Protein AF-A0A2V6CBV1-F1 (afdb_monomer_lite)

Sequence (399 aa):
MGALNTGTDTIAGFSSRGPVTIDGSNRIKPDITAPGTNTRSSYNTSDNAYASLSGTSMATPHIAGATALLWCARPDLRHDIAGSRTILDSAAHFISSTQCGDAGPPNDVYGWGRVDVSAAVGPTPSPNPSCSPPCLLPVVWSEDFDGVTPPTLPGGWVATNAQGPPPLWVTSNSGVPTPPADTGPNAAFIDDPAAVSDKSLDSPPIPFPQLDAAFAFRHNFNLEASSEDPNLGFDGAVLEVSYDGGNTFQYVSPEVFLMGGYNRTISTDRGSPIAGLRAWSGDSQGFVTSVVNLSLPFGSKLRWRMASDTSGSGEGWRVDTIIVAGCLPVPRDRNTTGPCQPPTPTPTMTPTPTVTPSVTPTATPTATLTPTPTPTATATPRVTPRSRPTPRTRPSPPH

Foldseek 3Di:
DFADAPPDQHGDPPTAFDDPPVVPPRHADDQAYEHFFQDWDADDPDPPDIGGHGDVVRRVVVVVVLLVVLCVLVVVCVVVPVVSSVLQLQQAPQDFDPPYHHRDCVHRGGNSHHGDSCSSSPDDPDPDPPPQDDFDFDQLDKDFQAVDDPQDGPPQKDKDKPDDDDDTWGWDQDDDPPPQGPDPRIWTWDWWDFAWTKMKIKHHFDAAFFAFKWKKWKKWDAWAFDPVDQAEGAKFKFKWKFQPLPPDTHTDAQVQKSDDGFRHAHDPPFAKPRHRDRGHYHGPSDIDMIIGTDRHGGNMMMMMMITHGNGDTTGTMTIGTITITGGDRDDDDPPDDDPDDDPPPDPDPPPDPPDDPDDDDDDDDDDDDDDDDDDDDDDDDDDDDDDDDDDDDDDDDDD

Structure (mmCIF, N/CA/C/O backbone):
data_AF-A0A2V6CBV1-F1
#
_entry.id   AF-A0A2V6CBV1-F1
#
loop_
_atom_site.group_PDB
_atom_site.id
_atom_site.type_symbol
_atom_site.label_atom_id
_atom_site.label_alt_id
_atom_site.label_comp_id
_atom_site.label_asym_id
_atom_site.label_entity_id
_atom_site.label_seq_id
_atom_site.pdbx_PDB_ins_code
_atom_site.Cartn_x
_atom_site.Cartn_y
_atom_site.Cartn_z
_atom_site.occupancy
_atom_site.B_iso_or_equiv
_atom_site.auth_seq_id
_atom_site.auth_comp_id
_atom_site.auth_asym_id
_atom_site.auth_atom_id
_atom_site.pdbx_PDB_model_num
ATOM 1 N N . MET A 1 1 ? -0.367 3.644 27.625 1.00 93.88 1 MET A N 1
ATOM 2 C CA . MET A 1 1 ? -1.655 4.351 27.503 1.00 93.88 1 MET A CA 1
ATOM 3 C C . MET A 1 1 ? -1.589 5.646 28.290 1.00 93.88 1 MET A C 1
ATOM 5 O O . MET A 1 1 ? -1.204 5.593 29.455 1.00 93.88 1 MET A O 1
ATOM 9 N N . GLY A 1 2 ? -1.911 6.783 27.674 1.00 96.56 2 GLY A N 1
ATOM 10 C CA . GLY A 1 2 ? -2.093 8.052 28.392 1.00 96.56 2 GLY A CA 1
ATOM 11 C C . GLY A 1 2 ? -3.564 8.315 28.727 1.00 96.56 2 GLY A C 1
ATOM 12 O O . GLY A 1 2 ? -4.454 7.648 28.196 1.00 96.56 2 GLY A O 1
ATOM 13 N N . ALA A 1 3 ? -3.817 9.267 29.625 1.00 97.88 3 ALA A N 1
ATOM 14 C CA . ALA A 1 3 ? -5.158 9.600 30.104 1.00 97.88 3 ALA A CA 1
ATOM 15 C C . ALA A 1 3 ? -5.585 11.007 29.676 1.00 97.88 3 ALA A C 1
ATOM 17 O O . ALA A 1 3 ? -4.868 11.975 29.922 1.00 97.88 3 ALA A O 1
ATOM 18 N N . LEU A 1 4 ? -6.782 11.118 29.106 1.00 97.69 4 LEU A N 1
ATOM 19 C CA . LEU A 1 4 ? -7.447 12.381 28.785 1.00 97.69 4 LEU A CA 1
ATOM 20 C C . LEU A 1 4 ? -8.419 12.788 29.893 1.00 97.69 4 LEU A C 1
ATOM 22 O O . LEU A 1 4 ? -8.959 11.938 30.613 1.00 97.69 4 LEU A O 1
ATOM 26 N N . ASN A 1 5 ? -8.694 14.087 29.980 1.00 94.25 5 ASN A N 1
ATOM 27 C CA . ASN A 1 5 ? -9.819 14.600 30.747 1.00 94.25 5 ASN A CA 1
ATOM 28 C C . ASN A 1 5 ? -11.126 14.181 30.063 1.00 94.25 5 ASN A C 1
ATOM 30 O O . ASN A 1 5 ? -11.425 14.637 28.959 1.00 94.25 5 ASN A O 1
ATOM 34 N N . THR A 1 6 ? -11.907 13.319 30.716 1.00 88.94 6 THR A N 1
ATOM 35 C CA . THR A 1 6 ? -13.145 12.765 30.155 1.00 88.94 6 THR A CA 1
ATOM 36 C C . THR A 1 6 ? -14.086 13.875 29.695 1.00 88.94 6 THR A C 1
ATOM 38 O O . THR A 1 6 ? -14.408 14.780 30.462 1.00 88.94 6 THR A O 1
ATOM 41 N N . GLY A 1 7 ? -14.528 13.782 28.438 1.00 84.62 7 GLY A N 1
ATOM 42 C CA . GLY A 1 7 ? -15.370 14.786 27.782 1.00 84.62 7 GLY A CA 1
ATOM 43 C C . GLY A 1 7 ? -14.601 15.856 26.999 1.00 84.62 7 GLY A C 1
ATOM 44 O O . GLY A 1 7 ? -15.235 16.724 26.410 1.00 84.62 7 GLY A O 1
ATOM 45 N N . THR A 1 8 ? -13.264 15.808 26.968 1.00 88.19 8 THR A N 1
ATOM 46 C CA . THR A 1 8 ? -12.422 16.750 26.211 1.00 88.19 8 THR A CA 1
ATOM 47 C C . THR A 1 8 ? -11.198 16.059 25.605 1.00 88.19 8 THR A C 1
ATOM 49 O O . THR A 1 8 ? -10.796 14.991 26.063 1.00 88.19 8 THR A O 1
ATOM 52 N N . ASP A 1 9 ? -10.541 16.736 24.663 1.00 91.56 9 ASP A N 1
ATOM 53 C CA . ASP A 1 9 ? -9.254 16.326 24.075 1.00 91.56 9 ASP A CA 1
ATOM 54 C C . ASP A 1 9 ? -8.050 16.984 24.736 1.00 91.56 9 ASP A C 1
ATOM 56 O O . ASP A 1 9 ? -7.060 17.342 24.103 1.00 91.56 9 ASP A O 1
ATOM 60 N N . THR A 1 10 ? -8.145 17.152 26.051 1.00 94.31 10 THR A N 1
ATOM 61 C CA . THR A 1 10 ? -7.053 17.688 26.857 1.00 94.31 10 THR A CA 1
ATOM 62 C C . THR A 1 10 ? -6.427 16.579 27.686 1.00 94.31 10 THR A C 1
ATOM 64 O O . THR A 1 10 ? -7.122 15.799 28.343 1.00 94.31 10 THR A O 1
ATOM 67 N N . ILE A 1 11 ? -5.098 16.496 27.660 1.00 96.88 11 ILE A N 1
ATOM 68 C CA . ILE A 1 11 ? -4.350 15.527 28.459 1.00 96.88 11 ILE A CA 1
ATOM 69 C C . ILE A 1 11 ? -4.591 15.762 29.964 1.00 96.88 11 ILE A C 1
ATOM 71 O O . ILE A 1 11 ? -4.562 16.897 30.451 1.00 96.88 11 ILE A O 1
ATOM 75 N N . ALA A 1 12 ? -4.828 14.694 30.726 1.00 96.56 12 ALA A N 1
ATOM 76 C CA . ALA A 1 12 ? -4.987 14.790 32.172 1.00 96.56 12 ALA A CA 1
ATOM 77 C C . ALA A 1 12 ? -3.664 15.225 32.819 1.00 96.56 12 ALA A C 1
ATOM 79 O O . ALA A 1 12 ? -2.591 14.747 32.445 1.00 96.56 12 ALA A O 1
ATOM 80 N N . GLY A 1 13 ? -3.728 16.096 33.832 1.00 95.19 13 GLY A N 1
ATOM 81 C CA . GLY A 1 13 ? -2.528 16.652 34.475 1.00 95.19 13 GLY A CA 1
ATOM 82 C C . GLY A 1 13 ? -1.571 15.588 35.029 1.00 95.19 13 GLY A C 1
ATOM 83 O O . GLY A 1 13 ? -0.359 15.767 34.969 1.00 95.19 13 GLY A O 1
ATOM 84 N N . PHE A 1 14 ? -2.111 14.457 35.497 1.00 95.12 14 PHE A N 1
ATOM 85 C CA . PHE A 1 14 ? -1.339 13.327 36.022 1.00 95.12 14 PHE A CA 1
ATOM 86 C C . PHE A 1 14 ? -0.807 12.366 34.947 1.00 95.12 14 PHE A C 1
ATOM 88 O O . PHE A 1 14 ? -0.043 11.463 35.282 1.00 95.12 14 PHE A O 1
ATOM 95 N N . SER A 1 15 ? -1.235 12.478 33.683 1.00 96.31 15 SER A N 1
ATOM 96 C CA . SER A 1 15 ? -0.773 11.564 32.637 1.00 96.31 15 SER A CA 1
ATOM 97 C C . SER A 1 15 ? 0.701 11.826 32.349 1.00 96.31 15 SER A C 1
ATOM 99 O O . SER A 1 15 ? 1.090 12.949 32.022 1.00 96.31 15 SER A O 1
ATOM 101 N N . SER A 1 16 ? 1.521 10.781 32.451 1.00 93.81 16 SER A N 1
ATOM 102 C CA . SER A 1 16 ? 2.918 10.844 32.028 1.00 93.81 16 SER A CA 1
ATOM 103 C C . SER A 1 16 ? 3.013 11.105 30.525 1.00 93.81 16 SER A C 1
ATOM 105 O O . SER A 1 16 ? 2.136 10.703 29.756 1.00 93.81 16 SER A O 1
ATOM 107 N N . ARG A 1 17 ? 4.095 11.779 30.143 1.00 93.75 17 ARG A N 1
ATOM 108 C CA . ARG A 1 17 ? 4.439 12.171 28.777 1.00 93.75 17 ARG A CA 1
ATOM 109 C C . ARG A 1 17 ? 5.846 11.665 28.474 1.00 93.75 17 ARG A C 1
ATOM 111 O O . ARG A 1 17 ? 6.640 11.496 29.403 1.00 93.75 17 ARG A O 1
ATOM 118 N N . GLY A 1 18 ? 6.110 11.381 27.212 1.00 91.31 18 GLY A N 1
ATOM 119 C CA . GLY A 1 18 ? 7.439 11.093 26.709 1.00 91.31 18 GLY A CA 1
ATOM 120 C C . GLY A 1 18 ? 8.285 12.363 26.539 1.00 91.31 18 GLY A C 1
ATOM 121 O O . GLY A 1 18 ? 7.885 13.442 26.991 1.00 91.31 18 GLY A O 1
ATOM 122 N N . PRO A 1 19 ? 9.449 12.228 25.888 1.00 90.38 19 PRO A N 1
ATOM 123 C CA . PRO A 1 19 ? 10.053 10.955 25.487 1.00 90.38 19 PRO A CA 1
ATOM 124 C C . PRO A 1 19 ? 10.550 10.159 26.701 1.00 90.38 19 PRO A C 1
ATOM 126 O O . PRO A 1 19 ? 10.777 10.701 27.786 1.00 90.38 19 PRO A O 1
ATOM 129 N N . VAL A 1 20 ? 10.729 8.845 26.545 1.00 86.56 20 VAL A N 1
ATOM 130 C CA . VAL A 1 20 ? 11.358 8.030 27.598 1.00 86.56 20 VAL A CA 1
ATOM 131 C C . VAL A 1 20 ? 12.870 8.242 27.555 1.00 86.56 20 VAL A C 1
ATOM 133 O O . VAL A 1 20 ? 13.557 7.713 26.688 1.00 86.56 20 VAL A O 1
ATOM 136 N N . THR A 1 21 ? 13.391 9.013 28.506 1.00 89.12 21 THR A N 1
ATOM 137 C CA . THR A 1 21 ? 14.825 9.347 28.582 1.00 89.12 21 THR A CA 1
ATOM 138 C C . THR A 1 21 ? 15.604 8.464 29.556 1.00 89.12 21 THR A C 1
ATOM 140 O O . THR A 1 21 ? 16.819 8.335 29.435 1.00 89.12 21 THR A O 1
ATOM 143 N N . ILE A 1 22 ? 14.923 7.826 30.514 1.00 84.88 22 ILE A N 1
ATOM 144 C CA . ILE A 1 22 ? 15.562 7.079 31.611 1.00 84.88 22 ILE A CA 1
ATOM 145 C C . ILE A 1 22 ? 16.350 5.846 31.144 1.00 84.88 22 ILE A C 1
ATOM 147 O O . ILE A 1 22 ? 17.320 5.456 31.784 1.00 84.88 22 ILE A O 1
ATOM 151 N N . ASP A 1 23 ? 15.935 5.240 30.032 1.00 85.50 23 ASP A N 1
ATOM 152 C CA . ASP A 1 23 ? 16.592 4.092 29.400 1.00 85.50 23 ASP A CA 1
ATOM 153 C C . ASP A 1 23 ? 17.477 4.509 28.208 1.00 85.50 23 ASP A C 1
ATOM 155 O O . ASP A 1 23 ? 18.011 3.652 27.509 1.00 85.50 23 ASP A O 1
ATOM 159 N N . GLY A 1 24 ? 17.627 5.818 27.963 1.00 82.50 24 GLY A N 1
ATOM 160 C CA . GLY A 1 24 ? 18.368 6.373 26.829 1.00 82.50 24 GLY A CA 1
ATOM 161 C C . GLY A 1 24 ? 17.721 6.136 25.460 1.00 82.50 24 GLY A C 1
ATOM 162 O O . GLY A 1 24 ? 18.318 6.501 24.452 1.00 82.50 24 GLY A O 1
ATOM 163 N N . SER A 1 25 ? 16.525 5.538 25.396 1.00 80.94 25 SER A N 1
ATOM 164 C CA . SER A 1 25 ? 15.892 5.172 24.122 1.00 80.94 25 SER A CA 1
ATOM 165 C C . SER A 1 25 ? 15.295 6.360 23.374 1.00 80.94 25 SER A C 1
ATOM 167 O O . SER A 1 25 ? 15.108 6.273 22.164 1.00 80.94 25 SER A O 1
ATOM 169 N N . ASN A 1 26 ? 14.947 7.438 24.088 1.00 84.94 26 ASN A N 1
ATOM 170 C CA . ASN A 1 26 ? 14.185 8.577 23.568 1.00 84.94 26 ASN A CA 1
ATOM 171 C C . ASN A 1 26 ? 12.914 8.158 22.811 1.00 84.94 26 ASN A C 1
ATOM 173 O O . ASN A 1 26 ? 12.432 8.878 21.940 1.00 84.94 26 ASN A O 1
ATOM 177 N N . ARG A 1 27 ? 12.357 6.982 23.127 1.00 86.00 27 ARG A N 1
ATOM 178 C CA . ARG A 1 27 ? 11.169 6.476 22.437 1.00 86.00 27 ARG A CA 1
ATOM 179 C C . ARG A 1 27 ? 9.947 7.315 22.794 1.00 86.00 27 ARG A C 1
ATOM 181 O O . ARG A 1 27 ? 9.739 7.656 23.965 1.00 86.00 27 ARG A O 1
ATOM 188 N N . ILE A 1 28 ? 9.109 7.544 21.790 1.00 86.94 28 ILE A N 1
ATOM 189 C CA . ILE A 1 28 ? 7.855 8.278 21.936 1.00 86.94 28 ILE A CA 1
ATOM 190 C C . ILE A 1 28 ? 6.873 7.445 22.761 1.00 86.94 28 ILE A C 1
ATOM 192 O O . ILE A 1 28 ? 6.627 6.266 22.477 1.00 86.94 28 ILE A O 1
ATOM 196 N N . LYS A 1 29 ? 6.332 8.057 23.817 1.00 90.56 29 LYS A N 1
ATOM 197 C CA . LYS A 1 29 ? 5.262 7.504 24.657 1.00 90.56 29 LYS A CA 1
ATOM 198 C C . LYS A 1 29 ? 4.333 8.625 25.125 1.00 90.56 29 LYS A C 1
ATOM 200 O O . LYS A 1 29 ? 4.810 9.732 25.322 1.00 90.56 29 LYS A O 1
ATOM 205 N N . PRO A 1 3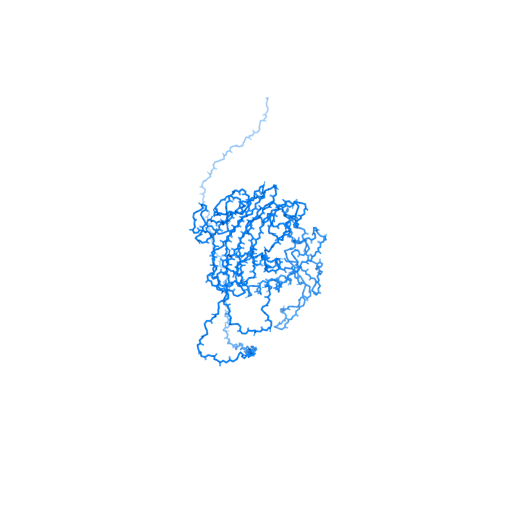0 ? 3.050 8.343 25.413 1.00 94.81 30 PRO A N 1
ATOM 206 C CA . PRO A 1 30 ? 2.360 7.051 25.293 1.00 94.81 30 PRO A CA 1
ATOM 207 C C . PRO A 1 30 ? 2.175 6.610 23.830 1.00 94.81 30 PRO A C 1
ATOM 209 O O . PRO A 1 30 ? 2.426 7.385 22.926 1.00 94.81 30 PRO A O 1
ATOM 212 N N . ASP A 1 31 ? 1.746 5.365 23.590 1.00 92.31 31 ASP A N 1
ATOM 213 C CA . ASP A 1 31 ? 1.380 4.929 22.227 1.00 92.31 31 ASP A CA 1
ATOM 214 C C . ASP A 1 31 ? 0.041 5.536 21.789 1.00 92.31 31 ASP A C 1
ATOM 216 O O . ASP A 1 31 ? -0.081 6.058 20.694 1.00 92.31 31 ASP A O 1
ATOM 220 N N . ILE A 1 32 ? -0.950 5.525 22.682 1.00 95.00 32 ILE A N 1
ATOM 221 C CA . ILE A 1 32 ? -2.305 6.022 22.434 1.00 95.00 32 ILE A CA 1
ATOM 222 C C . ILE A 1 32 ? -2.922 6.512 23.752 1.00 95.00 32 ILE A C 1
ATOM 224 O O . ILE A 1 32 ? -2.480 6.132 24.853 1.00 95.00 32 ILE A O 1
ATOM 228 N N . THR A 1 33 ? -3.947 7.355 23.659 1.00 97.69 33 THR A N 1
ATOM 229 C CA . THR A 1 33 ? -4.668 7.934 24.800 1.00 97.69 33 THR A CA 1
ATOM 230 C C . THR A 1 33 ? -6.152 7.584 24.805 1.00 97.69 33 THR A C 1
ATOM 232 O O . THR A 1 33 ? -6.754 7.304 23.772 1.00 97.69 33 THR A O 1
ATOM 235 N N . ALA A 1 34 ? -6.757 7.600 25.993 1.00 97.38 34 ALA A N 1
ATOM 236 C CA . ALA A 1 34 ? -8.195 7.416 26.181 1.00 97.38 34 ALA A CA 1
ATOM 237 C C . ALA A 1 34 ? -8.696 8.221 27.395 1.00 97.38 34 ALA A C 1
ATOM 239 O O . ALA A 1 34 ? -7.880 8.638 28.227 1.00 97.38 34 ALA A O 1
ATOM 240 N N . PRO A 1 35 ? -10.017 8.444 27.537 1.00 96.44 35 PRO A N 1
ATOM 241 C CA . PRO A 1 35 ? -10.594 9.066 28.728 1.00 96.44 35 PRO A CA 1
ATOM 242 C C . PRO A 1 35 ? -10.176 8.344 30.013 1.00 96.44 35 PRO A C 1
ATOM 244 O O . PRO A 1 35 ? -10.271 7.120 30.105 1.00 96.44 35 PRO A O 1
ATOM 247 N N . GLY A 1 36 ? -9.703 9.101 31.005 1.00 96.12 36 GLY A N 1
ATOM 248 C CA . GLY A 1 36 ? -9.188 8.531 32.251 1.00 96.12 36 GLY A CA 1
ATOM 249 C C . GLY A 1 36 ? -9.457 9.358 33.503 1.00 96.12 36 GLY A C 1
ATOM 250 O O . GLY A 1 36 ? -8.923 9.019 34.555 1.00 96.12 36 GLY A O 1
ATOM 251 N N . THR A 1 37 ? -10.249 10.431 33.436 1.00 96.94 37 THR A N 1
ATOM 252 C CA . THR A 1 37 ? -10.668 11.197 34.627 1.00 96.94 37 THR A CA 1
ATOM 253 C C . THR A 1 37 ? -12.137 10.967 34.949 1.00 96.94 37 THR A C 1
ATOM 255 O O . THR A 1 37 ? -12.952 10.785 34.049 1.00 96.94 37 THR A O 1
ATOM 258 N N . ASN A 1 38 ? -12.501 10.961 36.231 1.00 93.88 38 ASN A N 1
ATOM 259 C CA . ASN A 1 38 ? -13.883 10.809 36.707 1.00 93.88 38 ASN A CA 1
ATOM 260 C C . ASN A 1 38 ? -14.661 9.654 36.035 1.00 93.88 38 ASN A C 1
ATOM 262 O O . ASN A 1 38 ? -15.881 9.720 35.873 1.00 93.88 38 ASN A O 1
ATOM 266 N N . THR A 1 39 ? -13.962 8.586 35.640 1.00 92.06 39 THR A N 1
ATOM 267 C CA . THR A 1 39 ? -14.536 7.452 34.917 1.00 92.06 39 THR A CA 1
ATOM 268 C C . THR A 1 39 ? -15.362 6.621 35.887 1.00 92.06 39 THR A C 1
ATOM 270 O O . THR A 1 39 ? -14.827 6.061 36.845 1.00 92.06 39 THR A O 1
ATOM 273 N N . ARG A 1 40 ? -16.677 6.569 35.655 1.00 93.56 40 ARG A N 1
ATOM 274 C CA . ARG A 1 40 ? -17.617 5.809 36.482 1.00 93.56 40 ARG A CA 1
ATOM 275 C C . ARG A 1 40 ? -17.495 4.319 36.168 1.00 93.56 40 ARG A C 1
ATOM 277 O O . ARG A 1 40 ? -17.743 3.917 35.037 1.00 93.56 40 ARG A O 1
ATOM 284 N N . SER A 1 41 ? -17.159 3.510 37.165 1.00 92.38 41 SER A N 1
ATOM 285 C CA . SER A 1 41 ? -17.062 2.050 37.046 1.00 92.38 41 SER A CA 1
ATOM 286 C C . SER A 1 41 ? -17.590 1.358 38.305 1.00 92.38 41 SER A C 1
ATOM 288 O O . SER A 1 41 ? -17.900 2.026 39.294 1.00 92.38 41 SER A O 1
ATOM 290 N N . SER A 1 42 ? -17.731 0.034 38.260 1.00 93.00 42 SER A N 1
ATOM 291 C CA . SER A 1 42 ? -18.113 -0.797 39.407 1.00 93.00 42 SER A CA 1
ATOM 292 C C . SER A 1 42 ? -17.130 -0.631 40.570 1.00 93.00 42 SER A C 1
ATOM 294 O O . SER A 1 42 ? -15.926 -0.476 40.348 1.00 93.00 42 SER A O 1
ATOM 296 N N . TYR A 1 43 ? -17.626 -0.703 41.804 1.00 93.00 43 TYR A N 1
ATOM 297 C CA . TYR A 1 43 ? -16.823 -0.520 43.012 1.00 93.00 43 TYR A CA 1
ATOM 298 C C . TYR A 1 43 ? -17.122 -1.591 44.065 1.00 93.00 43 TYR A C 1
ATOM 300 O O . TYR A 1 43 ? -18.197 -2.175 44.081 1.00 93.00 43 TYR A O 1
ATOM 308 N N . ASN A 1 44 ? -16.170 -1.867 44.955 1.00 93.19 44 ASN A N 1
ATOM 309 C CA . ASN A 1 44 ? -16.203 -3.042 45.835 1.00 93.19 44 ASN A CA 1
ATOM 310 C C . ASN A 1 44 ? -16.991 -2.854 47.145 1.00 93.19 44 ASN A C 1
ATOM 312 O O . ASN A 1 44 ? -16.877 -3.682 48.045 1.00 93.19 44 ASN A O 1
ATOM 316 N N . THR A 1 45 ? -17.752 -1.768 47.290 1.00 95.56 45 THR A N 1
ATOM 317 C CA . THR A 1 45 ? -18.495 -1.478 48.527 1.00 95.56 45 THR A CA 1
ATOM 318 C C . THR A 1 45 ? -19.865 -2.158 48.590 1.00 95.56 45 THR A C 1
ATOM 320 O O . THR A 1 45 ? -20.411 -2.279 49.684 1.00 95.56 45 THR A O 1
ATOM 323 N N . SER A 1 46 ? -20.423 -2.605 47.458 1.00 93.75 46 SER A N 1
ATOM 324 C CA . SER A 1 46 ? -21.603 -3.484 47.367 1.00 93.75 46 SER A CA 1
ATOM 325 C C . SER A 1 46 ? -21.792 -4.017 45.938 1.00 93.75 46 SER A C 1
ATOM 327 O O . SER A 1 46 ? -21.181 -3.503 45.004 1.00 93.75 46 SER A O 1
ATOM 329 N N . ASP A 1 47 ? -22.695 -4.985 45.745 1.00 92.69 47 ASP A N 1
ATOM 330 C CA . ASP A 1 47 ? -22.990 -5.600 44.433 1.00 92.69 47 ASP A CA 1
ATOM 331 C C . ASP A 1 47 ? -23.530 -4.616 43.376 1.00 92.69 47 ASP A C 1
ATOM 333 O O . ASP A 1 47 ? -23.446 -4.874 42.178 1.00 92.69 47 ASP A O 1
ATOM 337 N N . ASN A 1 48 ? -24.059 -3.467 43.808 1.00 92.88 48 ASN A N 1
ATOM 338 C CA . ASN A 1 48 ? -24.595 -2.418 42.934 1.00 92.88 48 ASN A CA 1
ATOM 339 C C . ASN A 1 48 ? -23.787 -1.112 43.022 1.00 92.88 48 ASN A C 1
ATOM 341 O O . ASN A 1 48 ? -24.254 -0.060 42.572 1.00 92.88 48 ASN A O 1
ATOM 345 N N . ALA A 1 49 ? -22.607 -1.139 43.646 1.00 94.44 49 ALA A N 1
ATOM 346 C CA . ALA A 1 49 ? -21.814 0.059 43.865 1.00 94.44 49 ALA A CA 1
ATOM 347 C C . ALA A 1 49 ? -21.078 0.501 42.596 1.00 94.44 49 ALA A C 1
ATOM 349 O O . ALA A 1 49 ? -20.478 -0.292 41.871 1.00 94.44 49 ALA A O 1
ATOM 350 N N . TYR A 1 50 ? -21.072 1.816 42.379 1.00 95.00 50 TYR A N 1
ATOM 351 C CA . TYR A 1 50 ? -20.286 2.483 41.350 1.00 95.00 50 TYR A CA 1
ATOM 352 C C . TYR A 1 50 ? -19.531 3.653 41.969 1.00 95.00 50 TYR A C 1
ATOM 354 O O . TYR A 1 50 ? -20.062 4.350 42.833 1.00 95.00 50 TYR A O 1
ATOM 362 N N . ALA A 1 51 ? -18.325 3.907 41.477 1.00 93.69 51 ALA A N 1
ATOM 363 C CA . ALA A 1 51 ? -17.524 5.065 41.845 1.00 93.69 51 ALA A CA 1
ATOM 364 C C . ALA A 1 51 ? -16.901 5.694 40.597 1.00 93.69 51 ALA A C 1
ATOM 366 O O . ALA A 1 51 ? -16.654 5.010 39.603 1.00 93.69 51 ALA A O 1
ATOM 367 N N . SER A 1 52 ? -16.642 6.999 40.656 1.00 95.38 52 SER A N 1
ATOM 368 C CA . SER A 1 52 ? -15.871 7.717 39.640 1.00 95.38 52 SER A CA 1
ATOM 369 C C . SER A 1 52 ? -14.435 7.867 40.112 1.00 95.38 52 SER A C 1
ATOM 371 O O . SER A 1 52 ? -14.182 8.511 41.127 1.00 95.38 52 SER A O 1
ATOM 373 N N . LEU A 1 53 ? -13.502 7.277 39.371 1.00 94.25 53 LEU A N 1
ATOM 374 C CA . LEU A 1 53 ? -12.071 7.324 39.671 1.00 94.25 53 LEU A CA 1
ATOM 375 C C . LEU A 1 53 ? -11.301 7.975 38.519 1.00 94.25 53 LEU A C 1
ATOM 377 O O . LEU A 1 53 ? -11.797 8.066 37.394 1.00 94.25 53 LEU A O 1
ATOM 381 N N . SER A 1 54 ? -10.087 8.437 38.810 1.00 95.75 54 SER A N 1
ATOM 382 C CA . SER A 1 54 ? -9.191 9.043 37.824 1.00 95.75 54 SER A CA 1
ATOM 383 C C . SER A 1 54 ? -7.840 8.339 37.823 1.00 95.75 54 SER A C 1
ATOM 385 O O . SER A 1 54 ? -7.284 8.061 38.883 1.00 95.75 54 SER A O 1
ATOM 387 N N . GLY A 1 55 ? -7.296 8.084 36.639 1.00 95.31 55 GLY A N 1
ATOM 388 C CA . GLY A 1 55 ? -5.973 7.506 36.457 1.00 95.31 55 GLY A CA 1
ATOM 389 C C . GLY A 1 55 ? -5.760 6.966 35.046 1.00 95.31 55 GLY A C 1
ATOM 390 O O . GLY A 1 55 ? -6.704 6.658 34.318 1.00 95.31 55 GLY A O 1
ATOM 391 N N . THR A 1 56 ? -4.500 6.751 34.672 1.00 95.25 56 THR A N 1
ATOM 392 C CA . THR A 1 56 ? -4.164 5.928 33.495 1.00 95.25 56 THR A CA 1
ATOM 393 C C . THR A 1 56 ? -4.662 4.489 33.662 1.00 95.25 56 THR A C 1
ATOM 395 O O . THR A 1 56 ? -4.966 3.823 32.673 1.00 95.25 56 THR A O 1
ATOM 398 N N . SER A 1 57 ? -4.863 4.042 34.907 1.00 94.62 57 SER A N 1
ATOM 399 C CA . SER A 1 57 ? -5.576 2.809 35.258 1.00 94.62 57 SER A CA 1
ATOM 400 C C . SER A 1 57 ? -7.044 2.783 34.818 1.00 94.62 57 SER A C 1
ATOM 402 O O . SER A 1 57 ? -7.598 1.697 34.737 1.00 94.62 57 SER A O 1
ATOM 404 N N . MET A 1 58 ? -7.676 3.928 34.523 1.00 95.81 58 MET A N 1
ATOM 405 C CA . MET A 1 58 ? -9.031 4.003 33.949 1.00 95.81 58 MET A CA 1
ATOM 406 C C . MET A 1 58 ? -8.990 4.092 32.416 1.00 95.81 58 MET A C 1
ATOM 408 O O . MET A 1 58 ? -9.807 3.467 31.747 1.00 95.81 58 MET A O 1
ATOM 412 N N . ALA A 1 59 ? -7.986 4.769 31.851 1.00 95.94 59 ALA A N 1
ATOM 413 C CA . ALA A 1 59 ? -7.762 4.801 30.402 1.00 95.94 59 ALA A CA 1
ATOM 414 C C . ALA A 1 59 ? -7.337 3.429 29.834 1.00 95.94 59 ALA A C 1
ATOM 416 O O . ALA A 1 59 ? -7.720 3.051 28.730 1.00 95.94 59 ALA A O 1
ATOM 417 N N . THR A 1 60 ? -6.566 2.648 30.595 1.00 94.88 60 THR A N 1
ATOM 418 C CA . THR A 1 60 ? -6.081 1.320 30.178 1.00 94.88 60 THR A CA 1
ATOM 419 C C . THR A 1 60 ? -7.211 0.311 29.915 1.00 94.88 60 THR A C 1
ATOM 421 O O . THR A 1 60 ? -7.241 -0.241 28.817 1.00 94.88 60 THR A O 1
ATOM 424 N N . PRO A 1 61 ? -8.170 0.067 30.834 1.00 94.56 61 PRO A N 1
ATOM 425 C CA . PRO A 1 61 ? -9.302 -0.817 30.564 1.00 94.56 61 PRO A CA 1
ATOM 426 C C . PRO A 1 61 ? -10.245 -0.259 29.489 1.00 94.56 61 PRO A C 1
ATOM 428 O O . PRO A 1 61 ? -10.903 -1.046 28.817 1.00 94.56 61 PRO A O 1
ATOM 431 N N . HIS A 1 62 ? -10.276 1.062 29.268 1.00 94.94 62 HIS A N 1
ATOM 432 C CA . HIS A 1 62 ? -10.990 1.653 28.132 1.00 94.94 62 HIS A CA 1
ATOM 433 C C . HIS A 1 62 ? -10.400 1.167 26.802 1.00 94.94 62 HIS A C 1
ATOM 435 O O . HIS A 1 62 ? -11.131 0.698 25.932 1.00 94.94 62 HIS A O 1
ATOM 441 N N . ILE A 1 63 ? -9.072 1.209 26.663 1.00 96.69 63 ILE A N 1
ATOM 442 C CA . ILE A 1 63 ? -8.387 0.713 25.463 1.00 96.69 63 ILE A CA 1
ATOM 443 C C . ILE A 1 63 ? -8.477 -0.810 25.372 1.00 96.69 63 ILE A C 1
ATOM 445 O O . ILE A 1 63 ? -8.710 -1.322 24.288 1.00 96.69 63 ILE A O 1
ATOM 449 N N . ALA A 1 64 ? -8.398 -1.541 26.489 1.00 92.12 64 ALA A N 1
ATOM 450 C CA . ALA A 1 64 ? -8.621 -2.989 26.483 1.00 92.12 64 ALA A CA 1
ATOM 451 C C . ALA A 1 64 ? -10.029 -3.352 25.972 1.00 92.12 64 ALA A C 1
ATOM 453 O O . ALA A 1 64 ? -10.177 -4.276 25.175 1.00 92.12 64 ALA A O 1
ATOM 454 N N . GLY A 1 65 ? -11.055 -2.593 26.376 1.00 87.75 65 GLY A N 1
ATOM 455 C CA . GLY A 1 65 ? -12.410 -2.713 25.840 1.00 87.75 65 GLY A CA 1
ATOM 456 C C . GLY A 1 65 ? -12.486 -2.369 24.350 1.00 87.75 65 GLY A C 1
ATOM 457 O O . GLY A 1 65 ? -13.104 -3.110 23.591 1.00 87.75 65 GLY A O 1
ATOM 458 N N . ALA A 1 66 ? -11.809 -1.304 23.909 1.00 89.88 66 ALA A N 1
ATOM 459 C CA . ALA A 1 66 ? -11.715 -0.945 22.493 1.00 89.88 66 ALA A CA 1
ATOM 460 C C . ALA A 1 66 ? -11.039 -2.047 21.657 1.00 89.88 66 ALA A C 1
ATOM 462 O O . ALA A 1 66 ? -11.554 -2.415 20.606 1.00 89.88 66 ALA A O 1
ATOM 463 N N . THR A 1 67 ? -9.943 -2.639 22.141 1.00 88.00 67 THR A N 1
ATOM 464 C CA . THR A 1 67 ? -9.278 -3.782 21.499 1.00 88.00 67 THR A CA 1
ATOM 465 C C . THR A 1 67 ? -10.185 -5.011 21.459 1.00 88.00 67 THR A C 1
ATOM 467 O O . THR A 1 67 ? -10.250 -5.684 20.437 1.00 88.00 67 THR A O 1
ATOM 470 N N . ALA A 1 68 ? -10.936 -5.292 22.528 1.00 80.19 68 ALA A N 1
ATOM 471 C CA . ALA A 1 68 ? -11.897 -6.392 22.530 1.00 80.19 68 ALA A CA 1
ATOM 472 C C . ALA A 1 68 ? -13.017 -6.178 21.496 1.00 80.19 68 ALA A C 1
ATOM 474 O O . ALA A 1 68 ? -13.366 -7.107 20.773 1.00 80.19 68 ALA A O 1
ATOM 475 N N . LEU A 1 69 ? -13.547 -4.955 21.381 1.00 80.38 69 LEU A N 1
ATOM 476 C CA . LEU A 1 69 ? -14.526 -4.596 20.349 1.00 80.38 69 LEU A CA 1
ATOM 477 C C . LEU A 1 69 ? -13.935 -4.718 18.942 1.00 80.38 69 LEU A C 1
ATOM 479 O O . LEU A 1 69 ? -14.590 -5.274 18.060 1.00 80.38 69 LEU A O 1
ATOM 483 N N . LEU A 1 70 ? -12.689 -4.280 18.752 1.00 81.62 70 LEU A N 1
ATOM 484 C CA . LEU A 1 70 ? -11.958 -4.479 17.508 1.00 81.62 70 LEU A CA 1
ATOM 485 C C . LEU A 1 70 ? -11.853 -5.972 17.177 1.00 81.62 70 LEU A C 1
ATOM 487 O O . LEU A 1 70 ? -12.220 -6.355 16.082 1.00 81.62 70 LEU A O 1
ATOM 491 N N . TRP A 1 71 ? -11.476 -6.843 18.114 1.00 79.94 71 TRP A N 1
ATOM 492 C CA . TRP A 1 71 ? -11.415 -8.302 17.901 1.00 79.94 71 TRP A CA 1
ATOM 493 C C . TRP A 1 71 ? -12.773 -8.983 17.709 1.00 79.94 71 TRP A C 1
ATOM 495 O O . TRP A 1 71 ? -12.855 -10.089 17.157 1.00 79.94 71 TRP A O 1
ATOM 505 N N . CYS A 1 72 ? -13.851 -8.370 18.194 1.00 71.81 72 CYS A N 1
ATOM 506 C CA . CYS A 1 72 ? -15.209 -8.802 17.885 1.00 71.81 72 CYS A CA 1
ATOM 507 C C . CYS A 1 72 ? -15.560 -8.489 16.428 1.00 71.81 72 CYS A C 1
ATOM 509 O O . CYS A 1 72 ? -16.095 -9.358 15.746 1.00 71.81 72 CYS A O 1
ATOM 511 N N . ALA A 1 73 ? -15.235 -7.284 15.957 1.00 61.88 73 ALA A N 1
ATOM 512 C CA . ALA A 1 73 ? -15.526 -6.836 14.596 1.00 61.88 73 ALA A CA 1
ATOM 513 C C . ALA A 1 73 ? -14.537 -7.374 13.544 1.00 61.88 73 ALA A C 1
ATOM 515 O O . ALA A 1 73 ? -14.905 -7.584 12.393 1.00 61.88 73 ALA A O 1
ATOM 516 N N . ARG A 1 74 ? -13.293 -7.623 13.956 1.00 66.38 74 ARG A N 1
ATOM 517 C CA . ARG A 1 74 ? -12.152 -8.087 13.162 1.00 66.38 74 ARG A CA 1
ATOM 518 C C . ARG A 1 74 ? -11.524 -9.318 13.825 1.00 66.38 74 ARG A C 1
ATOM 520 O O . ARG A 1 74 ? -10.502 -9.207 14.508 1.00 66.38 74 ARG A O 1
ATOM 527 N N . PRO A 1 75 ? -12.154 -10.504 13.710 1.00 65.38 75 PRO A N 1
ATOM 528 C CA . PRO A 1 75 ? -11.644 -11.725 14.332 1.00 65.38 75 PRO A CA 1
ATOM 529 C C . PRO A 1 75 ? -10.260 -12.151 13.829 1.00 65.38 75 PRO A C 1
ATOM 531 O O . PRO A 1 75 ? -9.572 -12.864 14.552 1.00 65.38 75 PRO A O 1
ATOM 534 N N . ASP A 1 76 ? -9.854 -11.702 12.637 1.00 67.69 76 ASP A N 1
ATOM 535 C CA . ASP A 1 76 ? -8.512 -11.867 12.060 1.00 67.69 76 ASP A CA 1
ATOM 536 C C . ASP A 1 76 ? -7.411 -11.264 12.941 1.00 67.69 76 ASP A C 1
ATOM 538 O O . ASP A 1 76 ? -6.299 -11.777 12.981 1.00 67.69 76 ASP A O 1
ATOM 542 N N . LEU A 1 77 ? -7.745 -10.232 13.718 1.00 68.50 77 LEU A N 1
ATOM 543 C CA . LEU A 1 77 ? -6.812 -9.574 14.629 1.00 68.50 77 LEU A CA 1
ATOM 544 C C . LEU A 1 77 ? -6.690 -10.279 15.987 1.00 68.50 77 LEU A C 1
ATOM 546 O O . LEU A 1 77 ? -5.881 -9.883 16.829 1.00 68.50 77 LEU A O 1
ATOM 550 N N . ARG A 1 78 ? -7.483 -11.328 16.245 1.00 73.38 78 ARG A N 1
ATOM 551 C CA . ARG A 1 78 ? -7.363 -12.105 17.486 1.00 73.38 78 ARG A CA 1
ATOM 552 C C . ARG A 1 78 ? -6.007 -12.790 17.506 1.00 73.38 78 ARG A C 1
ATOM 554 O O . ARG A 1 78 ? -5.659 -13.510 16.581 1.00 73.38 78 ARG A O 1
ATOM 561 N N . HIS A 1 79 ? -5.272 -12.594 18.595 1.00 71.06 79 HIS A N 1
ATOM 562 C CA . HIS A 1 79 ? -3.885 -13.045 18.758 1.00 71.06 79 HIS A CA 1
ATOM 563 C C . HIS A 1 79 ? -2.851 -12.310 17.886 1.00 71.06 79 HIS A C 1
ATOM 565 O O . HIS A 1 79 ? -1.660 -12.451 18.159 1.00 71.06 79 HIS A O 1
ATOM 571 N N . ASP A 1 80 ? -3.266 -11.451 16.949 1.00 72.56 80 ASP A N 1
ATOM 572 C CA . ASP A 1 80 ? -2.374 -10.524 16.252 1.00 72.56 80 ASP A CA 1
ATOM 573 C C . ASP A 1 80 ? -2.280 -9.196 17.012 1.00 72.56 80 ASP A C 1
ATOM 575 O O . ASP A 1 80 ? -2.979 -8.212 16.751 1.00 72.56 80 ASP A O 1
ATOM 579 N N . ILE A 1 81 ? -1.395 -9.176 18.006 1.00 78.12 81 ILE A N 1
ATOM 580 C CA . ILE A 1 81 ? -1.171 -7.997 18.847 1.00 78.12 81 ILE A CA 1
ATOM 581 C C . ILE A 1 81 ? -0.550 -6.849 18.045 1.00 78.12 81 ILE A C 1
ATOM 583 O O . ILE A 1 81 ? -0.875 -5.688 18.299 1.00 78.12 81 ILE A O 1
ATOM 587 N N . ALA A 1 82 ? 0.330 -7.161 17.091 1.00 63.78 82 ALA A N 1
ATOM 588 C CA . ALA A 1 82 ? 1.009 -6.155 16.288 1.00 63.78 82 ALA A CA 1
ATOM 589 C C . ALA A 1 82 ? 0.018 -5.466 15.344 1.00 63.78 82 ALA A C 1
ATOM 591 O O . ALA A 1 82 ? -0.092 -4.244 15.389 1.00 63.78 82 ALA A O 1
ATOM 592 N N . GLY A 1 83 ? -0.775 -6.227 14.585 1.00 63.31 83 GLY A N 1
ATOM 593 C CA . GLY A 1 83 ? -1.801 -5.675 13.700 1.00 63.31 83 GLY A CA 1
ATOM 594 C C . GLY A 1 83 ? -2.904 -4.940 14.455 1.00 63.31 83 GLY A C 1
ATOM 595 O O . GLY A 1 83 ? -3.288 -3.839 14.063 1.00 63.31 83 GLY A O 1
ATOM 596 N N . SER A 1 84 ? -3.350 -5.471 15.600 1.00 76.56 84 SER A N 1
ATOM 597 C CA . SER A 1 84 ? -4.322 -4.782 16.468 1.00 76.56 84 SER A CA 1
ATOM 598 C C . SER A 1 84 ? -3.826 -3.414 16.917 1.00 76.56 84 SER A C 1
ATOM 600 O O . SER A 1 84 ? -4.588 -2.449 16.959 1.00 76.56 84 SER A O 1
ATOM 602 N N . ARG A 1 85 ? -2.539 -3.338 17.267 1.00 78.94 85 ARG A N 1
ATOM 603 C CA . ARG A 1 85 ? -1.903 -2.093 17.667 1.00 78.94 85 ARG A CA 1
ATOM 604 C C . ARG A 1 85 ? -1.790 -1.136 16.488 1.00 78.94 85 ARG A C 1
ATOM 606 O O . ARG A 1 85 ? -2.223 -0.004 16.631 1.00 78.94 85 ARG A O 1
ATOM 613 N N . THR A 1 86 ? -1.283 -1.592 15.345 1.00 74.94 86 THR A N 1
ATOM 614 C CA . THR A 1 86 ? -1.169 -0.777 14.127 1.00 74.94 86 THR A CA 1
ATOM 615 C C . THR A 1 86 ? -2.509 -0.153 13.749 1.00 74.94 86 THR A C 1
ATOM 617 O O . THR A 1 86 ? -2.559 1.044 13.506 1.00 74.94 86 THR A O 1
ATOM 620 N N . ILE A 1 87 ? -3.597 -0.930 13.769 1.00 70.62 87 ILE A N 1
ATOM 621 C CA . ILE A 1 87 ? -4.936 -0.450 13.400 1.00 70.62 87 ILE A CA 1
ATOM 622 C C . ILE A 1 87 ? -5.474 0.569 14.409 1.00 70.62 87 ILE A C 1
ATOM 624 O O . ILE A 1 87 ? -6.021 1.594 14.008 1.00 70.62 87 ILE A O 1
ATOM 628 N N . LEU A 1 88 ? -5.320 0.316 15.714 1.00 81.25 88 LEU A N 1
ATOM 629 C CA . LEU A 1 88 ? -5.748 1.271 16.742 1.00 81.25 88 LEU A CA 1
ATOM 630 C C . LEU A 1 88 ? -4.926 2.562 16.705 1.00 81.25 88 LEU A C 1
ATOM 632 O O . LEU A 1 88 ? -5.496 3.637 16.877 1.00 81.25 88 LEU A O 1
ATOM 636 N N . ASP A 1 89 ? -3.619 2.451 16.472 1.00 83.38 89 ASP A N 1
ATOM 637 C CA . ASP A 1 89 ? -2.693 3.575 16.362 1.00 83.38 89 ASP A CA 1
ATOM 638 C C . ASP A 1 89 ? -3.023 4.408 15.104 1.00 83.38 89 ASP A C 1
ATOM 640 O O . ASP A 1 89 ? -3.229 5.615 15.203 1.00 83.38 89 ASP A O 1
ATOM 644 N N . SER A 1 90 ? -3.188 3.783 13.932 1.00 71.88 90 SER A N 1
ATOM 645 C CA . SER A 1 90 ? -3.487 4.492 12.676 1.00 71.88 90 SER A CA 1
ATOM 646 C C . SER A 1 90 ? -4.877 5.127 12.639 1.00 71.88 90 SER A C 1
ATOM 648 O O . SER A 1 90 ? -5.077 6.133 11.964 1.00 71.88 90 SER A O 1
ATOM 650 N N . ALA A 1 91 ? -5.850 4.521 13.322 1.00 77.50 91 ALA A N 1
ATOM 651 C CA . ALA A 1 91 ? -7.223 5.014 13.364 1.00 77.50 91 ALA A CA 1
ATOM 652 C C . ALA A 1 91 ? -7.466 6.035 14.481 1.00 77.50 91 ALA A C 1
ATOM 654 O O . ALA A 1 91 ? -8.551 6.614 14.552 1.00 77.50 91 ALA A O 1
ATOM 655 N N . ALA A 1 92 ? -6.497 6.239 15.376 1.00 83.75 92 ALA A N 1
ATOM 656 C CA . ALA A 1 92 ? -6.637 7.176 16.474 1.00 83.75 92 ALA A CA 1
ATOM 657 C C . ALA A 1 92 ? -6.952 8.586 15.954 1.00 83.75 92 ALA A C 1
ATOM 659 O O . ALA A 1 92 ? -6.381 9.070 14.976 1.00 83.75 92 ALA A O 1
ATOM 660 N N . HIS A 1 93 ? -7.842 9.285 16.654 1.00 84.00 93 HIS A N 1
ATOM 661 C CA . HIS A 1 93 ? -8.065 10.697 16.407 1.00 84.00 93 HIS A CA 1
ATOM 662 C C . HIS A 1 93 ? -6.823 11.473 16.844 1.00 84.00 93 HIS A C 1
ATOM 664 O O . HIS A 1 93 ? -6.583 11.658 18.044 1.00 84.00 93 HIS A O 1
ATOM 670 N N . PHE A 1 94 ? -6.025 11.896 15.867 1.00 86.56 94 PHE A N 1
ATOM 671 C CA . PHE A 1 94 ? -4.772 12.589 16.116 1.00 86.56 94 PHE A CA 1
ATOM 672 C C . PHE A 1 94 ? -4.995 13.926 16.832 1.00 86.56 94 PHE A C 1
ATOM 674 O O . PHE A 1 94 ? -5.809 14.751 16.419 1.00 86.56 94 PHE A O 1
ATOM 681 N N . ILE A 1 95 ? -4.224 14.150 17.897 1.00 85.06 95 ILE A N 1
ATOM 682 C CA . ILE A 1 95 ? -4.212 15.398 18.660 1.00 85.06 95 ILE A CA 1
ATOM 683 C C . ILE A 1 95 ? -2.784 15.938 18.623 1.00 85.06 95 ILE A C 1
ATOM 685 O O . ILE A 1 95 ? -1.881 15.385 19.255 1.00 85.06 95 ILE A O 1
ATOM 689 N N . SER A 1 96 ? -2.591 17.021 17.874 1.00 84.00 96 SER A N 1
ATOM 690 C CA . SER A 1 96 ? -1.295 17.689 17.735 1.00 84.00 96 SER A CA 1
ATOM 691 C C . SER A 1 96 ? -0.861 18.353 19.043 1.00 84.00 96 SER A C 1
ATOM 693 O O . SER A 1 96 ? -1.661 19.006 19.721 1.00 84.00 96 SER A O 1
ATOM 695 N N . SER A 1 97 ? 0.415 18.202 19.410 1.00 86.12 97 SER A N 1
ATOM 696 C CA . SER A 1 97 ? 0.982 18.884 20.573 1.00 86.12 97 SER A CA 1
ATOM 697 C C . SER A 1 97 ? 2.491 19.013 20.509 1.00 86.12 97 SER A C 1
ATOM 699 O O . SER A 1 97 ? 3.191 18.018 20.384 1.00 86.12 97 SER A O 1
ATOM 701 N N . THR A 1 98 ? 2.993 20.228 20.708 1.00 86.69 98 THR A N 1
ATOM 702 C CA . THR A 1 98 ? 4.430 20.525 20.800 1.00 86.69 98 THR A CA 1
ATOM 703 C C . THR A 1 98 ? 4.927 20.634 22.246 1.00 86.69 98 THR A C 1
ATOM 705 O O . THR A 1 98 ? 6.022 21.127 22.499 1.00 86.69 98 THR A O 1
ATOM 708 N N . GLN A 1 99 ? 4.125 20.211 23.235 1.00 87.94 99 GLN A N 1
ATOM 709 C CA . GLN A 1 99 ? 4.451 20.410 24.655 1.00 87.94 99 GLN A CA 1
ATOM 710 C C . GLN A 1 99 ? 5.736 19.676 25.080 1.00 87.94 99 GLN A C 1
ATOM 712 O O . GLN A 1 99 ? 6.434 20.148 25.978 1.00 87.94 99 GLN A O 1
ATOM 717 N N . CYS A 1 100 ? 6.024 18.519 24.477 1.00 85.00 100 CYS A N 1
ATOM 718 C CA . CYS A 1 100 ? 7.116 17.630 24.890 1.00 85.00 100 CYS A CA 1
ATOM 719 C C . CYS A 1 100 ? 7.991 17.140 23.725 1.00 85.00 100 CYS A C 1
ATOM 721 O O . CYS A 1 100 ? 8.701 16.158 23.890 1.00 85.00 100 CYS A O 1
ATOM 723 N N . GLY A 1 101 ? 7.964 17.825 22.581 1.00 84.38 101 GLY A N 1
ATOM 724 C CA . GLY A 1 101 ? 8.683 17.413 21.379 1.00 84.38 101 GLY A CA 1
ATOM 725 C C . GLY A 1 101 ? 7.976 17.898 20.120 1.00 84.38 101 GLY A C 1
ATOM 726 O O . GLY A 1 101 ? 7.274 18.914 20.145 1.00 84.38 101 GLY A O 1
ATOM 727 N N . ASP A 1 102 ? 8.148 17.150 19.036 1.00 84.12 102 ASP A N 1
ATOM 728 C CA . ASP A 1 102 ? 7.461 17.407 17.775 1.00 84.12 102 ASP A CA 1
ATOM 729 C C . ASP A 1 102 ? 5.949 17.195 17.898 1.00 84.12 102 ASP A C 1
ATOM 731 O O . ASP A 1 102 ? 5.456 16.429 18.728 1.00 84.12 102 ASP A O 1
ATOM 735 N N . ALA A 1 103 ? 5.200 17.869 17.025 1.00 76.38 103 ALA A N 1
ATOM 736 C CA . ALA A 1 103 ? 3.741 17.842 17.024 1.00 76.38 103 ALA A CA 1
ATOM 737 C C . ALA A 1 103 ? 3.135 16.441 16.788 1.00 76.38 103 ALA A C 1
ATOM 739 O O . ALA A 1 103 ? 1.994 16.206 17.199 1.00 76.38 103 ALA A O 1
ATOM 740 N N . GLY A 1 104 ? 3.889 15.516 16.175 1.00 79.94 104 GLY A N 1
ATOM 741 C CA . GLY A 1 104 ? 3.447 14.177 15.761 1.00 79.94 104 GLY A CA 1
ATOM 742 C C . GLY A 1 104 ? 2.605 14.171 14.474 1.00 79.94 104 GLY A C 1
ATOM 743 O O . GLY A 1 104 ? 2.504 15.216 13.824 1.00 79.94 104 GLY A O 1
ATOM 744 N N . PRO A 1 105 ? 1.964 13.034 14.116 1.00 81.38 105 PRO A N 1
ATOM 745 C CA . PRO A 1 105 ? 1.893 11.766 14.860 1.00 81.38 105 PRO A CA 1
ATOM 746 C C . PRO A 1 105 ? 3.104 10.822 14.672 1.00 81.38 105 PRO A C 1
ATOM 748 O O . PRO A 1 105 ? 3.682 10.795 13.588 1.00 81.38 105 PRO A O 1
ATOM 751 N N . PRO A 1 106 ? 3.423 9.978 15.678 1.00 84.06 106 PRO A N 1
ATOM 752 C CA . PRO A 1 106 ? 2.991 10.107 17.071 1.00 84.06 106 PRO A CA 1
ATOM 753 C C . PRO A 1 106 ? 3.721 11.272 17.772 1.00 84.06 106 PRO A C 1
ATOM 755 O O . PRO A 1 106 ? 4.778 11.698 17.322 1.00 84.06 106 PRO A O 1
ATOM 758 N N . ASN A 1 107 ? 3.172 11.792 18.876 1.00 88.88 107 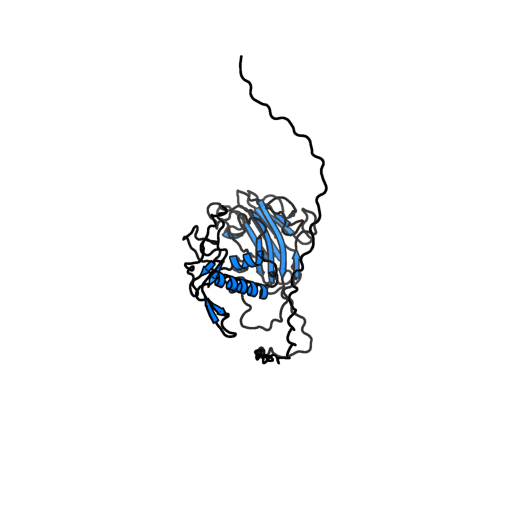ASN A N 1
ATOM 759 C CA . ASN A 1 107 ? 3.856 12.771 19.740 1.00 88.88 107 ASN A CA 1
ATOM 760 C C . ASN A 1 107 ? 3.971 12.304 21.195 1.00 88.88 107 ASN A C 1
ATOM 762 O O . ASN A 1 107 ? 3.269 11.400 21.643 1.00 88.88 107 ASN A O 1
ATOM 766 N N . ASP A 1 108 ? 4.828 12.968 21.963 1.00 94.12 108 ASP A N 1
ATOM 767 C CA . ASP A 1 108 ? 5.145 12.610 23.349 1.00 94.12 108 ASP A CA 1
ATOM 768 C C . ASP A 1 108 ? 4.035 12.902 24.373 1.00 94.12 108 ASP A C 1
ATOM 770 O O . ASP A 1 108 ? 4.166 12.599 25.560 1.00 94.12 108 ASP A O 1
ATOM 774 N N . VAL A 1 109 ? 2.918 13.494 23.948 1.00 94.12 109 VAL A N 1
ATOM 775 C CA . VAL A 1 109 ? 1.801 13.839 24.838 1.00 94.12 109 VAL A CA 1
ATOM 776 C C . VAL A 1 109 ? 0.638 12.872 24.650 1.00 94.12 109 VAL A C 1
ATOM 778 O O . VAL A 1 109 ? 0.113 12.323 25.620 1.00 94.12 109 VAL A O 1
ATOM 781 N N . TYR A 1 110 ? 0.257 12.653 23.395 1.00 94.06 110 TYR A N 1
ATOM 782 C CA . TYR A 1 110 ? -0.929 11.916 22.980 1.00 94.06 110 TYR A CA 1
ATOM 783 C C . TYR A 1 110 ? -0.604 10.603 22.257 1.00 94.06 110 TYR A C 1
ATOM 785 O O . TYR A 1 110 ? -1.513 9.809 22.007 1.00 94.06 110 TYR A O 1
ATOM 793 N N . GLY A 1 111 ? 0.666 10.340 21.944 1.00 94.00 111 GLY A N 1
ATOM 794 C CA . GLY A 1 111 ? 1.044 9.241 21.066 1.00 94.00 111 GLY A CA 1
ATOM 795 C C . GLY A 1 111 ? 0.457 9.446 19.678 1.00 94.00 111 GLY A C 1
ATOM 796 O O . GLY A 1 111 ? 0.537 10.540 19.120 1.00 94.00 111 GLY A O 1
ATOM 797 N N . TRP A 1 112 ? -0.186 8.411 19.152 1.00 91.44 112 TRP A N 1
ATOM 798 C CA . TRP A 1 112 ? -0.962 8.462 17.916 1.00 91.44 112 TRP A CA 1
ATOM 799 C C . TRP A 1 112 ? -2.279 9.242 18.043 1.00 91.44 112 TRP A C 1
ATOM 801 O O . TRP A 1 112 ? -2.841 9.659 17.036 1.00 91.44 112 TRP A O 1
ATOM 811 N N . GLY A 1 113 ? -2.753 9.513 19.265 1.00 92.38 113 GLY A N 1
ATOM 812 C CA . GLY A 1 113 ? -3.959 10.305 19.505 1.00 92.38 113 GLY A CA 1
ATOM 813 C C . GLY A 1 113 ? -4.936 9.655 20.479 1.00 92.38 113 GLY A C 1
ATOM 814 O O . GLY A 1 113 ? -4.577 8.778 21.274 1.00 92.38 113 GLY A O 1
ATOM 815 N N . ARG A 1 114 ? -6.189 10.116 20.451 1.00 96.00 114 ARG A N 1
ATOM 816 C CA . ARG A 1 114 ? -7.294 9.513 21.206 1.00 96.00 114 ARG A CA 1
ATOM 817 C C . ARG A 1 114 ? -7.789 8.273 20.469 1.00 96.00 114 ARG A C 1
ATOM 819 O O . ARG A 1 114 ? -8.078 8.348 19.281 1.00 96.00 114 ARG A O 1
ATOM 826 N N . VAL A 1 115 ? -7.958 7.161 21.181 1.00 94.19 115 VAL A N 1
ATOM 827 C CA . VAL A 1 115 ? -8.530 5.936 20.610 1.00 94.19 115 VAL A CA 1
ATOM 828 C C . VAL A 1 115 ? -9.881 6.207 19.942 1.00 94.19 115 VAL A C 1
ATOM 830 O O . VAL A 1 115 ? -10.780 6.795 20.547 1.00 94.19 115 VAL A O 1
ATOM 833 N N . ASP A 1 116 ? -10.019 5.754 18.698 1.00 87.88 116 ASP A N 1
ATOM 834 C CA . ASP A 1 116 ? -11.270 5.777 17.946 1.00 87.88 116 ASP A CA 1
ATOM 835 C C . ASP A 1 116 ? -11.551 4.370 17.415 1.00 87.88 116 ASP A C 1
ATOM 837 O O . ASP A 1 116 ? -11.109 3.961 16.343 1.00 87.88 116 ASP A O 1
ATOM 841 N N . VAL A 1 117 ? -12.277 3.591 18.220 1.00 84.06 117 VAL A N 1
ATOM 842 C CA . VAL A 1 117 ? -12.627 2.214 17.855 1.00 84.06 117 VAL A CA 1
ATOM 843 C C . VAL A 1 117 ? -13.551 2.168 16.637 1.00 84.06 117 VAL A C 1
ATOM 845 O O . VAL A 1 117 ? -13.533 1.189 15.903 1.00 84.06 117 VAL A O 1
ATOM 848 N N . SER A 1 118 ? -14.341 3.218 16.394 1.00 76.06 118 SER A N 1
ATOM 849 C CA . SER A 1 118 ? -15.245 3.262 15.244 1.00 76.06 118 SER A CA 1
ATOM 850 C C . SER A 1 118 ? -14.466 3.427 13.943 1.00 76.06 118 SER A C 1
ATOM 852 O O . SER A 1 118 ? -14.693 2.672 13.002 1.00 76.06 118 SER A O 1
ATOM 854 N N . ALA A 1 119 ? -13.472 4.319 13.934 1.00 70.06 119 ALA A N 1
ATOM 855 C CA . ALA A 1 119 ? -12.533 4.453 12.830 1.00 70.06 119 ALA A CA 1
ATOM 856 C C . ALA A 1 119 ? -11.685 3.180 12.654 1.00 70.06 119 ALA A C 1
ATOM 858 O O . ALA A 1 119 ? -11.465 2.746 11.527 1.00 70.06 119 ALA A O 1
ATOM 859 N N . ALA A 1 120 ? -11.276 2.534 13.754 1.00 72.50 120 ALA A N 1
ATOM 860 C CA . ALA A 1 120 ? -10.473 1.305 13.729 1.00 72.50 120 ALA A CA 1
ATOM 861 C C . ALA A 1 120 ? -11.223 0.090 13.156 1.00 72.50 120 ALA A C 1
ATOM 863 O O . ALA A 1 120 ? -10.616 -0.802 12.567 1.00 72.50 120 ALA A O 1
ATOM 864 N N . VAL A 1 121 ? -12.546 0.042 13.329 1.00 68.50 121 VAL A N 1
ATOM 865 C CA . VAL A 1 121 ? -13.406 -1.002 12.755 1.00 68.50 121 VAL A CA 1
ATOM 866 C C . VAL A 1 121 ? -13.685 -0.753 11.263 1.00 68.50 121 VAL A C 1
ATOM 868 O O . VAL A 1 121 ? -14.002 -1.701 10.544 1.00 68.50 121 VAL A O 1
ATOM 871 N N . GLY A 1 122 ? -13.500 0.478 10.771 1.00 59.03 122 GLY A N 1
ATOM 872 C CA . GLY A 1 122 ? -13.844 0.880 9.404 1.00 59.03 122 GLY A CA 1
ATOM 873 C C . GLY A 1 122 ? -15.347 1.162 9.237 1.00 59.03 122 GLY A C 1
ATOM 874 O O . GLY A 1 122 ? -16.077 1.204 10.232 1.00 59.03 122 GLY A O 1
ATOM 875 N N . PRO A 1 123 ? -15.849 1.391 8.003 1.00 42.81 123 PRO A N 1
ATOM 876 C CA . PRO A 1 123 ? -17.260 1.692 7.777 1.00 42.81 123 PRO A CA 1
ATOM 877 C C . PRO A 1 123 ? -18.144 0.607 8.394 1.00 42.81 123 PRO A C 1
ATOM 879 O O . PRO A 1 123 ? -18.078 -0.571 8.045 1.00 42.81 123 PRO A O 1
ATOM 882 N N . THR A 1 124 ? -18.986 1.027 9.334 1.00 36.47 124 THR A N 1
ATOM 883 C CA . THR A 1 124 ? -20.029 0.188 9.918 1.00 36.47 124 THR A CA 1
ATOM 884 C C . THR A 1 124 ? -20.974 -0.243 8.791 1.00 36.47 124 THR A C 1
ATOM 886 O O . THR A 1 124 ? -21.343 0.612 7.978 1.00 36.47 124 THR A O 1
ATOM 889 N N . PRO A 1 125 ? -21.408 -1.515 8.702 1.00 35.28 125 PRO A N 1
ATOM 890 C CA . PRO A 1 125 ? -22.494 -1.864 7.797 1.00 35.28 125 PRO A CA 1
ATOM 891 C C . PRO A 1 125 ? -23.693 -0.949 8.090 1.00 35.28 125 PRO A C 1
ATOM 893 O O . PRO A 1 125 ? -24.064 -0.742 9.246 1.00 35.28 125 PRO A O 1
ATOM 896 N N . SER A 1 126 ? -24.224 -0.339 7.028 1.00 30.16 126 SER A N 1
ATOM 897 C CA . SER A 1 126 ? -25.285 0.674 7.056 1.00 30.16 126 SER A CA 1
ATOM 898 C C . SER A 1 126 ? -26.442 0.307 8.006 1.00 30.16 126 SER A C 1
ATOM 900 O O . SER A 1 126 ? -26.849 -0.856 8.042 1.00 30.16 126 SER A O 1
ATOM 902 N N . PRO A 1 127 ? -27.053 1.277 8.720 1.00 32.38 127 PRO A N 1
ATOM 903 C CA . PRO A 1 127 ? -28.198 1.041 9.609 1.00 32.38 127 PRO A CA 1
ATOM 904 C C . PRO A 1 127 ? -29.492 0.657 8.867 1.00 32.38 127 PRO A C 1
ATOM 906 O O . PRO A 1 127 ? -30.534 0.489 9.498 1.00 32.38 127 PRO A O 1
ATOM 909 N N . ASN A 1 128 ? -29.443 0.493 7.543 1.00 33.19 128 ASN A N 1
ATOM 910 C CA . ASN A 1 128 ? -30.485 -0.170 6.774 1.00 33.19 128 ASN A CA 1
ATOM 911 C C . ASN A 1 128 ? -30.037 -1.612 6.494 1.00 33.19 128 ASN A C 1
ATOM 913 O O . ASN A 1 128 ? -29.154 -1.801 5.652 1.00 33.19 128 ASN A O 1
ATOM 917 N N . PRO A 1 129 ? -30.628 -2.638 7.136 1.00 36.44 129 PRO A N 1
ATOM 918 C CA . PRO A 1 129 ? -30.374 -4.008 6.748 1.00 36.44 129 PRO A CA 1
ATOM 919 C C . PRO A 1 129 ? -31.107 -4.222 5.423 1.00 36.44 129 PRO A C 1
ATOM 921 O O . PRO A 1 129 ? -32.256 -4.664 5.389 1.00 36.44 129 PRO A O 1
ATOM 924 N N . SER A 1 130 ? -30.460 -3.904 4.298 1.00 36.53 130 SER A N 1
ATOM 925 C CA . SER A 1 130 ? -30.771 -4.676 3.105 1.00 36.53 130 SER A CA 1
ATOM 926 C C . SER A 1 130 ? -30.456 -6.115 3.496 1.00 36.53 130 SER A C 1
ATOM 928 O O . SER A 1 130 ? -29.395 -6.399 4.052 1.00 36.53 130 SER A O 1
ATOM 930 N N . CYS A 1 131 ? -31.438 -7.003 3.349 1.00 35.47 131 CYS A N 1
ATOM 931 C CA . CYS A 1 131 ? -31.278 -8.416 3.655 1.00 35.47 131 CYS A CA 1
ATOM 932 C C . CYS A 1 131 ? -30.291 -9.025 2.649 1.00 35.47 131 CYS A C 1
ATOM 934 O O . CYS A 1 131 ? -30.686 -9.722 1.718 1.00 35.47 131 CYS A O 1
ATOM 936 N N . SER A 1 132 ? -29.009 -8.721 2.828 1.00 36.97 132 SER A N 1
ATOM 937 C CA . SER A 1 132 ? -27.904 -9.494 2.310 1.00 36.97 132 SER A CA 1
ATOM 938 C C . SER A 1 132 ? -27.653 -10.585 3.350 1.00 36.97 132 SER A C 1
ATOM 940 O O . SER A 1 132 ? -27.498 -10.269 4.535 1.00 36.97 132 SER A O 1
ATOM 942 N N . PRO A 1 133 ? -27.725 -11.873 2.975 1.00 37.62 133 PRO A N 1
ATOM 943 C CA . PRO A 1 133 ? -27.428 -12.954 3.905 1.00 37.62 133 PRO A CA 1
ATOM 944 C C . PRO A 1 133 ? -26.026 -12.741 4.502 1.00 37.62 133 PRO A C 1
ATOM 946 O O . PRO A 1 133 ? -25.184 -12.143 3.829 1.00 37.62 133 PRO A O 1
ATOM 949 N N . PRO A 1 134 ? -25.758 -13.206 5.738 1.00 40.25 134 PRO A N 1
ATOM 950 C CA . PRO A 1 134 ? -24.432 -13.092 6.338 1.00 40.25 134 PRO A CA 1
ATOM 951 C C . PRO A 1 134 ? -23.397 -13.674 5.371 1.00 40.25 134 PRO A C 1
ATOM 953 O O . PRO A 1 134 ? -23.384 -14.879 5.133 1.00 40.25 134 PRO A O 1
ATOM 956 N N . CYS A 1 135 ? -22.575 -12.816 4.767 1.00 43.91 135 CYS A N 1
ATOM 957 C CA . CYS A 1 135 ? -21.485 -13.255 3.911 1.00 43.91 135 CYS A CA 1
ATOM 958 C C . CYS A 1 135 ? -20.300 -13.597 4.802 1.00 43.91 135 CYS A C 1
ATOM 960 O O . CYS A 1 135 ? -19.810 -12.765 5.562 1.00 43.91 135 CYS A O 1
ATOM 962 N N . LEU A 1 136 ? -19.831 -14.835 4.695 1.00 46.62 136 LEU A N 1
ATOM 963 C CA . LEU A 1 136 ? -18.439 -15.118 5.005 1.00 46.62 136 LEU A CA 1
ATOM 964 C C . LEU A 1 136 ? -17.605 -14.330 3.981 1.00 46.62 136 LEU A C 1
ATOM 966 O O . LEU A 1 136 ? -18.006 -14.257 2.820 1.00 46.62 136 LEU A O 1
ATOM 970 N N . LEU A 1 137 ? -16.478 -13.757 4.406 1.00 55.94 137 LEU A N 1
ATOM 971 C CA . LEU A 1 137 ? -15.462 -13.165 3.527 1.00 55.94 137 LEU A CA 1
ATOM 972 C C . LEU A 1 137 ? -14.326 -14.181 3.308 1.00 55.94 137 LEU A C 1
ATOM 974 O O . LEU A 1 137 ? -13.215 -13.950 3.792 1.00 55.94 137 LEU A O 1
ATOM 978 N N . PRO A 1 138 ? -14.558 -15.360 2.691 1.00 59.75 138 PRO A N 1
ATOM 979 C CA . PRO A 1 138 ? -13.452 -16.243 2.385 1.00 59.75 138 PRO A CA 1
ATOM 980 C C . PRO A 1 138 ? -12.511 -15.544 1.404 1.00 59.75 138 PRO A C 1
ATOM 982 O O . PRO A 1 138 ? -12.936 -14.771 0.539 1.00 59.75 138 PRO A O 1
ATOM 985 N N . VAL A 1 139 ? -11.226 -15.862 1.523 1.00 64.25 139 VAL A N 1
ATOM 986 C CA . VAL A 1 139 ? -10.269 -15.615 0.448 1.00 64.25 139 VAL A CA 1
ATOM 987 C C . VAL A 1 139 ? -10.745 -16.423 -0.754 1.00 64.25 139 VAL A C 1
ATOM 989 O O . VAL A 1 139 ? -10.783 -17.652 -0.711 1.00 64.25 139 VAL A O 1
ATOM 992 N N . VAL A 1 140 ? -11.195 -15.729 -1.795 1.00 68.75 140 VAL A N 1
ATOM 993 C CA . VAL A 1 140 ? -11.725 -16.351 -3.018 1.00 68.75 140 VAL A CA 1
ATOM 994 C C . VAL A 1 140 ? -10.649 -16.501 -4.084 1.00 68.75 140 VAL A C 1
ATOM 996 O O . VAL A 1 140 ? -10.797 -17.303 -5.004 1.00 68.75 140 VAL A O 1
ATOM 999 N N . TRP A 1 141 ? -9.575 -15.728 -3.962 1.00 78.06 141 TRP A N 1
ATOM 1000 C CA . TRP A 1 141 ? -8.408 -15.796 -4.819 1.00 78.06 141 TRP A CA 1
ATOM 1001 C C . TRP A 1 141 ? -7.205 -15.215 -4.078 1.00 78.06 141 TRP A C 1
ATOM 1003 O O . TRP A 1 141 ? -7.344 -14.224 -3.358 1.00 78.06 141 TRP A O 1
ATOM 1013 N N . SER A 1 142 ? -6.044 -15.836 -4.249 1.00 85.25 142 SER A N 1
ATOM 1014 C CA . SER A 1 142 ? -4.788 -15.371 -3.674 1.00 85.25 142 SER A CA 1
ATOM 1015 C C . SER A 1 142 ? -3.607 -15.705 -4.574 1.00 85.25 142 SER A C 1
ATOM 1017 O O . SER A 1 142 ? -3.671 -16.662 -5.346 1.00 85.25 142 SER A O 1
ATOM 1019 N N . GLU A 1 143 ? -2.538 -14.933 -4.433 1.00 90.81 143 GLU A N 1
ATOM 1020 C CA . GLU A 1 143 ? -1.240 -15.167 -5.064 1.00 90.81 143 GLU A CA 1
ATOM 1021 C C . GLU A 1 143 ? -0.130 -14.715 -4.109 1.00 90.81 143 GLU A C 1
ATOM 1023 O O . GLU A 1 143 ? -0.200 -13.614 -3.563 1.00 90.81 143 GLU A O 1
ATOM 1028 N N . ASP A 1 144 ? 0.879 -15.563 -3.940 1.00 85.75 144 ASP A N 1
ATOM 1029 C CA . ASP A 1 144 ? 2.086 -15.331 -3.134 1.00 85.75 144 ASP A CA 1
ATOM 1030 C C . ASP A 1 144 ? 3.376 -15.456 -3.967 1.00 85.75 144 ASP A C 1
ATOM 1032 O O . ASP A 1 144 ? 4.470 -15.258 -3.466 1.00 85.75 144 ASP A O 1
ATOM 1036 N N . PHE A 1 145 ? 3.281 -15.788 -5.262 1.00 95.12 145 PHE A N 1
ATOM 1037 C CA . PHE A 1 145 ? 4.417 -15.962 -6.174 1.00 95.12 145 PHE A CA 1
ATOM 1038 C C . PHE A 1 145 ? 5.428 -17.053 -5.767 1.00 95.12 145 PHE A C 1
ATOM 1040 O O . PHE A 1 145 ? 6.463 -17.223 -6.425 1.00 95.12 145 PHE A O 1
ATOM 1047 N N . ASP A 1 146 ? 5.124 -17.865 -4.757 1.00 90.44 146 ASP A N 1
ATOM 1048 C CA . ASP A 1 146 ? 6.057 -18.817 -4.151 1.00 90.44 146 ASP A CA 1
ATOM 1049 C C . ASP A 1 146 ? 6.169 -20.131 -4.935 1.00 90.44 146 ASP A C 1
ATOM 1051 O O . ASP A 1 146 ? 7.177 -20.839 -4.876 1.00 90.44 146 ASP A O 1
ATOM 1055 N N . GLY A 1 147 ? 5.148 -20.450 -5.734 1.00 89.56 147 GLY A N 1
ATOM 1056 C CA . GLY A 1 147 ? 5.052 -21.698 -6.499 1.00 89.56 147 GLY A CA 1
ATOM 1057 C C . GLY A 1 147 ? 5.944 -21.791 -7.746 1.00 89.56 147 GLY A C 1
ATOM 1058 O O . GLY A 1 147 ? 5.860 -22.779 -8.478 1.00 89.56 147 GLY A O 1
ATOM 1059 N N . VAL A 1 148 ? 6.773 -20.783 -8.027 1.00 93.69 148 VAL A N 1
ATOM 1060 C CA . VAL A 1 148 ? 7.597 -20.687 -9.245 1.00 93.69 148 VAL A CA 1
ATOM 1061 C C . VAL A 1 148 ? 9.081 -20.493 -8.938 1.00 93.69 148 VAL A C 1
ATOM 1063 O O . VAL A 1 148 ? 9.481 -20.147 -7.832 1.00 93.69 148 VAL A O 1
ATOM 1066 N N . THR A 1 149 ? 9.935 -20.745 -9.934 1.00 97.19 149 THR A N 1
ATOM 1067 C CA . THR A 1 149 ? 11.377 -20.478 -9.831 1.00 97.19 149 THR A CA 1
ATOM 1068 C C . THR A 1 149 ? 11.703 -19.117 -10.453 1.00 97.19 149 THR A C 1
ATOM 1070 O O . THR A 1 149 ? 11.464 -18.950 -11.658 1.00 97.19 149 THR A O 1
ATOM 1073 N N . PRO A 1 150 ? 12.284 -18.169 -9.689 1.00 96.81 150 PRO A N 1
ATOM 1074 C CA . PRO A 1 150 ? 12.786 -16.909 -10.228 1.00 96.81 150 PRO A CA 1
ATOM 1075 C C . PRO A 1 150 ? 13.670 -17.096 -11.469 1.00 96.81 150 PRO A C 1
ATOM 1077 O O . PRO A 1 150 ? 14.491 -18.018 -11.494 1.00 96.81 150 PRO A O 1
ATOM 1080 N N . PRO A 1 151 ? 13.534 -16.249 -12.508 1.00 97.75 151 PR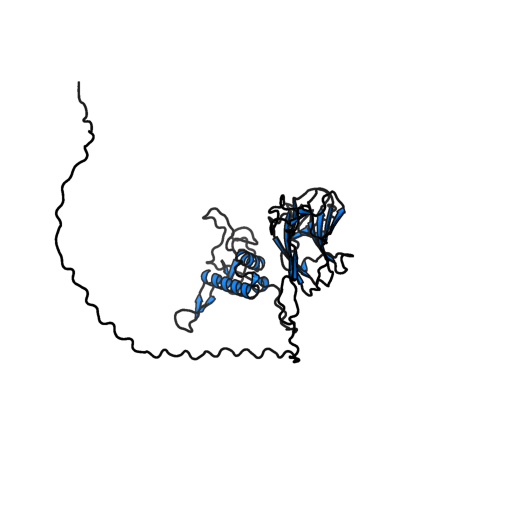O A N 1
ATOM 1081 C CA . PRO A 1 151 ? 12.708 -15.034 -12.574 1.00 97.75 151 PRO A CA 1
ATOM 1082 C C . PRO A 1 151 ? 11.264 -15.250 -13.084 1.00 97.75 151 PRO A C 1
ATOM 1084 O O . PRO A 1 151 ? 10.584 -14.297 -13.462 1.00 97.75 151 PRO A O 1
ATOM 1087 N N . THR A 1 152 ? 10.798 -16.496 -13.172 1.00 97.62 152 THR A N 1
ATOM 1088 C CA . THR A 1 152 ? 9.547 -16.852 -13.863 1.00 97.62 152 THR A CA 1
ATOM 1089 C C . THR A 1 152 ? 8.316 -16.359 -13.105 1.00 97.62 152 THR A C 1
ATOM 1091 O O . THR A 1 152 ? 8.200 -16.611 -11.911 1.00 97.62 152 THR A O 1
ATOM 1094 N N . LEU A 1 153 ? 7.367 -15.717 -13.790 1.00 98.12 153 LEU A N 1
ATOM 1095 C CA . LEU A 1 153 ? 6.054 -15.383 -13.222 1.00 98.12 153 LEU A CA 1
ATOM 1096 C C . LEU A 1 153 ? 5.097 -16.593 -13.271 1.00 98.12 153 LEU A C 1
ATOM 1098 O O . LEU A 1 153 ? 5.199 -17.403 -14.200 1.00 98.12 153 LEU A O 1
ATOM 1102 N N . PRO A 1 154 ? 4.144 -16.724 -12.328 1.00 97.00 154 PRO A N 1
ATOM 1103 C CA . PRO A 1 154 ? 3.099 -17.741 -12.402 1.00 97.00 154 PRO A CA 1
ATOM 1104 C C . PRO A 1 154 ? 2.265 -17.624 -13.685 1.00 97.00 154 PRO A C 1
ATOM 1106 O O . PRO A 1 154 ? 2.174 -16.570 -14.318 1.00 97.00 154 PRO A O 1
ATOM 1109 N N . GLY A 1 155 ? 1.645 -18.730 -14.097 1.00 95.69 155 GLY A N 1
ATOM 1110 C CA . GLY A 1 155 ? 0.892 -18.784 -15.351 1.00 95.69 155 GLY A CA 1
ATOM 1111 C C . GLY A 1 155 ? -0.231 -17.742 -15.421 1.00 95.69 155 GLY A C 1
ATOM 1112 O O . GLY A 1 155 ? -1.016 -17.594 -14.490 1.00 95.69 155 GLY A O 1
ATOM 1113 N N . GLY A 1 156 ? -0.334 -17.042 -16.554 1.00 95.00 156 GLY A N 1
ATOM 1114 C CA . GLY A 1 156 ? -1.386 -16.050 -16.815 1.00 95.00 156 GLY A CA 1
ATOM 1115 C C . GLY A 1 156 ? -1.068 -14.623 -16.355 1.00 95.00 156 GLY A C 1
ATOM 1116 O O . GLY A 1 156 ? -1.786 -13.703 -16.753 1.00 95.00 156 GLY A O 1
ATOM 1117 N N . TRP A 1 157 ? 0.002 -14.434 -15.581 1.00 98.06 157 TRP A N 1
ATOM 1118 C CA . TRP A 1 157 ? 0.567 -13.119 -15.294 1.00 98.06 157 TRP A CA 1
ATOM 1119 C C . TRP A 1 157 ? 1.308 -12.576 -16.517 1.00 98.06 157 TRP A C 1
ATOM 1121 O O . TRP A 1 157 ? 1.995 -13.321 -17.219 1.00 98.06 157 TRP A O 1
ATOM 1131 N N . VAL A 1 158 ? 1.166 -11.278 -16.784 1.00 98.25 158 VAL A N 1
ATOM 1132 C CA . VAL A 1 158 ? 1.769 -10.630 -17.958 1.00 98.25 158 VAL A CA 1
ATOM 1133 C C . VAL A 1 158 ? 2.558 -9.407 -17.519 1.00 98.25 158 VAL A C 1
ATOM 1135 O O . VAL A 1 158 ? 1.984 -8.445 -17.020 1.00 98.25 158 VAL A O 1
ATOM 1138 N N . ALA A 1 159 ? 3.872 -9.434 -17.734 1.00 98.62 159 ALA A N 1
ATOM 1139 C CA . ALA A 1 159 ? 4.739 -8.281 -17.539 1.00 98.62 159 ALA A CA 1
ATOM 1140 C C . ALA A 1 159 ? 4.903 -7.508 -18.850 1.00 98.62 159 ALA A C 1
ATOM 1142 O O . ALA A 1 159 ? 5.239 -8.096 -19.880 1.00 98.62 159 ALA A O 1
ATOM 1143 N N . THR A 1 160 ? 4.716 -6.192 -18.803 1.00 98.50 160 THR A N 1
ATOM 1144 C CA . THR A 1 160 ? 4.903 -5.292 -19.945 1.00 98.50 160 THR A CA 1
ATOM 1145 C C . THR A 1 160 ? 5.854 -4.166 -19.562 1.00 98.50 160 THR A C 1
ATOM 1147 O O . THR A 1 160 ? 5.805 -3.648 -18.453 1.00 98.50 160 THR A O 1
ATOM 1150 N N . ASN A 1 161 ? 6.717 -3.774 -20.492 1.00 98.19 161 ASN A N 1
ATOM 1151 C CA . ASN A 1 161 ? 7.505 -2.551 -20.409 1.00 98.19 161 ASN A CA 1
ATOM 1152 C C . ASN A 1 161 ? 7.109 -1.707 -21.624 1.00 98.19 161 ASN A C 1
ATOM 1154 O O . ASN A 1 161 ? 7.438 -2.054 -22.759 1.00 98.19 161 ASN A O 1
ATOM 1158 N N . ALA A 1 162 ? 6.310 -0.670 -21.378 1.00 97.50 162 ALA A N 1
ATOM 1159 C CA . ALA A 1 162 ? 5.818 0.230 -22.413 1.00 97.50 162 ALA A CA 1
ATOM 1160 C C . ALA A 1 162 ? 6.874 1.274 -22.801 1.00 97.50 162 ALA A C 1
ATOM 1162 O O . ALA A 1 162 ? 6.891 1.744 -23.940 1.00 97.50 162 ALA A O 1
ATOM 1163 N N . GLN A 1 163 ? 7.762 1.618 -21.867 1.00 97.88 163 GLN A N 1
ATOM 1164 C CA . GLN A 1 163 ? 8.841 2.572 -22.064 1.00 97.88 163 GLN A CA 1
ATOM 1165 C C . GLN A 1 163 ? 9.978 2.319 -21.066 1.00 97.88 163 GLN A C 1
ATOM 1167 O O . GLN A 1 163 ? 9.741 1.981 -19.910 1.00 97.88 163 GLN A O 1
ATOM 1172 N N . GLY A 1 164 ? 11.211 2.585 -21.496 1.00 96.81 164 GLY A N 1
ATOM 1173 C CA . GLY A 1 164 ? 12.391 2.590 -20.633 1.00 96.81 164 GLY A CA 1
ATOM 1174 C C . GLY A 1 164 ? 13.264 1.341 -20.776 1.00 96.81 164 GLY A C 1
ATOM 1175 O O . GLY A 1 164 ? 12.986 0.457 -21.591 1.00 96.81 164 GLY A O 1
ATOM 1176 N N . PRO A 1 165 ? 14.375 1.276 -20.028 1.00 97.19 165 PRO A N 1
ATOM 1177 C CA . PRO A 1 165 ? 15.302 0.155 -20.105 1.00 97.19 165 PRO A CA 1
ATOM 1178 C C . PRO A 1 165 ? 14.701 -1.134 -19.507 1.00 97.19 165 PRO A C 1
ATOM 1180 O O . PRO A 1 165 ? 13.748 -1.070 -18.724 1.00 97.19 165 PRO A O 1
ATOM 1183 N N . PRO A 1 166 ? 15.261 -2.317 -19.837 1.00 96.88 166 PRO A N 1
ATOM 1184 C CA . PRO A 1 166 ? 15.009 -3.551 -19.087 1.00 96.88 166 PRO A CA 1
ATOM 1185 C C . PRO A 1 166 ? 15.289 -3.365 -17.587 1.00 96.88 166 PRO A C 1
ATOM 1187 O O . PRO A 1 166 ? 16.045 -2.456 -17.240 1.00 96.88 166 PRO A O 1
ATOM 1190 N N . PRO A 1 167 ? 14.801 -4.259 -16.706 1.00 97.25 167 PRO A N 1
ATOM 1191 C CA . PRO A 1 167 ? 14.052 -5.499 -16.944 1.00 97.25 167 PRO A CA 1
ATOM 1192 C C . PRO A 1 167 ? 12.528 -5.330 -17.115 1.00 97.25 167 PRO A C 1
ATOM 1194 O O . PRO A 1 167 ? 11.995 -4.223 -17.170 1.00 97.25 167 PRO A O 1
ATOM 1197 N N . LEU A 1 168 ? 11.850 -6.475 -17.253 1.00 98.25 168 LEU A N 1
ATOM 1198 C CA . LEU A 1 168 ? 10.416 -6.656 -17.014 1.00 98.25 168 LEU A CA 1
ATOM 1199 C C . LEU A 1 168 ? 10.183 -7.050 -15.549 1.00 98.25 168 LEU A C 1
ATOM 1201 O O . LEU A 1 168 ? 11.122 -7.464 -14.869 1.00 98.25 168 LEU A O 1
ATOM 1205 N N . TRP A 1 169 ? 8.928 -6.993 -15.100 1.00 98.75 169 TRP A N 1
ATOM 1206 C CA . TRP A 1 169 ? 8.529 -7.619 -13.841 1.00 98.75 169 TRP A CA 1
ATOM 1207 C C . TRP A 1 169 ? 8.878 -9.112 -13.840 1.00 98.75 169 TRP A C 1
ATOM 1209 O O . TRP A 1 169 ? 8.656 -9.814 -14.830 1.00 98.75 169 TRP A O 1
ATOM 1219 N N . VAL A 1 170 ? 9.408 -9.590 -12.719 1.00 98.62 170 VAL A N 1
ATOM 1220 C CA . VAL A 1 170 ? 9.856 -10.975 -12.509 1.00 98.62 170 VAL A CA 1
ATOM 1221 C C . VAL A 1 170 ? 9.538 -11.419 -11.088 1.00 98.62 170 VAL A C 1
ATOM 1223 O O . VAL A 1 170 ? 9.296 -10.581 -10.227 1.00 98.62 170 VAL A O 1
ATOM 1226 N N . THR A 1 171 ? 9.581 -12.717 -10.798 1.00 98.62 171 THR A N 1
ATOM 1227 C CA . THR A 1 171 ? 9.700 -13.158 -9.397 1.00 98.62 171 THR A CA 1
ATOM 1228 C C . THR A 1 171 ? 11.149 -13.059 -8.926 1.00 98.62 171 THR A C 1
ATOM 1230 O O . THR A 1 171 ? 12.086 -13.230 -9.707 1.00 98.62 171 THR A O 1
ATOM 1233 N N . SER A 1 172 ? 11.356 -12.770 -7.644 1.00 97.88 172 SER A N 1
ATOM 1234 C CA . SER A 1 172 ? 12.677 -12.694 -7.023 1.00 97.88 172 SER A CA 1
ATOM 1235 C C . SER A 1 172 ? 12.615 -13.096 -5.552 1.00 97.88 172 SER A C 1
ATOM 1237 O O . SER A 1 172 ? 11.689 -12.721 -4.842 1.00 97.88 172 SER A O 1
ATOM 1239 N N . ASN A 1 173 ? 13.636 -13.814 -5.088 1.00 95.25 173 ASN A N 1
ATOM 1240 C CA . ASN A 1 173 ? 13.798 -14.272 -3.702 1.00 95.25 173 ASN A CA 1
ATOM 1241 C C . ASN A 1 173 ? 14.985 -13.615 -2.978 1.00 95.25 173 ASN 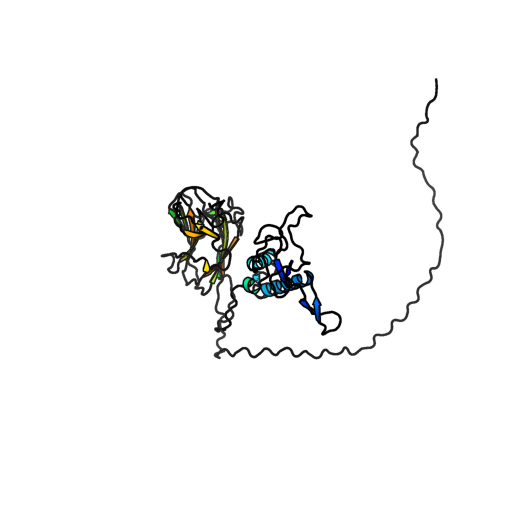A C 1
ATOM 1243 O O . ASN A 1 173 ? 15.403 -14.055 -1.908 1.00 95.25 173 ASN A O 1
ATOM 1247 N N . SER A 1 174 ? 15.596 -12.598 -3.585 1.00 94.25 174 SER A N 1
ATOM 1248 C CA . SER A 1 174 ? 16.789 -11.942 -3.053 1.00 94.25 174 SER A CA 1
ATOM 1249 C C . SER A 1 174 ? 16.907 -10.497 -3.538 1.00 94.25 174 SER A C 1
ATOM 1251 O O . SER A 1 174 ? 16.134 -10.035 -4.381 1.00 94.25 174 SER A O 1
ATOM 1253 N N . GLY A 1 175 ? 17.883 -9.772 -2.992 1.00 93.44 175 GLY A N 1
ATOM 1254 C CA . GLY A 1 175 ? 18.134 -8.375 -3.332 1.00 93.44 175 GLY A CA 1
ATOM 1255 C C . GLY A 1 175 ? 17.242 -7.397 -2.569 1.00 93.44 175 GLY A C 1
ATOM 1256 O O . GLY A 1 175 ? 16.682 -7.724 -1.524 1.00 93.44 175 GLY A O 1
ATOM 1257 N N . VAL A 1 176 ? 17.161 -6.184 -3.106 1.00 90.81 176 VAL A N 1
ATOM 1258 C CA . VAL A 1 176 ? 16.487 -5.015 -2.525 1.00 90.81 176 VAL A CA 1
ATOM 1259 C C . VAL A 1 176 ? 15.185 -4.689 -3.280 1.00 90.81 176 VAL A C 1
ATOM 1261 O O . VAL A 1 176 ? 15.018 -5.201 -4.388 1.00 90.81 176 VAL A O 1
ATOM 1264 N N . PRO A 1 177 ? 14.239 -3.921 -2.708 1.00 94.19 177 PRO A N 1
ATOM 1265 C CA . PRO A 1 177 ? 14.187 -3.515 -1.300 1.00 94.19 177 PRO A CA 1
ATOM 1266 C C . PRO A 1 177 ? 14.021 -4.722 -0.367 1.00 94.19 177 PRO A C 1
ATOM 1268 O O . PRO A 1 177 ? 13.476 -5.750 -0.769 1.00 94.19 177 PRO A O 1
ATOM 1271 N N . THR A 1 178 ? 14.554 -4.635 0.857 1.00 83.19 178 THR A N 1
ATOM 1272 C CA . THR A 1 178 ? 14.532 -5.743 1.834 1.00 83.19 178 THR A CA 1
ATOM 1273 C C . THR A 1 178 ? 13.378 -5.623 2.835 1.00 83.19 178 THR A C 1
ATOM 1275 O O . THR A 1 178 ? 13.066 -4.505 3.240 1.00 83.19 178 THR A O 1
ATOM 1278 N N . PRO A 1 179 ? 12.773 -6.737 3.291 1.00 88.75 179 PRO A N 1
ATOM 1279 C CA . PRO A 1 179 ? 13.087 -8.119 2.918 1.00 88.75 179 PRO A CA 1
ATOM 1280 C C . PRO A 1 179 ? 12.631 -8.449 1.480 1.00 88.75 179 PRO A C 1
ATOM 1282 O O . PRO A 1 179 ? 11.798 -7.726 0.934 1.00 88.75 179 PRO A O 1
ATOM 1285 N N . PRO A 1 180 ? 13.192 -9.499 0.844 1.00 82.94 180 PRO A N 1
ATOM 1286 C CA . PRO A 1 180 ? 12.930 -9.799 -0.564 1.00 82.94 180 PRO A CA 1
ATOM 1287 C C . PRO A 1 180 ? 11.556 -10.429 -0.838 1.00 82.94 180 PRO A C 1
ATOM 1289 O O . PRO A 1 180 ? 11.139 -10.436 -1.994 1.00 82.94 180 PRO A O 1
ATOM 1292 N N . ALA A 1 181 ? 10.872 -10.930 0.191 1.00 80.69 181 ALA A N 1
ATOM 1293 C CA . ALA A 1 181 ? 9.513 -11.459 0.125 1.00 80.69 181 ALA A CA 1
ATOM 1294 C C . ALA A 1 181 ? 8.804 -11.288 1.484 1.00 80.69 181 ALA A C 1
ATOM 1296 O O . ALA A 1 181 ? 9.486 -11.143 2.509 1.00 80.69 181 ALA A O 1
ATOM 1297 N N . ASP A 1 182 ? 7.471 -11.257 1.485 1.00 76.69 182 ASP A N 1
ATOM 1298 C CA . ASP A 1 182 ? 6.636 -11.265 2.692 1.00 76.69 182 ASP A CA 1
ATOM 1299 C C . ASP A 1 182 ? 6.332 -12.707 3.103 1.00 76.69 182 ASP A C 1
ATOM 1301 O O . ASP A 1 182 ? 6.629 -13.115 4.231 1.00 76.69 182 ASP A O 1
ATOM 1305 N N . THR A 1 183 ? 5.814 -13.490 2.156 1.00 79.75 183 THR A N 1
ATOM 1306 C CA . THR A 1 183 ? 5.744 -14.951 2.204 1.00 79.75 183 THR A CA 1
ATOM 1307 C C . THR A 1 183 ? 6.897 -15.527 1.388 1.00 79.75 183 THR A C 1
ATOM 1309 O O . THR A 1 183 ? 7.312 -14.964 0.389 1.00 79.75 183 THR A O 1
ATOM 1312 N N . GLY A 1 184 ? 7.553 -16.567 1.904 1.00 82.31 184 GLY A N 1
ATOM 1313 C CA . GLY A 1 184 ? 8.771 -17.087 1.285 1.00 82.31 184 GLY A CA 1
ATOM 1314 C C . GLY A 1 184 ? 8.498 -18.279 0.362 1.00 82.31 184 GLY A C 1
ATOM 1315 O O . GLY A 1 184 ? 7.754 -19.175 0.767 1.00 82.31 184 GLY A O 1
ATOM 1316 N N . PRO A 1 185 ? 9.245 -18.424 -0.752 1.00 88.56 185 PRO A N 1
ATOM 1317 C CA . PRO A 1 185 ? 10.519 -17.749 -1.000 1.00 88.56 185 PRO A CA 1
ATOM 1318 C C . PRO A 1 185 ? 10.509 -16.471 -1.860 1.00 88.56 185 PRO A C 1
ATOM 1320 O O . PRO A 1 185 ? 11.549 -15.812 -1.881 1.00 88.56 185 PRO A O 1
ATOM 1323 N N . ASN A 1 186 ? 9.456 -16.132 -2.599 1.00 93.44 186 ASN A N 1
ATOM 1324 C CA . ASN A 1 186 ? 9.513 -15.154 -3.689 1.00 93.44 186 ASN A CA 1
ATOM 1325 C C . ASN A 1 186 ? 8.532 -13.991 -3.498 1.00 93.44 186 ASN A C 1
ATOM 1327 O O . ASN A 1 186 ? 7.465 -14.148 -2.943 1.00 93.44 186 ASN A O 1
ATOM 1331 N N . ALA A 1 187 ? 8.838 -12.849 -4.109 1.00 96.56 187 ALA A N 1
ATOM 1332 C CA . ALA A 1 187 ? 7.847 -11.819 -4.423 1.00 96.56 187 ALA A CA 1
ATOM 1333 C C . ALA A 1 187 ? 7.964 -11.412 -5.896 1.00 96.56 187 ALA A C 1
ATOM 1335 O O . ALA A 1 187 ? 9.023 -11.584 -6.515 1.00 96.56 187 ALA A O 1
ATOM 1336 N N . ALA A 1 188 ? 6.905 -10.834 -6.465 1.00 98.69 188 ALA A N 1
ATOM 1337 C CA . ALA A 1 188 ? 7.016 -10.125 -7.736 1.00 98.69 188 ALA A CA 1
ATOM 1338 C C . ALA A 1 188 ? 7.848 -8.851 -7.536 1.00 98.69 188 ALA A C 1
ATOM 1340 O O . ALA A 1 188 ? 7.674 -8.160 -6.539 1.00 98.69 188 ALA A O 1
ATOM 1341 N N . PHE A 1 189 ? 8.745 -8.537 -8.467 1.00 98.81 189 PHE A N 1
ATOM 1342 C CA . PHE A 1 189 ? 9.698 -7.437 -8.368 1.00 98.81 189 PHE A CA 1
ATOM 1343 C C . PHE A 1 189 ? 9.862 -6.701 -9.699 1.00 98.81 189 PHE A C 1
ATOM 1345 O O . PHE A 1 189 ? 9.918 -7.327 -10.763 1.00 98.81 189 PHE A O 1
ATOM 1352 N N . ILE A 1 190 ? 10.027 -5.383 -9.607 1.00 98.75 190 ILE A N 1
ATOM 1353 C CA . ILE A 1 190 ? 10.528 -4.518 -10.673 1.00 98.75 190 ILE A CA 1
ATOM 1354 C C . ILE A 1 190 ? 11.533 -3.508 -10.114 1.00 98.75 190 ILE A C 1
ATOM 1356 O O . ILE A 1 190 ? 11.417 -3.088 -8.964 1.00 98.75 190 ILE A O 1
ATOM 1360 N N . ASP A 1 191 ? 12.518 -3.136 -10.926 1.00 98.31 191 ASP A N 1
ATOM 1361 C CA . ASP A 1 191 ? 13.515 -2.114 -10.614 1.00 98.31 191 ASP A CA 1
ATOM 1362 C C . ASP A 1 191 ? 12.963 -0.688 -10.734 1.00 98.31 191 ASP A C 1
ATOM 1364 O O . ASP A 1 191 ? 11.964 -0.445 -11.410 1.00 98.31 191 ASP A O 1
ATOM 1368 N N . ASP A 1 192 ? 13.688 0.248 -10.126 1.00 98.38 192 ASP A N 1
ATOM 1369 C CA . ASP A 1 192 ? 13.496 1.687 -10.280 1.00 98.38 192 ASP A CA 1
ATOM 1370 C C . ASP A 1 192 ? 14.722 2.316 -10.975 1.00 98.38 192 ASP A C 1
ATOM 1372 O O . ASP A 1 192 ? 15.767 2.482 -10.340 1.00 98.38 192 ASP A O 1
ATOM 1376 N N . PRO A 1 193 ? 14.680 2.557 -12.299 1.00 97.88 193 PRO A N 1
ATOM 1377 C CA . PRO A 1 193 ? 15.844 3.015 -13.049 1.00 97.88 193 PRO A CA 1
ATOM 1378 C C . PRO A 1 193 ? 15.957 4.545 -13.113 1.00 97.88 193 PRO A C 1
ATOM 1380 O O . PRO A 1 193 ? 14.966 5.237 -13.307 1.00 97.88 193 PRO A O 1
ATOM 1383 N N . ALA A 1 194 ? 17.198 5.048 -13.180 1.00 97.19 194 ALA A N 1
ATOM 1384 C CA . ALA A 1 194 ? 17.528 6.452 -13.481 1.00 97.19 194 ALA A CA 1
ATOM 1385 C C . ALA A 1 194 ? 17.331 6.841 -14.953 1.00 97.19 194 ALA A C 1
ATOM 1387 O O . ALA A 1 194 ? 18.245 7.330 -15.622 1.00 97.19 194 ALA A O 1
ATOM 1388 N N . ALA A 1 195 ? 16.146 6.545 -15.472 1.00 97.38 195 ALA A N 1
ATOM 1389 C CA . ALA A 1 195 ? 15.676 6.871 -16.804 1.00 97.38 195 ALA A CA 1
ATOM 1390 C C . ALA A 1 195 ? 14.163 6.674 -16.864 1.00 97.38 195 ALA A C 1
ATOM 1392 O O . ALA A 1 195 ? 13.637 5.777 -16.208 1.00 97.38 195 ALA A O 1
ATOM 1393 N N . VAL A 1 196 ? 13.489 7.423 -17.744 1.00 98.25 196 VAL A N 1
ATOM 1394 C CA . VAL A 1 196 ? 12.025 7.371 -17.827 1.00 98.25 196 VAL A CA 1
ATOM 1395 C C . VAL A 1 196 ? 11.582 5.959 -18.182 1.00 98.25 196 VAL A C 1
ATOM 1397 O O . VAL A 1 196 ? 11.963 5.443 -19.242 1.00 98.25 196 VAL A O 1
ATOM 1400 N N . SER A 1 197 ? 10.756 5.355 -17.330 1.00 98.44 197 SER A N 1
ATOM 1401 C CA . SER A 1 197 ? 10.213 4.020 -17.559 1.00 98.44 197 SER A CA 1
ATOM 1402 C C . SER A 1 197 ? 8.735 3.898 -17.201 1.00 98.44 197 SER A C 1
ATOM 1404 O O . SER A 1 197 ? 8.207 4.686 -16.423 1.00 98.44 197 SER A O 1
ATOM 1406 N N . ASP A 1 198 ? 8.061 2.928 -17.819 1.00 98.56 198 ASP A N 1
ATOM 1407 C CA . ASP A 1 198 ? 6.653 2.600 -17.593 1.00 98.56 198 ASP A CA 1
ATOM 1408 C C . ASP A 1 198 ? 6.460 1.084 -17.693 1.00 98.56 198 ASP A C 1
ATOM 1410 O O . ASP A 1 198 ? 6.422 0.505 -18.788 1.00 98.56 198 ASP A O 1
ATOM 1414 N N . LYS A 1 199 ? 6.419 0.422 -16.538 1.00 98.69 199 LYS A N 1
ATOM 1415 C CA . LYS A 1 199 ? 6.483 -1.036 -16.423 1.00 98.69 199 LYS A CA 1
ATOM 1416 C C . LYS A 1 199 ? 5.300 -1.548 -15.616 1.00 98.69 199 LYS A C 1
ATOM 1418 O O . LYS A 1 199 ? 5.078 -1.134 -14.479 1.00 98.69 199 LYS A O 1
ATOM 1423 N N . SER A 1 200 ? 4.557 -2.498 -16.168 1.00 98.69 200 SER A N 1
ATOM 1424 C CA . SER A 1 200 ? 3.353 -3.040 -15.544 1.00 98.69 200 SER A CA 1
ATOM 1425 C C . SER A 1 200 ? 3.378 -4.556 -15.398 1.00 98.69 200 SER A C 1
ATOM 1427 O O . SER A 1 200 ? 3.971 -5.274 -16.208 1.00 98.69 200 SER A O 1
ATOM 1429 N N . LEU A 1 201 ? 2.704 -5.031 -14.356 1.00 98.81 201 LEU A N 1
ATOM 1430 C CA . LEU A 1 201 ? 2.401 -6.430 -14.110 1.00 98.81 201 LEU A CA 1
ATOM 1431 C C . LEU A 1 201 ? 0.887 -6.598 -14.046 1.00 98.81 201 LEU A C 1
ATOM 1433 O O . LEU A 1 201 ? 0.242 -6.029 -13.169 1.00 98.81 201 LEU A O 1
ATOM 1437 N N . ASP A 1 202 ? 0.338 -7.400 -14.951 1.00 98.56 202 ASP A N 1
ATOM 1438 C CA . ASP A 1 202 ? -1.096 -7.645 -15.059 1.00 98.56 202 ASP A CA 1
ATOM 1439 C C . ASP A 1 202 ? -1.428 -9.036 -14.516 1.00 98.56 202 ASP A C 1
ATOM 1441 O O . ASP A 1 202 ? -0.805 -10.032 -14.905 1.00 98.56 202 ASP A O 1
ATOM 1445 N N . SER A 1 203 ? -2.454 -9.121 -13.671 1.00 97.12 203 SER A N 1
ATOM 1446 C CA . SER A 1 203 ? -2.946 -10.392 -13.142 1.00 97.12 203 SER A CA 1
ATOM 1447 C C . SER A 1 203 ? -3.597 -11.257 -14.236 1.00 97.12 203 SER A C 1
ATOM 1449 O O . SER A 1 203 ? -4.069 -10.747 -15.268 1.00 97.12 203 SER A O 1
ATOM 1451 N N . PRO A 1 204 ? -3.744 -12.573 -14.004 1.00 95.12 204 PRO A N 1
ATOM 1452 C CA . PRO A 1 204 ? -4.766 -13.369 -14.671 1.00 95.12 204 PRO A CA 1
ATOM 1453 C C . PRO A 1 204 ? -6.172 -12.779 -14.430 1.00 95.12 204 PRO A C 1
ATOM 1455 O O . PRO A 1 204 ? -6.369 -12.029 -13.467 1.00 95.12 204 PRO A O 1
ATOM 1458 N N . PRO A 1 205 ? -7.169 -13.098 -15.276 1.00 89.69 205 PRO A N 1
ATOM 1459 C CA . PRO A 1 205 ? -8.552 -12.708 -15.019 1.00 89.69 205 PRO A CA 1
ATOM 1460 C C . PRO A 1 205 ? -9.045 -13.280 -13.685 1.00 89.69 205 PRO A C 1
ATOM 1462 O O . PRO A 1 205 ? -8.890 -14.475 -13.427 1.00 89.69 205 PRO A O 1
ATOM 1465 N N . ILE A 1 206 ? -9.674 -12.444 -12.861 1.00 82.75 206 ILE A N 1
ATOM 1466 C CA . ILE A 1 206 ? -10.253 -12.869 -11.587 1.00 82.75 206 ILE A CA 1
ATOM 1467 C C . ILE A 1 206 ? -11.437 -13.818 -11.874 1.00 82.75 206 ILE A C 1
ATOM 1469 O O . ILE A 1 206 ? -12.370 -13.442 -12.596 1.00 82.75 206 ILE A O 1
ATOM 1473 N N . PRO A 1 207 ? -11.415 -15.057 -11.340 1.00 68.75 207 PRO A N 1
ATOM 1474 C CA . PRO A 1 207 ? -12.274 -16.148 -11.811 1.00 68.75 207 PRO A CA 1
ATOM 1475 C C . PRO A 1 207 ? -13.728 -16.086 -11.325 1.00 68.75 207 PRO A C 1
ATOM 1477 O O . PRO A 1 207 ? -14.556 -16.865 -11.792 1.00 68.75 207 PRO A O 1
ATOM 1480 N N . PHE A 1 208 ? -14.072 -15.184 -10.404 1.00 65.25 208 PHE A N 1
ATOM 1481 C CA . PHE A 1 208 ? -15.423 -15.072 -9.849 1.00 65.25 208 PHE A CA 1
ATOM 1482 C C . PHE A 1 208 ? -15.824 -13.600 -9.723 1.00 65.25 208 PHE A C 1
ATOM 1484 O O . PHE A 1 208 ? -14.984 -12.793 -9.325 1.00 65.25 208 PHE A O 1
ATOM 1491 N N . PRO A 1 209 ? -17.082 -13.230 -10.033 1.00 56.03 209 PRO A N 1
ATOM 1492 C CA . PRO A 1 209 ? -17.553 -11.874 -9.794 1.00 56.03 209 PRO A CA 1
ATOM 1493 C C . PRO A 1 209 ? -17.596 -11.607 -8.288 1.00 56.03 209 PRO A C 1
ATOM 1495 O O . PRO A 1 209 ? -18.167 -12.396 -7.536 1.00 56.03 209 PRO A O 1
ATOM 1498 N N . GLN A 1 210 ? -17.018 -10.491 -7.861 1.00 57.31 210 GLN A N 1
ATOM 1499 C CA . GLN A 1 210 ? -17.044 -10.034 -6.478 1.00 57.31 210 GLN A CA 1
ATOM 1500 C C . GLN A 1 210 ? -17.617 -8.619 -6.429 1.00 57.31 210 GLN A C 1
ATOM 1502 O O . GLN A 1 210 ? -17.027 -7.673 -6.949 1.00 57.31 210 GLN A O 1
ATOM 1507 N N . LEU A 1 211 ? -18.801 -8.487 -5.835 1.00 54.38 211 LEU A N 1
ATOM 1508 C CA . LEU A 1 211 ? -19.371 -7.189 -5.485 1.00 54.38 211 LEU A CA 1
ATOM 1509 C C . LEU A 1 211 ? -18.820 -6.807 -4.109 1.00 54.38 211 LEU A C 1
ATOM 1511 O O . LEU A 1 211 ? -18.820 -7.652 -3.213 1.00 54.38 211 LEU A O 1
ATOM 1515 N N . ASP A 1 212 ? -18.335 -5.572 -3.970 1.00 55.22 212 ASP A N 1
ATOM 1516 C CA . ASP A 1 212 ? -17.722 -5.053 -2.736 1.00 55.22 212 ASP A CA 1
ATOM 1517 C C . ASP A 1 212 ? -16.569 -5.933 -2.209 1.00 55.22 212 ASP A C 1
ATOM 1519 O O . ASP A 1 212 ? -16.539 -6.337 -1.044 1.00 55.22 212 ASP A O 1
ATOM 1523 N N . ALA A 1 213 ? -15.632 -6.284 -3.097 1.00 57.53 213 ALA A N 1
ATOM 1524 C CA . ALA A 1 213 ? -14.479 -7.102 -2.748 1.00 57.53 213 ALA A CA 1
ATOM 1525 C C . ALA A 1 213 ? -13.470 -6.279 -1.943 1.00 57.53 213 ALA A C 1
ATOM 1527 O O . ALA A 1 213 ? -13.004 -5.226 -2.392 1.00 57.53 213 ALA A O 1
ATOM 1528 N N . ALA A 1 214 ? -13.060 -6.806 -0.790 1.00 66.00 214 ALA A N 1
ATOM 1529 C CA . ALA A 1 214 ? -11.867 -6.317 -0.122 1.00 66.00 214 ALA A CA 1
ATOM 1530 C C . ALA A 1 214 ? -10.657 -6.929 -0.833 1.00 66.00 214 ALA A C 1
ATOM 1532 O O . ALA A 1 214 ? -10.369 -8.122 -0.697 1.00 66.00 214 ALA A O 1
ATOM 1533 N N . PHE A 1 215 ? -9.974 -6.108 -1.622 1.00 80.19 215 PHE A N 1
ATOM 1534 C CA . PHE A 1 215 ? -8.705 -6.462 -2.229 1.00 80.19 215 PHE A CA 1
ATOM 1535 C C . PHE A 1 215 ? -7.571 -5.992 -1.322 1.00 80.19 215 PHE A C 1
ATOM 1537 O O . PHE A 1 215 ? -7.536 -4.831 -0.911 1.00 80.19 215 PHE A O 1
ATOM 1544 N N . ALA A 1 216 ? -6.651 -6.893 -1.005 1.00 79.19 216 ALA A N 1
ATOM 1545 C CA . ALA A 1 216 ? -5.479 -6.610 -0.201 1.00 79.19 216 ALA A CA 1
ATOM 1546 C C . ALA A 1 216 ? -4.230 -7.174 -0.868 1.00 79.19 216 ALA A C 1
ATOM 1548 O O . ALA A 1 216 ? -4.270 -8.219 -1.512 1.00 79.19 216 ALA A O 1
ATOM 1549 N N . PHE A 1 217 ? -3.112 -6.491 -0.691 1.00 86.38 217 PHE A N 1
ATOM 1550 C CA . PHE A 1 217 ? -1.801 -7.015 -1.040 1.00 86.38 217 PHE A CA 1
ATOM 1551 C C . PHE A 1 217 ? -0.755 -6.399 -0.125 1.00 86.38 217 PHE A C 1
ATOM 1553 O O . PHE A 1 217 ? -0.967 -5.330 0.466 1.00 86.38 217 PHE A O 1
ATOM 1560 N N . ARG A 1 218 ? 0.383 -7.073 -0.005 1.00 87.75 218 ARG A N 1
ATOM 1561 C CA . ARG A 1 218 ? 1.536 -6.543 0.707 1.00 87.75 218 ARG A CA 1
ATOM 1562 C C . ARG A 1 218 ? 2.609 -6.171 -0.286 1.00 87.75 218 ARG A C 1
ATOM 1564 O O . ARG A 1 218 ? 2.771 -6.787 -1.333 1.00 87.75 218 ARG A O 1
ATOM 1571 N N . HIS A 1 219 ? 3.307 -5.090 0.005 1.00 97.38 219 HIS A N 1
ATOM 1572 C CA . HIS A 1 219 ? 4.305 -4.582 -0.910 1.00 97.38 219 HIS A CA 1
ATOM 1573 C C . HIS A 1 219 ? 5.400 -3.817 -0.188 1.00 97.38 219 HIS A C 1
ATOM 1575 O O . HIS A 1 219 ? 5.158 -3.201 0.846 1.00 97.38 219 HIS A O 1
ATOM 1581 N N . ASN A 1 220 ? 6.602 -3.877 -0.747 1.00 94.31 220 ASN A N 1
ATOM 1582 C CA . ASN A 1 220 ? 7.792 -3.214 -0.239 1.00 94.31 220 ASN A CA 1
ATOM 1583 C C . ASN A 1 220 ? 8.383 -2.375 -1.367 1.00 94.31 220 ASN A C 1
ATOM 1585 O O . ASN A 1 220 ? 8.712 -2.923 -2.418 1.00 94.31 220 ASN A O 1
ATOM 1589 N N . PHE A 1 221 ? 8.462 -1.065 -1.192 1.00 98.19 221 PHE A N 1
ATOM 1590 C CA . PHE A 1 221 ? 8.908 -0.151 -2.232 1.00 98.19 221 PHE A CA 1
ATOM 1591 C C . PHE A 1 221 ? 9.971 0.792 -1.691 1.00 98.19 221 PHE A C 1
ATOM 1593 O O . PHE A 1 221 ? 9.866 1.286 -0.574 1.00 98.19 221 PHE A O 1
ATOM 1600 N N . ASN A 1 222 ? 10.976 1.048 -2.516 1.00 97.31 222 ASN A N 1
ATOM 1601 C CA . ASN A 1 222 ? 11.952 2.102 -2.317 1.00 97.31 222 ASN A CA 1
ATOM 1602 C C . ASN A 1 222 ? 12.161 2.758 -3.678 1.00 97.31 222 ASN A C 1
ATOM 1604 O O . ASN A 1 222 ? 12.837 2.196 -4.540 1.00 97.31 222 ASN A O 1
ATOM 1608 N N . LEU A 1 223 ? 11.473 3.880 -3.867 1.00 98.50 223 LEU A N 1
ATOM 1609 C CA . LEU A 1 223 ? 11.367 4.618 -5.121 1.00 98.50 223 LEU A CA 1
ATOM 1610 C C . LEU A 1 223 ? 11.872 6.047 -4.932 1.00 98.50 223 LEU A C 1
ATOM 1612 O O . LEU A 1 223 ? 11.753 6.593 -3.828 1.00 98.50 223 LEU A O 1
ATOM 1616 N N . GLU A 1 224 ? 12.385 6.679 -5.986 1.00 98.06 224 GLU A N 1
ATOM 1617 C CA . GLU A 1 224 ? 12.903 8.042 -5.875 1.00 98.06 224 GLU A CA 1
ATOM 1618 C C . GLU A 1 224 ? 11.828 9.058 -5.434 1.00 98.06 224 GLU A C 1
ATOM 1620 O O . GLU A 1 224 ? 10.751 9.207 -6.023 1.00 98.06 224 GLU A O 1
ATOM 1625 N N . ALA A 1 225 ? 12.137 9.803 -4.370 1.00 95.56 225 ALA A N 1
ATOM 1626 C CA . ALA A 1 225 ? 11.277 10.835 -3.810 1.00 95.56 225 ALA A CA 1
ATOM 1627 C C . ALA A 1 225 ? 12.087 11.992 -3.222 1.00 95.56 225 ALA A C 1
ATOM 1629 O O . ALA A 1 225 ? 13.276 11.867 -2.928 1.00 95.56 225 ALA A O 1
ATOM 1630 N N . SER A 1 226 ? 11.418 13.123 -2.990 1.00 91.69 226 SER A N 1
ATOM 1631 C CA . SER A 1 226 ? 12.057 14.283 -2.371 1.00 91.69 226 SER A CA 1
ATOM 1632 C C . SER A 1 226 ? 12.429 14.007 -0.911 1.00 91.69 226 SER A C 1
ATOM 1634 O O . SER A 1 226 ? 11.596 13.570 -0.108 1.00 91.69 226 SER A O 1
ATOM 1636 N N . SER A 1 227 ? 13.682 14.311 -0.561 1.00 86.38 227 SER A N 1
ATOM 1637 C CA . SER A 1 227 ? 14.179 14.322 0.820 1.00 86.38 227 SER A CA 1
ATOM 1638 C C . SER A 1 227 ? 13.800 15.598 1.579 1.00 86.38 227 SER A C 1
ATOM 1640 O O . SER A 1 227 ? 13.895 15.629 2.805 1.00 86.38 227 SER A O 1
ATOM 1642 N N . GLU A 1 228 ? 13.359 16.637 0.866 1.00 88.69 228 GLU A N 1
ATOM 1643 C CA . GLU A 1 228 ? 12.962 17.928 1.435 1.00 88.69 228 GLU A CA 1
ATOM 1644 C C . GLU A 1 228 ? 11.441 18.036 1.605 1.00 88.69 228 GLU A C 1
ATOM 1646 O O . GLU A 1 228 ? 10.964 18.488 2.646 1.00 88.69 228 GLU A O 1
ATOM 1651 N N . ASP A 1 229 ? 10.673 17.600 0.600 1.00 83.62 229 ASP A N 1
ATOM 1652 C CA . ASP A 1 229 ? 9.208 17.616 0.619 1.00 83.62 229 ASP A CA 1
ATOM 1653 C C . ASP A 1 229 ? 8.658 16.197 0.851 1.00 83.62 229 ASP A C 1
ATOM 1655 O O . ASP A 1 229 ? 8.750 15.339 -0.034 1.00 83.62 229 ASP A O 1
ATOM 1659 N N . PRO A 1 230 ? 8.041 15.920 2.013 1.00 81.44 230 PRO A N 1
ATOM 1660 C CA . PRO A 1 230 ? 7.509 14.600 2.332 1.00 81.44 230 PRO A CA 1
ATOM 1661 C C . PRO A 1 230 ? 6.286 14.191 1.492 1.00 81.44 230 PRO A C 1
ATOM 1663 O O . PRO A 1 230 ? 5.888 13.031 1.557 1.00 81.44 230 PRO A O 1
ATOM 1666 N N . ASN A 1 231 ? 5.693 15.096 0.704 1.00 82.38 231 ASN A N 1
ATOM 1667 C CA . ASN A 1 231 ? 4.526 14.810 -0.138 1.00 82.38 231 ASN A CA 1
ATOM 1668 C C . ASN A 1 231 ? 4.869 14.656 -1.628 1.00 82.38 231 ASN A C 1
ATOM 1670 O O . ASN A 1 231 ? 3.976 14.347 -2.422 1.00 82.38 231 ASN A O 1
ATOM 1674 N N . LEU A 1 232 ? 6.132 14.863 -2.014 1.00 87.31 232 LEU A N 1
ATOM 1675 C CA . LEU A 1 232 ? 6.578 14.846 -3.407 1.00 87.31 232 LEU A CA 1
ATOM 1676 C C . LEU A 1 232 ? 7.354 13.565 -3.729 1.00 87.31 232 LEU A C 1
ATOM 1678 O O . LEU A 1 232 ? 8.310 13.221 -3.029 1.00 87.31 232 LEU A O 1
ATOM 1682 N N . GLY A 1 233 ? 6.939 12.871 -4.786 1.00 95.06 233 GLY A N 1
ATOM 1683 C CA . GLY A 1 233 ? 7.662 11.753 -5.396 1.00 95.06 233 GLY A CA 1
ATOM 1684 C C . GLY A 1 233 ? 8.152 12.112 -6.798 1.00 95.06 233 GLY A C 1
ATOM 1685 O O . GLY A 1 233 ? 7.554 12.971 -7.451 1.00 95.06 233 GLY A O 1
ATOM 1686 N N . PHE A 1 234 ? 9.213 11.463 -7.265 1.00 98.06 234 PHE A N 1
ATOM 1687 C CA . PHE A 1 234 ? 9.687 11.577 -8.650 1.00 98.06 234 PHE A CA 1
ATOM 1688 C C . PHE A 1 234 ? 9.348 10.298 -9.417 1.00 98.06 234 PHE A C 1
ATOM 1690 O O . PHE A 1 234 ? 8.683 10.364 -10.455 1.00 98.06 234 PHE A O 1
ATOM 1697 N N . ASP A 1 235 ? 9.617 9.159 -8.781 1.00 98.69 235 ASP A N 1
ATOM 1698 C CA . ASP A 1 235 ? 9.223 7.830 -9.231 1.00 98.69 235 ASP A CA 1
ATOM 1699 C C . ASP A 1 235 ? 8.050 7.322 -8.400 1.00 98.69 235 ASP A C 1
ATOM 1701 O O . ASP A 1 235 ? 7.874 7.695 -7.233 1.00 98.69 235 ASP A O 1
ATOM 1705 N N . GLY A 1 236 ? 7.203 6.480 -8.988 1.00 98.44 236 GLY A N 1
ATOM 1706 C CA . GLY A 1 236 ? 6.003 6.040 -8.299 1.00 98.44 236 GLY A CA 1
ATOM 1707 C C . GLY A 1 236 ? 5.380 4.752 -8.800 1.00 98.44 236 GLY A C 1
ATOM 1708 O O . GLY A 1 236 ? 5.543 4.327 -9.942 1.00 98.44 236 GLY A O 1
ATOM 1709 N N . ALA A 1 237 ? 4.603 4.157 -7.906 1.00 98.69 237 ALA A N 1
ATOM 1710 C CA . ALA A 1 237 ? 3.826 2.957 -8.135 1.00 98.69 237 ALA A CA 1
ATOM 1711 C C . ALA A 1 237 ? 2.330 3.231 -7.935 1.00 98.69 237 ALA A C 1
ATOM 1713 O O . ALA A 1 237 ? 1.926 3.860 -6.952 1.00 98.69 237 ALA A O 1
ATOM 1714 N N . VAL A 1 238 ? 1.499 2.730 -8.848 1.00 98.81 238 VAL A N 1
ATOM 1715 C CA . VAL A 1 238 ? 0.036 2.839 -8.795 1.00 98.81 238 VAL A CA 1
ATOM 1716 C C . VAL A 1 238 ? -0.630 1.485 -9.024 1.00 98.81 238 VAL A C 1
ATOM 1718 O O . VAL A 1 238 ? -0.078 0.590 -9.671 1.00 98.81 238 VAL A O 1
ATOM 1721 N N . LEU A 1 239 ? -1.840 1.346 -8.488 1.00 98.44 239 LEU A N 1
ATOM 1722 C CA . LEU A 1 239 ? -2.738 0.238 -8.783 1.00 98.44 239 LEU A CA 1
ATOM 1723 C C . LEU A 1 239 ? -3.741 0.677 -9.854 1.00 98.44 239 LEU A C 1
ATOM 1725 O O . LEU A 1 239 ? -4.352 1.745 -9.763 1.00 98.44 239 LEU A O 1
ATOM 1729 N N . GLU A 1 240 ? -3.940 -0.174 -10.849 1.00 98.06 240 GLU A N 1
ATOM 1730 C CA . GLU A 1 240 ? -4.955 -0.013 -11.882 1.00 98.06 240 GLU A CA 1
ATOM 1731 C C . GLU A 1 240 ? -5.863 -1.252 -11.926 1.00 98.06 240 GLU A C 1
ATOM 1733 O O . GLU A 1 240 ? -5.476 -2.361 -11.550 1.00 98.06 240 GLU A O 1
ATOM 1738 N N . VAL A 1 241 ? -7.092 -1.067 -12.398 1.00 95.19 241 VAL A N 1
ATOM 1739 C CA . VAL A 1 241 ? -8.093 -2.128 -12.535 1.00 95.19 241 VAL A CA 1
ATOM 1740 C C . VAL A 1 241 ? -8.686 -2.117 -13.937 1.00 95.19 241 VAL A C 1
ATOM 1742 O O . VAL A 1 241 ? -8.965 -1.065 -14.509 1.00 95.19 241 VAL A O 1
ATOM 1745 N N . SER A 1 242 ? -8.883 -3.302 -14.497 1.00 92.56 242 SER A N 1
ATOM 1746 C CA . SER A 1 242 ? -9.588 -3.513 -15.753 1.00 92.56 242 SER A CA 1
ATOM 1747 C C . SER A 1 242 ? -10.897 -4.242 -15.495 1.00 92.56 242 SER A C 1
ATOM 1749 O O . SER A 1 242 ? -10.909 -5.285 -14.843 1.00 92.56 242 SER A O 1
ATOM 1751 N N . TYR A 1 243 ? -11.983 -3.720 -16.063 1.00 87.69 243 TYR A N 1
ATOM 1752 C CA . TYR A 1 243 ? -13.323 -4.315 -16.007 1.00 87.69 243 TYR A CA 1
ATOM 1753 C C . TYR A 1 243 ? -13.741 -4.989 -17.321 1.00 87.69 243 TYR A C 1
ATOM 1755 O O . TYR A 1 243 ? -14.849 -5.509 -17.427 1.00 87.69 243 TYR A O 1
ATOM 1763 N N . ASP A 1 244 ? -12.869 -4.971 -18.330 1.00 83.88 244 ASP A N 1
ATOM 1764 C CA . ASP A 1 244 ? -13.142 -5.429 -19.694 1.00 83.88 244 ASP A CA 1
ATOM 1765 C C . ASP A 1 244 ? -12.179 -6.536 -20.152 1.00 83.88 244 ASP A C 1
ATOM 1767 O O . ASP A 1 244 ? -11.943 -6.709 -21.348 1.00 83.88 244 ASP A O 1
ATOM 1771 N N . GLY A 1 245 ? -11.627 -7.303 -19.206 1.00 81.50 245 GLY A N 1
ATOM 1772 C CA . GLY A 1 245 ? -10.752 -8.442 -19.496 1.00 81.50 245 GLY A CA 1
ATOM 1773 C C . GLY A 1 245 ? -9.301 -8.075 -19.813 1.00 81.50 245 GLY A C 1
ATOM 1774 O O . GLY A 1 245 ? -8.566 -8.914 -20.333 1.00 81.50 245 GLY A O 1
ATOM 1775 N N . GLY A 1 246 ? -8.873 -6.853 -19.491 1.00 89.50 246 GLY A N 1
ATOM 1776 C CA . GLY A 1 246 ? -7.523 -6.342 -19.736 1.00 89.50 246 GLY A CA 1
ATOM 1777 C C . GLY A 1 246 ? -7.381 -5.504 -21.006 1.00 89.50 246 GLY A C 1
ATOM 1778 O O . GLY A 1 246 ? -6.251 -5.235 -21.404 1.00 89.50 246 GLY A O 1
ATOM 1779 N N . ASN A 1 247 ? -8.481 -5.099 -21.652 1.00 87.56 247 ASN A N 1
ATOM 1780 C CA . ASN A 1 247 ? -8.414 -4.227 -22.829 1.00 87.56 247 ASN A CA 1
ATOM 1781 C C . ASN A 1 247 ? -8.111 -2.777 -22.428 1.00 87.56 247 ASN A C 1
ATOM 1783 O O . ASN A 1 247 ? -7.318 -2.104 -23.085 1.00 87.56 247 ASN A O 1
ATOM 1787 N N . THR A 1 248 ? -8.713 -2.308 -21.335 1.00 91.44 248 THR A N 1
ATOM 1788 C CA . THR A 1 248 ? -8.432 -1.005 -20.730 1.00 91.44 248 THR A CA 1
ATOM 1789 C C . THR A 1 248 ? -8.193 -1.139 -19.234 1.00 91.44 248 THR A C 1
ATOM 1791 O O . THR A 1 248 ? -8.799 -1.974 -18.562 1.00 91.44 248 THR A O 1
ATOM 1794 N N . PHE A 1 249 ? -7.300 -0.301 -18.710 1.00 95.81 249 PHE A N 1
ATOM 1795 C CA . PHE A 1 249 ? -6.993 -0.211 -17.287 1.00 95.81 249 PHE A CA 1
ATOM 1796 C C . PHE A 1 249 ? -7.274 1.202 -16.791 1.00 95.81 249 PHE A C 1
ATOM 1798 O O . PHE A 1 249 ? -6.981 2.186 -17.471 1.00 95.81 249 PHE A O 1
ATOM 1805 N N . GLN A 1 250 ? -7.887 1.284 -15.617 1.00 94.56 250 GLN A N 1
ATOM 1806 C CA . GLN A 1 250 ? -8.285 2.521 -14.964 1.00 94.56 250 GLN A CA 1
ATOM 1807 C C . GLN A 1 250 ? -7.498 2.668 -13.668 1.00 94.56 250 GLN A C 1
ATOM 1809 O O . GLN A 1 250 ? -7.420 1.727 -12.880 1.00 94.56 250 GLN A O 1
ATOM 1814 N N . TYR A 1 251 ? -6.947 3.856 -13.437 1.00 95.81 251 TYR A N 1
ATOM 1815 C CA . TYR A 1 251 ? -6.298 4.206 -12.179 1.00 95.81 251 TYR A CA 1
ATOM 1816 C C . TYR A 1 251 ? -7.265 4.059 -10.998 1.00 95.81 251 TYR A C 1
ATOM 1818 O O . TYR A 1 251 ? -8.389 4.565 -11.027 1.00 95.81 251 TYR A O 1
ATOM 1826 N N . VAL A 1 252 ? -6.816 3.368 -9.950 1.00 93.56 252 VAL A N 1
ATOM 1827 C CA . VAL A 1 252 ? -7.572 3.219 -8.707 1.00 93.56 252 VAL A CA 1
ATOM 1828 C C . VAL A 1 252 ? -7.426 4.493 -7.883 1.00 93.56 252 VAL A C 1
ATOM 1830 O O . VAL A 1 252 ? -6.324 4.848 -7.471 1.00 93.56 252 VAL A O 1
ATOM 1833 N N . SER A 1 253 ? -8.546 5.172 -7.633 1.00 87.94 253 SER A N 1
ATOM 1834 C CA . SER A 1 253 ? -8.578 6.448 -6.911 1.00 87.94 253 SER A CA 1
ATOM 1835 C C . SER A 1 253 ? -8.094 6.304 -5.456 1.00 87.94 253 SER A C 1
ATOM 1837 O O . SER A 1 253 ? -8.439 5.322 -4.797 1.00 87.94 253 SER A O 1
ATOM 1839 N N . PRO A 1 254 ? -7.346 7.272 -4.893 1.00 77.81 254 PRO A N 1
ATOM 1840 C CA . PRO A 1 254 ? -6.851 7.188 -3.518 1.00 77.81 254 PRO A CA 1
ATOM 1841 C C . PRO A 1 254 ? -7.973 7.078 -2.473 1.00 77.81 254 PRO A C 1
ATOM 1843 O O . PRO A 1 254 ? -7.759 6.526 -1.400 1.00 77.81 254 PRO A O 1
ATOM 1846 N N . GLU A 1 255 ? -9.171 7.574 -2.781 1.00 81.06 255 GLU A N 1
ATOM 1847 C CA . GLU A 1 255 ? -10.327 7.615 -1.881 1.00 81.06 255 GLU A CA 1
ATOM 1848 C C . GLU A 1 255 ? -10.951 6.238 -1.623 1.00 81.06 255 GLU A C 1
ATOM 1850 O O . GLU A 1 255 ? -11.712 6.091 -0.669 1.00 81.06 255 GLU A O 1
ATOM 1855 N N . VAL A 1 256 ? -10.655 5.234 -2.457 1.00 74.31 256 VAL A N 1
ATOM 1856 C CA . VAL A 1 256 ? -11.189 3.872 -2.280 1.00 74.31 256 VAL A CA 1
ATOM 1857 C C . VAL A 1 256 ? -10.270 2.963 -1.459 1.00 74.31 256 VAL A C 1
ATOM 1859 O O . VAL A 1 256 ? -10.651 1.835 -1.128 1.00 74.31 256 VAL A O 1
ATOM 1862 N N . PHE A 1 257 ? -9.072 3.439 -1.099 1.00 71.75 257 PHE A N 1
ATOM 1863 C CA . PHE A 1 257 ? -8.186 2.721 -0.190 1.00 71.75 257 PHE A CA 1
ATOM 1864 C C . PHE A 1 257 ? -8.706 2.821 1.241 1.00 71.75 257 PHE A C 1
ATOM 1866 O O . PHE A 1 257 ? -8.910 3.903 1.785 1.00 71.75 257 PHE A O 1
ATOM 1873 N N . LEU A 1 258 ? -8.878 1.662 1.865 1.00 66.12 258 LEU A N 1
ATOM 1874 C CA . LEU A 1 258 ? -9.227 1.535 3.275 1.00 66.12 258 LEU A CA 1
ATOM 1875 C C . LEU A 1 258 ? -7.979 1.626 4.164 1.00 66.12 258 LEU A C 1
ATOM 1877 O O . LEU A 1 258 ? -8.077 2.017 5.323 1.00 66.12 258 LEU A O 1
ATOM 1881 N N . MET A 1 259 ? -6.812 1.247 3.632 1.00 61.00 259 MET A N 1
ATOM 1882 C CA . MET A 1 259 ? -5.523 1.280 4.325 1.00 61.00 259 MET A CA 1
ATOM 1883 C C . MET A 1 259 ? -4.372 1.288 3.315 1.00 61.00 259 MET A C 1
ATOM 1885 O O . MET A 1 259 ? -4.501 0.722 2.230 1.00 61.00 259 MET A O 1
ATOM 1889 N N . GLY A 1 260 ? -3.244 1.900 3.686 1.00 69.31 260 GLY A N 1
ATOM 1890 C CA . GLY A 1 260 ? -2.000 1.815 2.915 1.00 69.31 260 GLY A CA 1
ATOM 1891 C C . GLY A 1 260 ? -2.049 2.495 1.549 1.00 69.31 260 GLY A C 1
ATOM 1892 O O . GLY A 1 260 ? -1.246 2.166 0.692 1.00 69.31 260 GLY A O 1
ATOM 1893 N N . GLY A 1 261 ? -2.980 3.427 1.321 1.00 80.62 261 GLY A N 1
ATOM 1894 C CA . GLY A 1 261 ? -3.093 4.140 0.048 1.00 80.62 261 GLY A CA 1
ATOM 1895 C C . GLY A 1 261 ? -1.889 5.034 -0.277 1.00 80.62 261 GLY A C 1
ATOM 1896 O O . GLY A 1 261 ? -0.913 5.122 0.467 1.00 80.62 261 GLY A O 1
ATOM 1897 N N . TYR A 1 262 ? -1.979 5.732 -1.405 1.00 88.56 262 TYR A N 1
ATOM 1898 C CA . TYR A 1 262 ? -0.898 6.562 -1.939 1.00 88.56 262 TYR A CA 1
ATOM 1899 C C . TYR A 1 262 ? -0.407 7.652 -0.977 1.00 88.56 262 TYR A C 1
ATOM 1901 O O . TYR A 1 262 ? -1.198 8.445 -0.448 1.00 88.56 262 TYR A O 1
ATOM 1909 N N . ASN A 1 263 ? 0.913 7.738 -0.813 1.00 80.69 263 ASN A N 1
ATOM 1910 C CA . ASN A 1 263 ? 1.568 8.605 0.167 1.00 80.69 263 ASN A CA 1
ATOM 1911 C C . ASN A 1 263 ? 2.110 9.916 -0.426 1.00 80.69 263 ASN A C 1
ATOM 1913 O O . ASN A 1 263 ? 2.320 10.861 0.330 1.00 80.69 263 ASN A O 1
ATOM 1917 N N . ARG A 1 264 ? 2.320 10.004 -1.746 1.00 90.00 264 ARG A N 1
ATOM 1918 C CA . ARG A 1 264 ? 2.932 11.172 -2.404 1.00 90.00 264 ARG A CA 1
ATOM 1919 C C . ARG A 1 264 ? 2.256 11.502 -3.731 1.00 90.00 264 ARG A C 1
ATOM 1921 O O . ARG A 1 264 ? 1.563 10.668 -4.307 1.00 90.00 264 ARG A O 1
ATOM 1928 N N . THR A 1 265 ? 2.448 12.730 -4.205 1.00 96.19 265 THR A N 1
ATOM 1929 C CA . THR A 1 265 ? 2.086 13.157 -5.566 1.00 96.19 265 THR A CA 1
ATOM 1930 C C . THR A 1 265 ? 3.335 13.150 -6.436 1.00 96.19 265 THR A C 1
ATOM 1932 O O . THR A 1 265 ? 4.377 13.642 -6.003 1.00 96.19 265 THR A O 1
ATOM 1935 N N . ILE A 1 266 ? 3.238 12.604 -7.647 1.00 97.94 266 ILE A N 1
ATOM 1936 C CA . ILE A 1 266 ? 4.376 12.509 -8.564 1.00 97.94 266 ILE A CA 1
ATOM 1937 C C . ILE A 1 266 ? 4.624 13.838 -9.271 1.00 97.94 266 ILE A C 1
ATOM 1939 O O . ILE A 1 266 ? 3.688 14.478 -9.762 1.00 97.94 266 ILE A O 1
ATOM 1943 N N . SER A 1 267 ? 5.890 14.252 -9.326 1.00 96.56 267 SER A N 1
ATOM 1944 C CA . SER A 1 267 ? 6.287 15.521 -9.921 1.00 96.56 267 SER A CA 1
ATOM 1945 C C . SER A 1 267 ? 5.901 15.611 -11.396 1.00 96.56 267 SER A C 1
ATOM 1947 O O . SER A 1 267 ? 5.956 14.638 -12.147 1.00 96.56 267 SER A O 1
ATOM 1949 N N . THR A 1 268 ? 5.530 16.814 -11.831 1.00 96.62 268 THR A N 1
ATOM 1950 C CA . THR A 1 268 ? 5.092 17.076 -13.214 1.00 96.62 268 THR A CA 1
ATOM 1951 C C . THR A 1 268 ? 6.200 17.599 -14.122 1.00 96.62 268 THR A C 1
ATOM 1953 O O . THR A 1 268 ? 6.016 17.700 -15.331 1.00 96.62 268 THR A O 1
ATOM 1956 N N . ASP A 1 269 ? 7.366 17.903 -13.562 1.00 92.88 269 ASP A N 1
ATOM 1957 C CA . ASP A 1 269 ? 8.474 18.585 -14.233 1.00 92.88 269 ASP A CA 1
ATOM 1958 C C . ASP A 1 269 ? 9.697 17.678 -14.471 1.00 92.88 269 ASP A C 1
ATOM 1960 O O . ASP A 1 269 ? 10.781 18.169 -14.793 1.00 92.88 269 ASP A O 1
ATOM 1964 N N . ARG A 1 270 ? 9.529 16.359 -14.308 1.00 90.00 270 ARG A N 1
ATOM 1965 C CA . ARG A 1 270 ? 10.589 15.347 -14.469 1.00 90.00 270 ARG A CA 1
ATOM 1966 C C . ARG A 1 270 ? 10.283 14.238 -15.483 1.00 90.00 270 ARG A C 1
ATOM 1968 O O . ARG A 1 270 ? 11.092 13.347 -15.698 1.00 90.00 270 ARG A O 1
ATOM 1975 N N . GLY A 1 271 ? 9.128 14.299 -16.147 1.00 94.19 271 GLY A N 1
ATOM 1976 C CA . GLY A 1 271 ? 8.802 13.403 -17.264 1.00 94.19 271 GLY A CA 1
ATOM 1977 C C . GLY A 1 271 ? 8.298 12.006 -16.887 1.00 94.19 271 GLY A C 1
ATOM 1978 O O . GLY A 1 271 ? 8.149 11.185 -17.790 1.00 94.19 271 GLY A O 1
ATOM 1979 N N . SER A 1 272 ? 7.997 11.743 -15.609 1.00 97.81 272 SER A N 1
ATOM 1980 C CA . SER A 1 272 ? 7.373 10.484 -15.181 1.00 97.81 272 SER A CA 1
ATOM 1981 C C . SER A 1 272 ? 6.028 10.248 -15.905 1.00 97.81 272 SER A C 1
ATOM 1983 O O . SER A 1 272 ? 5.183 11.150 -15.933 1.00 97.81 272 SER A O 1
ATOM 1985 N N . PRO A 1 273 ? 5.775 9.048 -16.465 1.00 98.31 273 PRO A N 1
ATOM 1986 C CA . PRO A 1 273 ? 4.520 8.693 -17.143 1.00 98.31 273 PRO A CA 1
ATOM 1987 C C . PRO A 1 273 ? 3.249 8.794 -16.286 1.00 98.31 273 PRO A C 1
ATOM 1989 O O . PRO A 1 273 ? 2.144 8.806 -16.830 1.00 98.31 273 PRO A O 1
ATOM 1992 N N . ILE A 1 274 ? 3.393 8.872 -14.959 1.00 98.19 274 ILE A N 1
ATOM 1993 C CA . ILE A 1 274 ? 2.298 9.041 -13.989 1.00 98.19 274 ILE A CA 1
ATOM 1994 C C . ILE A 1 274 ? 2.338 10.411 -13.286 1.00 98.19 274 ILE A C 1
ATOM 1996 O O . ILE A 1 274 ? 1.741 10.589 -12.224 1.00 98.19 274 ILE A O 1
ATOM 2000 N N . ALA A 1 275 ? 3.040 11.384 -13.873 1.00 97.75 275 ALA A N 1
ATOM 2001 C CA . ALA A 1 275 ? 3.134 12.761 -13.395 1.00 97.75 275 ALA A CA 1
ATOM 2002 C C . ALA A 1 275 ? 1.775 13.342 -12.960 1.00 97.75 275 ALA A C 1
ATOM 2004 O O . ALA A 1 275 ? 0.786 13.301 -13.693 1.00 97.75 275 ALA A O 1
ATOM 2005 N N . GLY A 1 276 ? 1.737 13.924 -11.759 1.00 94.38 276 GLY A N 1
ATOM 2006 C CA . GLY A 1 276 ? 0.546 14.528 -11.161 1.00 94.38 276 GLY A CA 1
ATOM 2007 C C . GLY A 1 276 ? -0.413 13.546 -10.479 1.00 94.38 276 GLY A C 1
ATOM 2008 O O . GLY A 1 276 ? -1.308 13.996 -9.762 1.00 94.38 276 GLY A O 1
ATOM 2009 N N . LEU A 1 277 ? -0.242 12.229 -10.647 1.00 95.94 277 LEU A N 1
ATOM 2010 C CA . LEU A 1 277 ? -1.020 11.243 -9.898 1.00 95.94 277 LEU A CA 1
ATOM 2011 C C . LEU A 1 277 ? -0.519 11.126 -8.457 1.00 95.94 277 LEU A C 1
ATOM 2013 O O . LEU A 1 277 ? 0.658 11.347 -8.159 1.00 95.94 277 LEU A O 1
ATOM 2017 N N . ARG A 1 278 ? -1.427 10.736 -7.558 1.00 96.19 278 ARG A N 1
ATOM 2018 C CA . ARG A 1 278 ? -1.030 10.225 -6.246 1.00 96.19 278 ARG A CA 1
ATOM 2019 C C . ARG A 1 278 ? -0.550 8.785 -6.425 1.00 96.19 278 ARG A C 1
ATOM 2021 O O . ARG A 1 278 ? -1.208 8.000 -7.096 1.00 96.19 278 ARG A O 1
ATOM 2028 N N . ALA A 1 279 ? 0.594 8.457 -5.846 1.00 98.06 279 ALA A N 1
ATOM 2029 C CA . ALA A 1 279 ? 1.232 7.154 -5.976 1.00 98.06 279 ALA A CA 1
ATOM 2030 C C . ALA A 1 279 ? 1.928 6.751 -4.668 1.00 98.06 279 ALA A C 1
ATOM 2032 O O . ALA A 1 279 ? 2.077 7.560 -3.744 1.00 98.06 279 ALA A O 1
ATOM 2033 N N . TRP A 1 280 ? 2.353 5.493 -4.587 1.00 98.44 280 TRP A N 1
ATOM 2034 C CA . TRP A 1 280 ? 3.370 5.081 -3.624 1.00 98.44 280 TRP A CA 1
ATOM 2035 C C . TRP A 1 280 ? 4.735 5.526 -4.130 1.00 98.44 280 TRP A C 1
ATOM 2037 O O . TRP A 1 280 ? 5.075 5.249 -5.275 1.00 98.44 280 TRP A O 1
ATOM 2047 N N . SER A 1 281 ? 5.492 6.228 -3.293 1.00 97.31 281 SER A N 1
ATOM 2048 C CA . SER A 1 281 ? 6.838 6.718 -3.601 1.00 97.31 281 SER A CA 1
ATOM 2049 C C . SER A 1 281 ? 7.654 6.882 -2.308 1.00 97.31 281 SER A C 1
ATOM 2051 O O . SER A 1 281 ? 7.082 6.931 -1.210 1.00 97.31 281 SER A O 1
ATOM 2053 N N . GLY A 1 282 ? 8.979 6.969 -2.410 1.00 93.62 282 GLY A N 1
ATOM 2054 C CA . GLY A 1 282 ? 9.894 6.922 -1.268 1.00 93.62 282 GLY A CA 1
ATOM 2055 C C . GLY A 1 282 ? 10.123 5.496 -0.769 1.00 93.62 282 GLY A C 1
ATOM 2056 O O . GLY A 1 282 ? 9.912 4.542 -1.509 1.00 93.62 282 GLY A O 1
ATOM 2057 N N . ASP A 1 283 ? 10.542 5.355 0.489 1.00 90.88 283 ASP A N 1
ATOM 2058 C CA . ASP A 1 283 ? 10.888 4.068 1.108 1.00 90.88 283 ASP A CA 1
ATOM 2059 C C . ASP A 1 283 ? 9.828 3.634 2.134 1.00 90.88 283 ASP A C 1
ATOM 2061 O O . ASP A 1 283 ? 9.524 4.369 3.081 1.00 90.88 283 ASP A O 1
ATOM 2065 N N . SER A 1 284 ? 9.261 2.440 1.949 1.00 84.25 284 SER A N 1
ATOM 2066 C CA . SER A 1 284 ? 8.271 1.839 2.847 1.00 84.25 284 SER A CA 1
ATOM 2067 C C . SER A 1 284 ? 8.874 1.147 4.072 1.00 84.25 284 SER A C 1
ATOM 2069 O O . SER A 1 284 ? 8.121 0.769 4.970 1.00 84.25 284 SER A O 1
ATOM 2071 N N . GLN A 1 285 ? 10.203 0.997 4.138 1.00 86.88 285 GLN A N 1
ATOM 2072 C CA . GLN A 1 285 ? 10.946 0.350 5.227 1.00 86.88 285 GLN A CA 1
ATOM 2073 C C . GLN A 1 285 ? 10.543 -1.119 5.455 1.00 86.88 285 GLN A C 1
ATOM 2075 O O . GLN A 1 285 ? 10.522 -1.612 6.587 1.00 86.88 285 GLN A O 1
ATOM 2080 N N . GLY A 1 286 ? 10.206 -1.827 4.374 1.00 76.25 286 GLY A N 1
ATOM 2081 C CA . GLY A 1 286 ? 9.720 -3.206 4.398 1.00 76.25 286 GLY A CA 1
ATOM 2082 C C . GLY A 1 286 ? 8.301 -3.357 3.848 1.00 76.25 286 GLY A C 1
ATOM 2083 O O . GLY A 1 286 ? 7.721 -2.425 3.289 1.00 76.25 286 GLY A O 1
ATOM 2084 N N . PHE A 1 287 ? 7.733 -4.559 3.992 1.00 81.31 287 PHE A N 1
ATOM 2085 C CA . PHE A 1 287 ? 6.394 -4.862 3.482 1.00 81.31 287 PHE A CA 1
ATOM 2086 C C . PHE A 1 287 ? 5.293 -4.176 4.291 1.00 81.31 287 PHE A C 1
ATOM 2088 O O . PHE A 1 287 ? 5.001 -4.556 5.430 1.00 81.31 287 PHE A O 1
ATOM 2095 N N . VAL A 1 288 ? 4.612 -3.234 3.649 1.00 75.94 288 VAL A N 1
ATOM 2096 C CA . VAL A 1 288 ? 3.389 -2.593 4.135 1.00 75.94 288 VAL A CA 1
ATOM 2097 C C . VAL A 1 288 ? 2.161 -3.223 3.481 1.00 75.94 288 VAL A C 1
ATOM 2099 O O . VAL A 1 288 ? 2.267 -3.911 2.467 1.00 75.94 288 VAL A O 1
ATOM 2102 N N . THR A 1 289 ? 0.987 -3.019 4.075 1.00 76.19 289 THR A N 1
ATOM 2103 C CA . THR A 1 289 ? -0.273 -3.586 3.580 1.00 76.19 289 THR A CA 1
ATOM 2104 C C . THR A 1 289 ? -1.132 -2.499 2.956 1.00 76.19 289 THR A C 1
ATOM 2106 O O . THR A 1 289 ? -1.460 -1.515 3.620 1.00 76.19 289 THR A O 1
ATOM 2109 N N . SER A 1 290 ? -1.566 -2.737 1.722 1.00 75.69 290 SER A N 1
ATOM 2110 C CA . SER A 1 290 ? -2.560 -1.928 1.024 1.00 75.69 290 SER A CA 1
ATOM 2111 C C . SER A 1 290 ? -3.880 -2.680 0.960 1.00 75.69 290 SER A C 1
ATOM 2113 O O . SER A 1 290 ? -3.910 -3.845 0.569 1.00 75.69 290 SER A O 1
ATOM 2115 N N . VAL A 1 291 ? -4.974 -2.019 1.343 1.00 75.38 291 VAL A N 1
ATOM 2116 C CA . VAL A 1 291 ? -6.334 -2.569 1.261 1.00 75.38 291 VAL A CA 1
ATOM 2117 C C . VAL A 1 291 ? -7.225 -1.572 0.549 1.00 75.38 291 VAL A C 1
ATOM 2119 O O . VAL A 1 291 ? -7.274 -0.398 0.915 1.00 75.38 291 VAL A O 1
ATOM 2122 N N . VAL A 1 292 ? -7.964 -2.046 -0.442 1.00 76.50 292 VAL A N 1
ATOM 2123 C CA . VAL A 1 292 ? -8.862 -1.242 -1.264 1.00 76.50 292 VAL A CA 1
ATOM 2124 C C . VAL A 1 292 ? -10.182 -1.974 -1.448 1.00 76.50 292 VAL A C 1
ATOM 2126 O O . VAL A 1 292 ? -10.224 -3.197 -1.582 1.00 76.50 292 VAL A O 1
ATOM 2129 N N . ASN A 1 293 ? -11.271 -1.213 -1.435 1.00 73.94 293 ASN A N 1
ATOM 2130 C CA . ASN A 1 293 ? -12.579 -1.744 -1.780 1.00 73.94 293 ASN A CA 1
ATOM 2131 C C . ASN A 1 293 ? -12.823 -1.558 -3.281 1.00 73.94 293 ASN A C 1
ATOM 2133 O O . ASN A 1 293 ? -12.892 -0.424 -3.758 1.00 73.94 293 ASN A O 1
ATOM 2137 N N . LEU A 1 294 ? -12.945 -2.661 -4.020 1.00 75.75 294 LEU A N 1
ATOM 2138 C CA . LEU A 1 294 ? -13.200 -2.649 -5.460 1.00 75.75 294 LEU A CA 1
ATOM 2139 C C . LEU A 1 294 ? -14.375 -3.566 -5.798 1.00 75.75 294 LEU A C 1
ATOM 2141 O O . LEU A 1 294 ? -14.486 -4.688 -5.311 1.00 75.75 294 LEU A O 1
ATOM 2145 N N . SER A 1 295 ? -15.238 -3.113 -6.705 1.00 77.25 295 SER A N 1
ATOM 2146 C CA . SER A 1 295 ? -16.190 -4.003 -7.369 1.00 77.25 295 SER A CA 1
ATOM 2147 C C . SER A 1 295 ? -15.477 -4.686 -8.525 1.00 77.25 295 SER A C 1
ATOM 2149 O O . SER A 1 295 ? -15.096 -4.009 -9.468 1.00 77.25 295 SER A O 1
ATOM 2151 N N . LEU A 1 296 ? -15.307 -6.005 -8.474 1.00 76.62 296 LEU A N 1
ATOM 2152 C CA . LEU A 1 296 ? -14.577 -6.781 -9.479 1.00 76.62 296 LEU A CA 1
ATOM 2153 C C . LEU A 1 296 ? -15.536 -7.744 -10.201 1.00 76.62 296 LEU A C 1
ATOM 2155 O O . LEU A 1 296 ? -15.681 -8.899 -9.790 1.00 76.62 296 LEU A O 1
ATOM 2159 N N . PRO A 1 297 ? -16.219 -7.307 -11.279 1.00 76.00 297 PRO A N 1
ATOM 2160 C CA . PRO A 1 297 ? -16.953 -8.198 -12.172 1.00 76.00 297 PRO A CA 1
ATOM 2161 C C . PRO A 1 297 ? -16.108 -9.384 -12.653 1.00 76.00 297 PRO A C 1
ATOM 2163 O O . PRO A 1 297 ? -14.877 -9.325 -12.690 1.00 76.00 297 PRO A O 1
ATOM 2166 N N . PHE A 1 298 ? -16.778 -10.456 -13.076 1.00 77.88 298 PHE A N 1
ATOM 2167 C CA . PHE A 1 298 ? -16.106 -11.632 -13.627 1.00 77.88 298 PHE A CA 1
ATOM 2168 C C . PHE A 1 298 ? -15.155 -11.242 -14.767 1.00 77.88 298 PHE A C 1
ATOM 2170 O O . PHE A 1 298 ? -15.540 -10.498 -15.669 1.00 77.88 298 PHE A O 1
ATOM 2177 N N . GLY A 1 299 ? -13.931 -11.770 -14.734 1.00 80.06 299 GLY A N 1
ATOM 2178 C CA . GLY A 1 299 ? -12.926 -11.494 -15.757 1.00 80.06 299 GLY A CA 1
ATOM 2179 C C . GLY A 1 299 ? -12.188 -10.166 -15.584 1.00 80.06 299 GLY A C 1
ATOM 2180 O O . GLY A 1 299 ? -11.350 -9.849 -16.425 1.00 80.06 299 GLY A O 1
ATOM 2181 N N . SER A 1 300 ? -12.447 -9.413 -14.509 1.00 89.81 300 SER A N 1
ATOM 2182 C CA . SER A 1 300 ? -11.640 -8.235 -14.172 1.00 89.81 300 SER A CA 1
ATOM 2183 C C . SER A 1 300 ? -10.167 -8.609 -14.008 1.00 89.81 300 SER A C 1
ATOM 2185 O O . SER A 1 300 ? -9.844 -9.737 -13.633 1.00 89.81 300 SER A O 1
ATOM 2187 N N . LYS A 1 301 ? -9.270 -7.660 -14.264 1.00 94.44 301 LYS A N 1
ATOM 2188 C CA . LYS A 1 301 ? -7.831 -7.805 -14.018 1.00 94.44 301 LYS A CA 1
ATOM 2189 C C . LYS A 1 301 ? -7.322 -6.667 -13.153 1.00 94.44 301 LYS A C 1
ATOM 2191 O O . LYS A 1 301 ? -7.854 -5.562 -13.201 1.00 94.44 301 LYS A O 1
ATOM 2196 N N . LEU A 1 302 ? -6.269 -6.939 -12.401 1.00 95.81 302 LEU A N 1
ATOM 2197 C CA . LEU A 1 302 ? -5.539 -5.945 -11.626 1.00 95.81 302 LEU A CA 1
ATOM 2198 C C . LEU A 1 302 ? -4.182 -5.709 -12.275 1.00 95.81 302 LEU A C 1
ATOM 2200 O O . LEU A 1 302 ? -3.619 -6.619 -12.889 1.00 95.81 302 LEU A O 1
ATOM 2204 N N . ARG A 1 303 ? -3.677 -4.485 -12.152 1.00 98.44 303 ARG A N 1
ATOM 2205 C CA . ARG A 1 303 ? -2.373 -4.092 -12.669 1.00 98.44 303 ARG A CA 1
ATOM 2206 C C . ARG A 1 303 ? -1.600 -3.298 -11.634 1.00 98.44 303 ARG A C 1
ATOM 2208 O O . ARG A 1 303 ? -2.085 -2.294 -11.121 1.00 98.44 303 ARG A O 1
ATOM 2215 N N . TRP A 1 304 ? -0.363 -3.715 -11.416 1.00 98.75 304 TRP A N 1
ATOM 2216 C CA . TRP A 1 304 ? 0.635 -2.972 -10.662 1.00 98.75 304 TRP A CA 1
ATOM 2217 C C . TRP A 1 304 ? 1.527 -2.269 -11.670 1.00 98.75 304 TRP A C 1
ATOM 2219 O O . TRP A 1 304 ? 2.175 -2.926 -12.484 1.00 98.75 304 TRP A O 1
ATOM 2229 N N . ARG A 1 305 ? 1.512 -0.937 -11.667 1.00 98.75 305 ARG A N 1
ATOM 2230 C CA . ARG A 1 305 ? 2.248 -0.116 -12.629 1.00 98.75 305 ARG A CA 1
ATOM 2231 C C . ARG A 1 305 ? 3.272 0.730 -11.894 1.00 98.75 305 ARG A C 1
ATOM 2233 O O . ARG A 1 305 ? 2.914 1.464 -10.978 1.00 98.75 305 ARG A O 1
ATOM 2240 N N . MET A 1 306 ? 4.526 0.606 -12.299 1.00 98.56 306 MET A N 1
ATOM 2241 C CA . MET A 1 306 ? 5.652 1.376 -11.796 1.00 98.56 306 MET A CA 1
ATOM 2242 C C . MET A 1 306 ? 6.156 2.279 -12.915 1.00 98.56 306 MET A C 1
ATOM 2244 O O . MET A 1 306 ? 6.298 1.833 -14.057 1.00 98.56 306 MET A O 1
ATOM 2248 N N . ALA A 1 307 ? 6.389 3.542 -12.590 1.00 98.56 307 ALA A N 1
ATOM 2249 C CA . ALA A 1 307 ? 6.877 4.525 -13.532 1.00 98.56 307 ALA A CA 1
ATOM 2250 C C . ALA A 1 307 ? 7.961 5.394 -12.893 1.00 98.56 307 ALA A C 1
ATOM 2252 O O . ALA A 1 307 ? 7.791 5.863 -11.765 1.00 98.56 307 ALA A O 1
ATOM 2253 N N . SER A 1 308 ? 9.034 5.622 -13.647 1.00 98.62 308 SER A N 1
ATOM 2254 C CA . SER A 1 308 ? 10.176 6.443 -13.238 1.00 98.62 308 SER A CA 1
ATOM 2255 C C . SER A 1 308 ? 10.353 7.679 -14.119 1.00 98.62 308 SER A C 1
ATOM 2257 O O . SER A 1 308 ? 9.822 7.763 -15.235 1.00 98.62 308 SER A O 1
ATOM 2259 N N . ASP A 1 309 ? 11.086 8.652 -13.602 1.00 97.38 309 ASP A N 1
ATOM 2260 C CA . ASP A 1 309 ? 11.383 9.946 -14.185 1.00 97.38 309 ASP A CA 1
ATOM 2261 C C . ASP A 1 309 ? 12.698 9.933 -15.002 1.00 97.38 309 ASP A C 1
ATOM 2263 O O . ASP A 1 309 ? 13.237 8.890 -15.362 1.00 97.38 309 ASP A O 1
ATOM 2267 N N . THR A 1 310 ? 13.214 11.103 -15.386 1.00 95.88 310 THR A N 1
ATOM 2268 C CA . THR A 1 310 ? 14.450 11.202 -16.177 1.00 95.88 310 THR A CA 1
ATOM 2269 C C . THR A 1 310 ? 15.756 10.869 -15.447 1.00 95.88 310 THR A C 1
ATOM 2271 O O . THR A 1 310 ? 16.758 10.668 -16.140 1.00 95.88 310 THR A O 1
ATOM 2274 N N . SER A 1 311 ? 15.809 10.885 -14.114 1.00 92.75 311 SER A N 1
ATOM 2275 C CA . SER A 1 311 ? 17.066 10.817 -13.366 1.00 92.75 311 SER A CA 1
ATOM 2276 C C . SER A 1 311 ? 16.867 10.470 -11.901 1.00 92.75 311 SER A C 1
ATOM 2278 O O . SER A 1 311 ? 16.042 11.085 -11.261 1.00 92.75 311 SER A O 1
ATOM 2280 N N . GLY A 1 312 ? 17.798 9.705 -11.335 1.00 92.00 312 GLY A N 1
ATOM 2281 C CA . GLY A 1 312 ? 17.676 9.255 -9.951 1.00 92.00 312 GLY A CA 1
ATOM 2282 C C . GLY A 1 312 ? 16.991 7.899 -9.895 1.00 92.00 312 GLY A C 1
ATOM 2283 O O . GLY A 1 312 ? 16.393 7.457 -10.860 1.00 92.00 312 GLY A O 1
ATOM 2284 N N . SER A 1 313 ? 17.264 7.136 -8.849 1.00 95.44 313 SER A N 1
ATOM 2285 C CA . SER A 1 313 ? 16.839 5.738 -8.794 1.00 95.44 313 SER A CA 1
ATOM 2286 C C . SER A 1 313 ? 16.684 5.300 -7.357 1.00 95.44 313 SER A C 1
ATOM 2288 O O . SER A 1 313 ? 17.566 5.572 -6.534 1.00 95.44 313 SER A O 1
ATOM 2290 N N . GLY A 1 314 ? 15.628 4.555 -7.084 1.00 95.62 314 GLY A N 1
ATOM 2291 C CA . GLY A 1 314 ? 15.467 3.734 -5.899 1.00 95.62 314 GLY A CA 1
ATOM 2292 C C . GLY A 1 314 ? 15.936 2.290 -6.093 1.00 95.62 314 GLY A C 1
ATOM 2293 O O . GLY A 1 314 ? 16.680 1.939 -7.011 1.00 95.62 314 GLY A O 1
ATOM 2294 N N . GLU A 1 315 ? 15.503 1.427 -5.180 1.00 98.06 315 GLU A N 1
ATOM 2295 C CA . GLU A 1 315 ? 15.793 -0.010 -5.219 1.00 98.06 315 GLU A CA 1
ATOM 2296 C C . GLU A 1 315 ? 14.744 -0.798 -6.017 1.00 98.06 315 GLU A C 1
ATOM 2298 O O . GLU A 1 315 ? 15.022 -1.917 -6.454 1.00 98.06 315 GLU A O 1
ATOM 2303 N N . GLY A 1 316 ? 13.547 -0.231 -6.198 1.00 98.38 316 GLY A N 1
ATOM 2304 C CA . GLY A 1 316 ? 12.437 -0.849 -6.916 1.00 98.38 316 GLY A CA 1
ATOM 2305 C C . GLY A 1 316 ? 11.217 -1.133 -6.045 1.00 98.38 316 GLY A C 1
ATOM 2306 O O . GLY A 1 316 ? 11.048 -0.603 -4.943 1.00 98.38 316 GLY A O 1
ATOM 2307 N N . TRP A 1 317 ? 10.342 -1.996 -6.554 1.00 98.81 317 TRP A N 1
ATOM 2308 C CA . TRP A 1 317 ? 9.069 -2.337 -5.931 1.00 98.81 317 TRP A CA 1
ATOM 2309 C C . TRP A 1 317 ? 8.837 -3.845 -5.923 1.00 98.81 317 TRP A C 1
ATOM 2311 O O . TRP A 1 317 ? 8.997 -4.519 -6.940 1.00 98.81 317 TRP A O 1
ATOM 2321 N N . 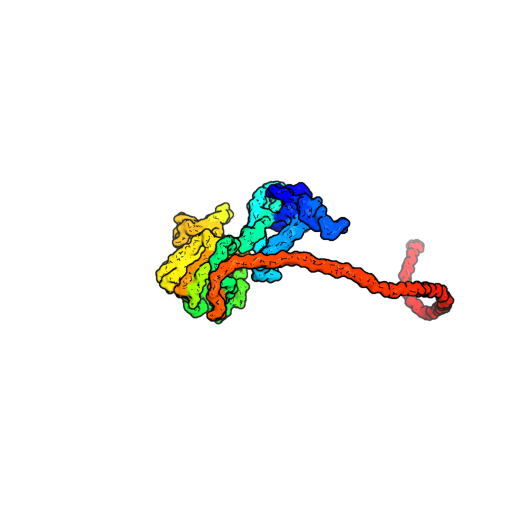ARG A 1 318 ? 8.436 -4.366 -4.761 1.00 98.56 318 ARG A N 1
ATOM 2322 C CA . ARG A 1 318 ? 8.023 -5.751 -4.536 1.00 98.56 318 ARG A CA 1
ATOM 2323 C C . ARG A 1 318 ? 6.550 -5.846 -4.195 1.00 98.56 318 ARG A C 1
ATOM 2325 O O . ARG A 1 318 ? 6.069 -5.043 -3.400 1.00 98.56 318 ARG A O 1
ATOM 2332 N N . VAL A 1 319 ? 5.870 -6.858 -4.721 1.00 98.50 319 VAL A N 1
ATOM 2333 C CA . VAL A 1 319 ? 4.463 -7.172 -4.442 1.00 98.50 319 VAL A CA 1
ATOM 2334 C C . VAL A 1 319 ? 4.341 -8.645 -4.073 1.00 98.50 319 VAL A C 1
ATOM 2336 O O . VAL A 1 319 ? 4.907 -9.503 -4.748 1.00 98.50 319 VAL A O 1
ATOM 2339 N N . ASP A 1 320 ? 3.594 -8.913 -3.009 1.00 86.25 320 ASP A N 1
ATOM 2340 C CA . ASP A 1 320 ? 3.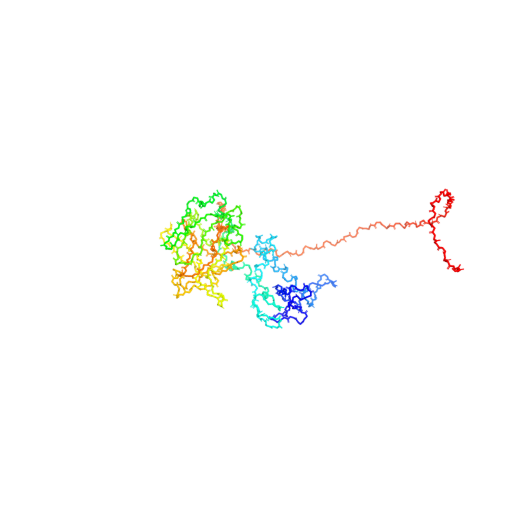401 -10.237 -2.431 1.00 86.25 320 ASP A CA 1
ATOM 2341 C C . ASP A 1 320 ? 2.061 -10.318 -1.666 1.00 86.25 320 ASP A C 1
ATOM 2343 O O . ASP A 1 320 ? 1.354 -9.311 -1.522 1.00 86.25 320 ASP A O 1
ATOM 2347 N N . THR A 1 321 ? 1.696 -11.502 -1.172 1.00 85.56 321 THR A N 1
ATOM 2348 C CA . THR A 1 321 ? 0.530 -11.763 -0.310 1.00 85.56 321 THR A CA 1
ATOM 2349 C C . THR A 1 321 ? -0.742 -11.100 -0.844 1.00 85.56 321 THR A C 1
ATOM 2351 O O . THR A 1 321 ? -1.418 -10.322 -0.162 1.00 85.56 321 THR A O 1
ATOM 2354 N N . ILE A 1 322 ? -1.053 -11.363 -2.110 1.00 88.12 322 ILE A N 1
ATOM 2355 C CA . ILE A 1 322 ? -2.227 -10.825 -2.785 1.00 88.12 322 ILE A CA 1
ATOM 2356 C C . ILE A 1 322 ? -3.440 -11.648 -2.371 1.00 88.12 322 ILE A C 1
ATOM 2358 O O . ILE A 1 322 ? -3.447 -12.873 -2.471 1.00 88.12 322 ILE A O 1
ATOM 2362 N N . ILE A 1 323 ? -4.492 -10.968 -1.930 1.00 79.25 323 ILE A N 1
ATOM 2363 C CA . ILE A 1 323 ? -5.726 -11.571 -1.446 1.00 79.25 323 ILE A CA 1
ATOM 2364 C C . ILE A 1 323 ? -6.911 -10.793 -2.014 1.00 79.25 323 ILE A C 1
ATOM 2366 O O . ILE A 1 323 ? -7.050 -9.588 -1.815 1.00 79.25 323 ILE A O 1
ATOM 2370 N N . VAL A 1 324 ? -7.822 -11.505 -2.671 1.00 75.81 324 VAL A N 1
ATOM 2371 C CA . VAL A 1 324 ? -9.179 -11.023 -2.933 1.00 75.81 324 VAL A CA 1
ATOM 2372 C C . VAL A 1 324 ? -10.102 -11.763 -1.977 1.00 75.81 324 VAL A C 1
ATOM 2374 O O . VAL A 1 324 ? -10.264 -12.984 -2.069 1.00 75.81 324 VAL A O 1
ATOM 2377 N N . ALA A 1 325 ? -10.706 -11.024 -1.053 1.00 67.06 325 ALA A N 1
ATOM 2378 C CA . ALA A 1 325 ? -11.767 -11.527 -0.197 1.00 67.06 325 ALA A CA 1
ATOM 2379 C C . ALA A 1 325 ? -13.123 -11.120 -0.779 1.00 67.06 325 ALA A C 1
ATOM 2381 O O . ALA A 1 325 ? -13.336 -9.972 -1.175 1.00 67.06 325 ALA A O 1
ATOM 2382 N N . GLY A 1 326 ? -14.026 -12.093 -0.856 1.00 55.75 326 GLY A N 1
ATOM 2383 C CA . GLY A 1 326 ? -15.282 -11.971 -1.579 1.00 55.75 326 GLY A CA 1
ATOM 2384 C C . GLY A 1 326 ? -16.502 -12.281 -0.725 1.00 55.75 326 GLY A C 1
ATOM 2385 O O . GLY A 1 326 ? -16.442 -13.146 0.143 1.00 55.75 326 GLY A O 1
ATOM 2386 N N . CYS A 1 327 ? -17.626 -11.622 -0.997 1.00 51.28 327 CYS A N 1
ATOM 2387 C CA . CYS A 1 327 ? -18.914 -11.940 -0.383 1.00 51.28 327 CYS A CA 1
ATOM 2388 C C . CYS A 1 327 ? -19.612 -13.063 -1.173 1.00 51.28 327 CYS A C 1
ATOM 2390 O O . CYS A 1 327 ? -20.235 -12.808 -2.205 1.00 51.28 327 CYS A O 1
ATOM 2392 N N . LEU A 1 328 ? -19.537 -14.315 -0.702 1.00 48.38 328 LEU A N 1
ATOM 2393 C CA . LEU A 1 328 ? -20.311 -15.412 -1.301 1.00 48.38 328 LEU A CA 1
ATOM 2394 C C . LEU A 1 328 ? -21.726 -15.484 -0.695 1.00 48.38 328 LEU A C 1
ATOM 2396 O O . LEU A 1 328 ? -21.854 -15.597 0.528 1.00 48.38 328 LEU A O 1
ATOM 2400 N N . PRO A 1 329 ? -22.802 -15.503 -1.509 1.00 44.25 329 PRO A N 1
ATOM 2401 C CA . PRO A 1 329 ? -24.148 -15.714 -0.992 1.00 44.25 329 PRO A CA 1
ATOM 2402 C C . PRO A 1 329 ? -24.273 -17.125 -0.402 1.00 44.25 329 PRO A C 1
ATOM 2404 O O . PRO A 1 329 ? -24.060 -18.123 -1.091 1.00 44.25 329 PRO A O 1
ATOM 2407 N N . VAL A 1 330 ? -24.651 -17.219 0.876 1.00 42.22 330 VAL A N 1
ATOM 2408 C CA . VAL A 1 330 ? -24.945 -18.501 1.536 1.00 42.22 330 VAL A CA 1
ATOM 2409 C C . VAL A 1 330 ? -26.111 -19.187 0.803 1.00 42.22 330 VAL A C 1
ATOM 2411 O O . VAL A 1 330 ? -27.142 -18.536 0.585 1.00 42.22 330 VAL A O 1
ATOM 2414 N N . PRO A 1 331 ? -26.008 -20.477 0.423 1.00 42.75 331 PRO A N 1
ATOM 2415 C CA . PRO A 1 331 ? -27.127 -21.202 -0.170 1.00 42.75 331 PRO A CA 1
ATOM 2416 C C . PRO A 1 331 ? -28.334 -21.174 0.777 1.00 42.75 331 PRO A C 1
ATOM 2418 O O . PRO A 1 331 ? -28.255 -21.658 1.904 1.00 42.75 331 PRO A O 1
ATOM 2421 N N . ARG A 1 332 ? -29.460 -20.595 0.341 1.00 46.19 332 ARG A N 1
ATOM 2422 C CA . ARG A 1 332 ? -30.725 -20.702 1.082 1.00 46.19 332 ARG A CA 1
ATOM 2423 C C . ARG A 1 332 ? -31.285 -22.113 0.923 1.00 46.19 332 ARG A C 1
ATOM 2425 O O . ARG A 1 332 ? -31.506 -22.558 -0.204 1.00 46.19 332 ARG A O 1
ATOM 2432 N N . ASP A 1 333 ? -31.603 -22.768 2.037 1.00 39.09 333 ASP A N 1
ATOM 2433 C CA . ASP A 1 333 ? -32.500 -23.924 2.030 1.00 39.09 333 ASP A CA 1
ATOM 2434 C C . ASP A 1 333 ? -33.850 -23.515 1.420 1.00 39.09 333 ASP A C 1
ATOM 2436 O O . ASP A 1 333 ? -34.418 -22.472 1.750 1.00 39.09 333 ASP A O 1
ATOM 2440 N N . ARG A 1 334 ? -34.372 -24.336 0.502 1.00 42.97 334 ARG A N 1
ATOM 2441 C CA . ARG A 1 334 ? -35.532 -24.050 -0.370 1.00 42.97 334 ARG A CA 1
ATOM 2442 C C . ARG A 1 334 ? -36.885 -23.825 0.338 1.00 42.97 334 ARG A C 1
ATOM 2444 O O . ARG A 1 334 ? -37.900 -23.806 -0.349 1.00 42.97 334 ARG A O 1
ATOM 2451 N N . ASN A 1 335 ? -36.947 -23.660 1.661 1.00 39.16 335 ASN A N 1
ATOM 2452 C CA . ASN A 1 335 ? -38.212 -23.731 2.405 1.00 39.16 335 ASN A CA 1
ATOM 2453 C C . ASN A 1 335 ? -38.577 -22.513 3.280 1.00 39.16 335 ASN A C 1
ATOM 2455 O O . ASN A 1 335 ? -39.429 -22.631 4.155 1.00 39.16 335 ASN A O 1
ATOM 2459 N N . THR A 1 336 ? -37.986 -21.333 3.067 1.00 39.38 336 THR A N 1
ATOM 2460 C CA . THR A 1 336 ? -38.368 -20.112 3.811 1.00 39.38 336 THR A CA 1
ATOM 2461 C C . THR A 1 336 ? -38.623 -18.919 2.888 1.00 39.38 336 THR A C 1
ATOM 2463 O O . THR A 1 336 ? -37.831 -17.986 2.769 1.00 39.38 336 THR A O 1
ATOM 2466 N N . THR A 1 337 ? -39.781 -18.917 2.227 1.00 36.94 337 THR A N 1
ATOM 2467 C CA . THR A 1 337 ? -40.354 -17.706 1.622 1.00 36.94 337 THR A CA 1
ATOM 2468 C C . THR A 1 337 ? -41.132 -16.928 2.681 1.00 36.94 337 THR A C 1
ATOM 2470 O O . THR A 1 337 ? -42.321 -17.161 2.886 1.00 36.94 337 THR A O 1
ATOM 2473 N N . GLY A 1 338 ? -40.460 -16.002 3.362 1.00 38.44 338 GLY A N 1
ATOM 2474 C CA . GLY A 1 338 ? -41.095 -14.998 4.214 1.00 38.44 338 GLY A CA 1
ATOM 2475 C C . GLY A 1 338 ? -40.307 -13.684 4.162 1.00 38.44 338 GLY A C 1
ATOM 2476 O O . GLY A 1 338 ? -39.076 -13.738 4.110 1.00 38.44 338 GLY A O 1
ATOM 2477 N N . PRO A 1 339 ? -40.965 -12.508 4.126 1.00 34.06 339 PRO A N 1
ATOM 2478 C CA . PRO A 1 339 ? -40.268 -11.228 4.214 1.00 34.06 339 PRO A CA 1
ATOM 2479 C C . PRO A 1 339 ? -39.529 -11.124 5.556 1.00 34.06 339 PRO A C 1
ATOM 2481 O O . PRO A 1 339 ? -40.053 -11.570 6.577 1.00 34.06 339 PRO A O 1
ATOM 2484 N N . CYS A 1 340 ? -38.319 -10.547 5.536 1.00 36.47 340 CYS A N 1
ATOM 2485 C CA . CYS A 1 340 ? -37.500 -10.253 6.718 1.00 36.47 340 CYS A CA 1
ATOM 2486 C C . CYS A 1 340 ? -38.373 -9.595 7.799 1.00 36.47 340 CYS A C 1
ATOM 2488 O O . CYS A 1 340 ? -38.751 -8.430 7.675 1.00 36.47 340 CYS A O 1
ATOM 2490 N N . GLN A 1 341 ? -38.718 -10.343 8.846 1.00 32.19 341 GLN A N 1
ATOM 2491 C CA . GLN A 1 341 ? -39.292 -9.751 10.046 1.00 32.19 341 GLN A CA 1
ATOM 2492 C C . GLN A 1 341 ? -38.189 -8.917 10.717 1.00 32.19 341 GLN A C 1
ATOM 2494 O O . GLN A 1 341 ? -37.038 -9.368 10.746 1.00 32.19 341 GLN A O 1
ATOM 2499 N N . PRO A 1 342 ? -38.505 -7.724 11.257 1.00 32.12 342 PRO A N 1
ATOM 2500 C CA . PRO A 1 342 ? -37.607 -7.034 12.178 1.00 32.12 342 PRO A CA 1
ATOM 2501 C C . PRO A 1 342 ? -37.147 -8.028 13.248 1.00 32.12 342 PRO A C 1
ATOM 2503 O O . PRO A 1 342 ? -37.950 -8.893 13.615 1.00 32.12 342 PRO A O 1
ATOM 2506 N N . PRO A 1 343 ? -35.902 -7.946 13.750 1.00 33.81 343 PRO A N 1
ATOM 2507 C CA . PRO A 1 343 ? -35.479 -8.827 14.824 1.00 33.81 343 PRO A CA 1
ATOM 2508 C C . PRO A 1 343 ? -36.507 -8.719 15.948 1.00 33.81 343 PRO A C 1
ATOM 2510 O O . PRO A 1 343 ? -36.721 -7.638 16.503 1.00 33.81 343 PRO A O 1
ATOM 2513 N N . THR A 1 344 ? -37.181 -9.830 16.253 1.00 35.28 344 THR A N 1
ATOM 2514 C CA . THR A 1 344 ? -37.929 -9.946 17.499 1.00 35.28 344 THR A CA 1
ATOM 2515 C C . THR A 1 344 ? -36.933 -9.576 18.589 1.00 35.28 344 THR A C 1
ATOM 2517 O O . THR A 1 344 ? -35.852 -10.175 18.599 1.00 35.28 344 THR A O 1
ATOM 2520 N N . PRO A 1 345 ? -37.216 -8.574 19.440 1.00 33.53 345 PRO A N 1
ATOM 2521 C CA . PRO A 1 345 ? -36.285 -8.177 20.480 1.00 33.53 345 PRO A CA 1
ATOM 2522 C C . PRO A 1 345 ? -35.860 -9.436 21.228 1.00 33.53 345 PRO A C 1
ATOM 2524 O O . PRO A 1 345 ? -36.707 -10.154 21.766 1.00 33.53 345 PRO A O 1
ATOM 2527 N N . THR A 1 346 ? -34.560 -9.740 21.184 1.00 37.69 346 THR A N 1
ATOM 2528 C CA . THR A 1 346 ? -33.972 -10.804 21.993 1.00 37.69 346 THR A CA 1
ATOM 2529 C C . THR A 1 346 ? -34.474 -10.574 23.411 1.00 37.69 346 THR A C 1
ATOM 2531 O O . THR A 1 346 ? -34.341 -9.442 23.889 1.00 37.69 346 THR A O 1
ATOM 2534 N N . PRO A 1 347 ? -35.096 -11.567 24.072 1.00 32.97 347 PRO A N 1
ATOM 2535 C CA . PRO A 1 347 ? -35.561 -11.371 25.430 1.00 32.97 347 PRO A CA 1
ATOM 2536 C C . PRO A 1 347 ? -34.366 -10.891 26.244 1.00 32.97 347 PRO A C 1
ATOM 2538 O O . PRO A 1 347 ? -33.358 -11.591 26.356 1.00 32.97 347 PRO A O 1
ATOM 2541 N N . THR A 1 348 ? -34.465 -9.666 26.762 1.00 38.56 348 THR A N 1
ATOM 2542 C CA . THR A 1 348 ? -33.584 -9.176 27.813 1.00 38.56 348 THR A CA 1
ATOM 2543 C C . THR A 1 348 ? -33.509 -10.295 28.832 1.00 38.56 348 THR A C 1
ATOM 2545 O O . THR A 1 348 ? -34.561 -10.730 29.312 1.00 38.56 348 THR A O 1
ATOM 2548 N N . MET A 1 349 ? -32.306 -10.812 29.110 1.00 30.11 349 MET A N 1
ATOM 2549 C CA . MET A 1 349 ? -32.151 -11.804 30.165 1.00 30.11 349 MET A CA 1
ATOM 2550 C C . MET A 1 349 ? -32.758 -11.195 31.422 1.00 30.11 349 MET A C 1
ATOM 2552 O O . MET A 1 349 ? -32.221 -10.252 32.000 1.00 30.11 349 MET A O 1
ATOM 2556 N N . THR A 1 350 ? -33.931 -11.693 31.799 1.00 40.50 350 THR A N 1
ATOM 2557 C CA . THR A 1 350 ? -34.465 -11.439 33.123 1.00 40.50 350 THR A CA 1
ATOM 2558 C C . THR A 1 350 ? -33.452 -12.090 34.052 1.00 40.50 350 THR A C 1
ATOM 2560 O O . THR A 1 350 ? -33.110 -13.251 33.803 1.00 40.50 350 THR A O 1
ATOM 2563 N N . PRO A 1 351 ? -32.901 -11.371 35.043 1.00 34.47 351 PRO A N 1
ATOM 2564 C CA . PRO A 1 351 ? -31.974 -11.980 35.976 1.00 34.47 351 PRO A CA 1
ATOM 2565 C C . PRO A 1 351 ? -32.659 -13.213 36.558 1.00 34.47 351 PRO A C 1
ATOM 2567 O O . PRO A 1 351 ? -33.705 -13.109 37.202 1.00 34.47 351 PRO A O 1
ATOM 2570 N N . THR A 1 352 ? -32.104 -14.390 36.269 1.00 34.34 352 THR A N 1
ATOM 2571 C CA . THR A 1 352 ? -32.476 -15.617 36.963 1.00 34.34 352 THR A CA 1
ATOM 2572 C C . THR A 1 352 ? -32.356 -15.306 38.452 1.00 34.34 352 THR A C 1
ATOM 2574 O O . THR A 1 352 ? -31.297 -14.813 38.853 1.00 34.34 352 THR A O 1
ATOM 2577 N N . PRO A 1 353 ? -33.396 -15.519 39.277 1.00 38.75 353 PRO A N 1
ATOM 2578 C CA . PRO A 1 353 ? -33.260 -15.317 40.708 1.00 38.75 353 PRO A CA 1
ATOM 2579 C C . PRO A 1 353 ? -32.090 -16.175 41.183 1.00 38.75 353 PRO A C 1
ATOM 2581 O O . PRO A 1 353 ? -32.094 -17.397 41.023 1.00 38.75 353 PRO A O 1
ATOM 2584 N N . THR A 1 354 ? -31.063 -15.513 41.710 1.00 37.28 354 THR A N 1
ATOM 2585 C CA . THR A 1 354 ? -29.938 -16.160 42.370 1.00 37.28 354 THR A CA 1
ATOM 2586 C C . THR A 1 354 ? -30.511 -17.101 43.417 1.00 37.28 354 THR A C 1
ATOM 2588 O O . THR A 1 354 ? -31.171 -16.656 44.358 1.00 37.28 354 THR A O 1
ATOM 2591 N N . VAL A 1 355 ? -30.293 -18.406 43.245 1.00 37.00 355 VAL A N 1
ATOM 2592 C CA . VAL A 1 355 ? -30.606 -19.387 44.282 1.00 37.00 355 VAL A CA 1
ATOM 2593 C C . VAL A 1 355 ? -29.804 -18.974 45.509 1.00 37.00 355 VAL A C 1
ATOM 2595 O O . VAL A 1 355 ? -28.574 -19.020 45.500 1.00 37.00 355 VAL A O 1
ATOM 2598 N N . THR A 1 356 ? -30.495 -18.515 46.550 1.00 43.38 356 THR A N 1
ATOM 2599 C CA . THR A 1 356 ? -29.890 -18.308 47.862 1.00 43.38 356 THR A CA 1
ATOM 2600 C C . THR A 1 356 ? -29.267 -19.639 48.282 1.00 43.38 356 THR A C 1
ATOM 2602 O O . THR A 1 356 ? -29.982 -20.645 48.293 1.00 43.38 356 THR A O 1
ATOM 2605 N N . PRO A 1 357 ? -27.962 -19.701 48.600 1.00 35.31 357 PRO A N 1
ATOM 2606 C CA . PRO A 1 357 ? -27.374 -20.933 49.093 1.00 35.31 357 PRO A CA 1
ATOM 2607 C C . PRO A 1 357 ? -28.087 -21.316 50.392 1.00 35.31 357 PRO A C 1
ATOM 2609 O O . PRO A 1 357 ? -27.976 -20.629 51.407 1.00 35.31 357 PRO A O 1
ATOM 2612 N N . SER A 1 358 ? -28.852 -22.408 50.352 1.00 40.59 358 SER A N 1
ATOM 2613 C CA . SER A 1 358 ? -29.362 -23.038 51.563 1.00 40.59 358 SER A CA 1
ATOM 2614 C C . SER A 1 358 ? -28.165 -23.609 52.305 1.00 40.59 358 SER A C 1
ATOM 2616 O O . SER A 1 358 ? -27.492 -24.523 51.826 1.00 40.59 358 SER A O 1
ATOM 2618 N N . VAL A 1 359 ? -27.885 -23.031 53.467 1.00 43.50 359 VAL A N 1
ATOM 2619 C CA . VAL A 1 359 ? -26.813 -23.452 54.363 1.00 43.50 359 VAL A CA 1
ATOM 2620 C C . VAL A 1 359 ? -27.071 -24.907 54.756 1.00 43.50 359 VAL A C 1
ATOM 2622 O O . VAL A 1 359 ? -28.011 -25.204 55.488 1.00 43.50 359 VAL A O 1
ATOM 2625 N N . THR A 1 360 ? -26.253 -25.827 54.253 1.00 41.00 360 THR A N 1
ATOM 2626 C CA . THR A 1 360 ? -26.116 -27.145 54.878 1.00 41.00 360 THR A CA 1
ATOM 2627 C C . THR A 1 360 ? -25.075 -26.981 55.983 1.00 41.00 360 THR A C 1
ATOM 2629 O O . THR A 1 360 ? -23.982 -26.493 55.686 1.00 41.00 360 THR A O 1
ATOM 2632 N N . PRO A 1 361 ? -25.372 -27.307 57.253 1.00 41.16 361 PRO A N 1
ATOM 2633 C CA . PRO A 1 361 ? -24.392 -27.179 58.321 1.00 41.16 361 PRO A CA 1
ATOM 2634 C C . PRO A 1 361 ? -23.243 -28.167 58.086 1.00 41.16 361 PRO A C 1
ATOM 2636 O O . PRO A 1 361 ? -23.394 -29.375 58.257 1.00 41.16 361 PRO A O 1
ATOM 2639 N N . THR A 1 362 ? -22.086 -27.647 57.683 1.00 40.66 362 THR A N 1
ATOM 2640 C CA . THR A 1 362 ? -20.824 -28.389 57.680 1.00 40.66 362 THR A CA 1
ATOM 2641 C C . THR A 1 362 ? -20.365 -28.574 59.125 1.00 40.66 362 THR A C 1
ATOM 2643 O O . THR A 1 362 ? -20.357 -27.623 59.906 1.00 40.66 362 THR A O 1
ATOM 2646 N N . ALA A 1 363 ? -20.007 -29.808 59.483 1.00 42.66 363 ALA A N 1
ATOM 2647 C CA . ALA A 1 363 ? -19.588 -30.186 60.826 1.00 42.66 363 ALA A CA 1
ATOM 2648 C C . ALA A 1 363 ? -18.421 -29.325 61.345 1.00 42.66 363 ALA A C 1
ATOM 2650 O O . ALA A 1 363 ? -17.429 -29.098 60.651 1.00 42.66 363 ALA A O 1
ATOM 2651 N N . THR A 1 364 ? -18.554 -28.883 62.595 1.00 40.53 364 THR A N 1
ATOM 2652 C CA . THR A 1 364 ? -17.541 -28.172 63.378 1.00 40.53 364 THR A CA 1
ATOM 2653 C C . THR A 1 364 ? -16.212 -28.939 63.381 1.00 40.53 364 THR A C 1
ATOM 2655 O O . THR A 1 364 ? -16.203 -30.102 63.791 1.00 40.53 364 THR A O 1
ATOM 2658 N N . PRO A 1 365 ? -15.073 -28.330 62.999 1.00 39.88 365 PRO A N 1
ATOM 2659 C CA . PRO A 1 365 ? -13.778 -28.966 63.191 1.00 39.88 365 PRO A CA 1
ATOM 2660 C C . PRO A 1 365 ? -13.475 -29.069 64.692 1.00 39.88 365 PRO A C 1
ATOM 2662 O O . PRO A 1 365 ? -13.406 -28.069 65.407 1.00 39.88 365 PRO A O 1
ATOM 2665 N N . THR A 1 366 ? -13.314 -30.299 65.180 1.00 40.41 366 THR A N 1
ATOM 2666 C CA . THR A 1 366 ? -12.784 -30.591 66.515 1.00 40.41 366 THR A CA 1
ATOM 2667 C C . THR A 1 366 ? -11.350 -30.071 66.614 1.00 40.41 366 THR A C 1
ATOM 2669 O O . THR A 1 366 ? -10.533 -30.326 65.731 1.00 40.41 366 THR A O 1
ATOM 2672 N N . ALA A 1 367 ? -11.041 -29.333 67.682 1.00 37.50 367 ALA A N 1
ATOM 2673 C CA . ALA A 1 367 ? -9.708 -28.801 67.934 1.00 37.50 367 ALA A CA 1
ATOM 2674 C C . ALA A 1 367 ? -8.678 -29.935 68.081 1.00 37.50 367 ALA A C 1
ATOM 2676 O O . ALA A 1 367 ? -8.773 -30.758 68.992 1.00 37.50 367 ALA A O 1
ATOM 2677 N N . THR A 1 368 ? -7.674 -29.956 67.206 1.00 35.62 368 THR A N 1
ATOM 2678 C CA . THR A 1 368 ? -6.499 -30.821 67.353 1.00 35.62 368 THR A CA 1
ATOM 2679 C C . THR A 1 368 ? -5.552 -30.193 68.372 1.00 35.62 368 THR A C 1
ATOM 2681 O O . THR A 1 368 ? -5.082 -29.073 68.181 1.00 35.62 368 THR A O 1
ATOM 2684 N N . LEU A 1 369 ? -5.286 -30.907 69.467 1.00 41.81 369 LEU A N 1
ATOM 2685 C CA . LEU A 1 369 ? -4.336 -30.495 70.498 1.00 41.81 369 LEU A CA 1
ATOM 2686 C C . LEU A 1 369 ? -2.910 -30.431 69.932 1.00 41.81 369 LEU A C 1
ATOM 2688 O O . LEU A 1 369 ? -2.424 -31.384 69.323 1.00 41.81 369 LEU A O 1
ATOM 2692 N N . THR A 1 370 ? -2.234 -29.312 70.181 1.00 38.75 370 THR A N 1
ATOM 2693 C CA . THR A 1 370 ? -0.809 -29.103 69.904 1.00 38.75 370 THR A CA 1
ATOM 2694 C C . THR A 1 370 ? 0.040 -30.053 70.761 1.00 38.75 370 THR A C 1
ATOM 2696 O O . THR A 1 370 ? -0.096 -30.021 71.986 1.00 38.75 370 THR A O 1
ATOM 2699 N N . PRO A 1 371 ? 0.935 -30.881 70.189 1.00 38.56 371 PRO A N 1
ATOM 2700 C CA . PRO A 1 371 ? 1.839 -31.693 70.994 1.00 38.56 371 PRO A CA 1
ATOM 2701 C C . PRO A 1 371 ? 2.968 -30.841 71.595 1.00 38.56 371 PRO A C 1
ATOM 2703 O O . PRO A 1 371 ? 3.686 -30.128 70.894 1.00 38.56 371 PRO A O 1
ATOM 2706 N N . THR A 1 372 ? 3.129 -30.948 72.914 1.00 41.47 372 THR A N 1
ATOM 2707 C CA . THR A 1 372 ? 4.253 -30.414 73.697 1.00 41.47 372 THR A CA 1
ATOM 2708 C C . THR A 1 372 ? 5.576 -31.077 73.276 1.00 41.47 372 THR A C 1
ATOM 2710 O O . THR A 1 372 ? 5.625 -32.307 73.187 1.00 41.47 372 THR A O 1
ATOM 2713 N N . PRO A 1 373 ? 6.675 -30.328 73.058 1.00 38.50 373 PRO A N 1
ATOM 2714 C CA . PRO A 1 373 ? 7.967 -30.929 72.739 1.00 38.50 373 PRO A CA 1
ATOM 2715 C C . PRO A 1 373 ? 8.565 -31.654 73.957 1.00 38.50 373 PRO A C 1
ATOM 2717 O O . PRO A 1 373 ? 8.721 -31.076 75.031 1.00 38.50 373 PRO A O 1
ATOM 2720 N N . THR A 1 374 ? 8.929 -32.926 73.769 1.00 38.88 374 THR A N 1
ATOM 2721 C CA . THR A 1 374 ? 9.703 -33.735 74.729 1.00 38.88 374 THR A CA 1
ATOM 2722 C C . THR A 1 374 ? 11.198 -33.626 74.384 1.00 38.88 374 THR A C 1
ATOM 2724 O O . THR A 1 374 ? 11.544 -33.817 73.217 1.00 38.88 374 THR A O 1
ATOM 2727 N N . PRO A 1 375 ? 12.107 -33.327 75.332 1.00 45.56 375 PRO A N 1
ATOM 2728 C CA . PRO A 1 375 ? 13.540 -33.228 75.049 1.00 45.56 375 PRO A CA 1
ATOM 2729 C C . PRO A 1 375 ? 14.212 -34.605 75.122 1.00 45.56 375 PRO A C 1
ATOM 2731 O O . PRO A 1 375 ? 13.948 -35.343 76.067 1.00 45.56 375 PRO A O 1
ATOM 2734 N N . THR A 1 376 ? 15.132 -34.959 74.210 1.00 33.06 376 THR A N 1
ATOM 2735 C CA . THR A 1 376 ? 16.083 -36.068 74.456 1.00 33.06 376 THR A CA 1
ATOM 2736 C C . THR A 1 376 ? 17.413 -35.954 73.684 1.00 33.06 376 THR A C 1
ATOM 2738 O O . THR A 1 376 ? 17.443 -35.874 72.463 1.00 33.06 376 THR A O 1
ATOM 2741 N N . ALA A 1 377 ? 18.477 -36.009 74.497 1.00 36.00 377 ALA A N 1
ATOM 2742 C CA . ALA A 1 377 ? 19.846 -36.532 74.367 1.00 36.00 377 ALA A CA 1
ATOM 2743 C C . ALA A 1 377 ? 20.813 -36.121 73.232 1.00 36.00 377 ALA A C 1
ATOM 2745 O O . ALA A 1 377 ? 20.728 -36.527 72.077 1.00 36.00 377 ALA A O 1
ATOM 2746 N N . THR A 1 378 ? 21.862 -35.444 73.704 1.00 36.66 378 THR A N 1
ATOM 2747 C CA . THR A 1 378 ? 23.197 -35.181 73.156 1.00 36.66 378 THR A CA 1
ATOM 2748 C C . THR A 1 378 ? 23.934 -36.426 72.640 1.00 36.66 378 THR A C 1
ATOM 2750 O O . THR A 1 378 ? 24.057 -37.415 73.360 1.00 36.66 378 THR A O 1
ATOM 2753 N N . ALA A 1 379 ? 24.536 -36.327 71.448 1.00 39.12 379 ALA A N 1
ATOM 2754 C CA . ALA A 1 379 ? 25.531 -37.275 70.939 1.00 39.12 379 ALA A CA 1
ATOM 2755 C C . ALA A 1 379 ? 26.955 -36.678 70.987 1.00 39.12 379 ALA A C 1
ATOM 2757 O O . ALA A 1 379 ? 27.188 -35.531 70.609 1.00 39.12 379 ALA A O 1
ATOM 2758 N N . THR A 1 380 ? 27.892 -37.485 71.484 1.00 38.56 380 THR A N 1
ATOM 2759 C CA . THR A 1 380 ? 29.309 -37.200 71.771 1.00 38.56 380 THR A CA 1
ATOM 2760 C C . THR A 1 380 ? 30.161 -37.002 70.498 1.00 38.56 380 THR A C 1
ATOM 2762 O O . THR A 1 380 ? 29.932 -37.707 69.514 1.00 38.56 380 THR A O 1
ATOM 2765 N N . PRO A 1 381 ? 31.192 -36.126 70.482 1.00 39.41 381 PRO A N 1
ATOM 2766 C CA . PRO A 1 381 ? 32.039 -35.914 69.304 1.00 39.41 381 PRO A CA 1
ATOM 2767 C C . PRO A 1 381 ? 33.123 -36.995 69.128 1.00 39.41 381 PRO A C 1
ATOM 2769 O O . PRO A 1 381 ? 33.784 -37.393 70.088 1.00 39.41 381 PRO A O 1
ATOM 2772 N N . ARG A 1 382 ? 33.371 -37.410 67.877 1.00 39.22 382 ARG A N 1
ATOM 2773 C CA . ARG A 1 382 ? 34.502 -38.267 67.467 1.00 39.22 382 ARG A CA 1
ATOM 2774 C C . ARG A 1 382 ? 35.681 -37.410 66.977 1.00 39.22 382 ARG A C 1
ATOM 2776 O O . ARG A 1 382 ? 35.492 -36.450 66.238 1.00 39.22 382 ARG A O 1
ATOM 2783 N N . VAL A 1 383 ? 36.893 -37.772 67.399 1.00 38.97 383 VAL A N 1
ATOM 2784 C CA . VAL A 1 383 ? 38.157 -37.026 67.229 1.00 38.97 383 VAL A CA 1
ATOM 2785 C C . VAL A 1 383 ? 38.820 -37.234 65.846 1.00 38.97 383 VAL A C 1
ATOM 2787 O O . VAL A 1 383 ? 38.865 -38.350 65.339 1.00 38.97 383 VAL A O 1
ATOM 2790 N N . THR A 1 384 ? 39.333 -36.106 65.323 1.00 40.00 384 THR A N 1
ATOM 2791 C CA . THR A 1 384 ? 40.373 -35.715 64.319 1.00 40.00 384 THR A CA 1
ATOM 2792 C C . THR A 1 384 ? 41.203 -36.752 63.519 1.00 40.00 384 THR A C 1
ATOM 2794 O O . THR A 1 384 ? 41.474 -37.843 64.009 1.00 40.00 384 THR A O 1
ATOM 2797 N N . PRO A 1 385 ? 41.752 -36.363 62.337 1.00 40.81 385 PRO A N 1
ATOM 2798 C CA . PRO A 1 385 ? 43.107 -35.769 62.309 1.00 40.81 385 PRO A CA 1
ATOM 2799 C C . PRO A 1 385 ? 43.267 -34.456 61.510 1.00 40.81 385 PRO A C 1
ATOM 2801 O O . PRO A 1 385 ? 42.621 -34.214 60.495 1.00 40.81 385 PRO A O 1
ATOM 2804 N N . ARG A 1 386 ? 44.183 -33.620 62.023 1.00 42.31 386 ARG A N 1
ATOM 2805 C CA . ARG A 1 386 ? 44.639 -32.304 61.537 1.00 42.31 386 ARG A CA 1
ATOM 2806 C C . ARG A 1 386 ? 45.403 -32.377 60.211 1.00 42.31 386 ARG A C 1
ATOM 2808 O O . ARG A 1 386 ? 46.281 -33.223 60.059 1.00 42.31 386 ARG A O 1
ATOM 2815 N N . SER A 1 387 ? 45.217 -31.370 59.358 1.00 41.00 387 SER A N 1
ATOM 2816 C CA . SER A 1 387 ? 46.194 -30.971 58.340 1.00 41.00 387 SER A CA 1
ATOM 2817 C C . SER A 1 387 ? 47.217 -29.964 58.900 1.00 41.00 387 SER A C 1
ATOM 2819 O O . SER A 1 387 ? 46.942 -29.157 59.789 1.00 41.00 387 SER A O 1
ATOM 2821 N N . ARG A 1 388 ? 48.438 -30.097 58.385 1.00 45.66 388 ARG A N 1
ATOM 2822 C CA . ARG A 1 388 ? 49.723 -29.504 58.787 1.00 45.66 388 ARG A CA 1
ATOM 2823 C C . ARG A 1 388 ? 49.811 -27.985 58.505 1.00 45.66 388 ARG A C 1
ATOM 2825 O O . ARG A 1 388 ? 49.350 -27.568 57.447 1.00 45.66 388 ARG A O 1
ATOM 2832 N N . PRO A 1 389 ? 50.435 -27.165 59.376 1.00 46.22 389 PRO A N 1
ATOM 2833 C CA . PRO A 1 389 ? 50.586 -25.725 59.151 1.00 46.22 389 PRO A CA 1
ATOM 2834 C C . PRO A 1 389 ? 51.844 -25.382 58.335 1.00 46.22 389 PRO A C 1
ATOM 2836 O O . PRO A 1 389 ? 52.907 -25.973 58.535 1.00 46.22 389 PRO A O 1
ATOM 2839 N N . THR A 1 390 ? 51.733 -24.395 57.443 1.00 48.97 390 THR A N 1
ATOM 2840 C CA . THR A 1 390 ? 52.859 -23.722 56.774 1.00 48.97 390 THR A CA 1
ATOM 2841 C C . THR A 1 390 ? 53.420 -22.586 57.647 1.00 48.97 390 THR A C 1
ATOM 2843 O O . THR A 1 390 ? 52.662 -21.958 58.390 1.00 48.97 390 THR A O 1
ATOM 2846 N N . PRO A 1 391 ? 54.739 -22.312 57.616 1.00 46.75 391 PRO A N 1
ATOM 2847 C CA . PRO A 1 391 ? 55.402 -21.470 58.610 1.00 46.75 391 PRO A CA 1
ATOM 2848 C C . PRO A 1 391 ? 55.285 -19.978 58.280 1.00 46.75 391 PRO A C 1
ATOM 2850 O O . PRO A 1 391 ? 55.401 -19.577 57.124 1.00 46.75 391 PRO A O 1
ATOM 2853 N N . ARG A 1 392 ? 55.147 -19.148 59.319 1.00 43.12 392 ARG A N 1
ATOM 2854 C CA . ARG A 1 392 ? 55.281 -17.687 59.244 1.00 43.12 392 ARG A CA 1
ATOM 2855 C C . ARG A 1 392 ? 56.661 -17.292 59.781 1.00 43.12 392 ARG A C 1
ATOM 2857 O O . ARG A 1 392 ? 57.060 -17.740 60.853 1.00 43.12 392 ARG A O 1
ATOM 2864 N N . THR A 1 393 ? 57.389 -16.488 59.016 1.00 49.19 393 THR A N 1
ATOM 2865 C CA . THR A 1 393 ? 58.738 -15.981 59.305 1.00 49.19 393 THR A CA 1
ATOM 2866 C C . THR A 1 393 ? 58.739 -14.957 60.451 1.00 49.19 393 THR A C 1
ATOM 2868 O O . THR A 1 393 ? 57.822 -14.145 60.574 1.00 49.19 393 THR A O 1
ATOM 2871 N N . ARG A 1 394 ? 59.780 -14.998 61.298 1.00 51.81 394 ARG A N 1
ATOM 2872 C CA . ARG A 1 394 ? 60.064 -14.036 62.386 1.00 51.81 394 ARG A CA 1
ATOM 2873 C C . ARG A 1 394 ? 61.140 -13.024 61.924 1.00 51.81 394 ARG A C 1
ATOM 2875 O O . ARG A 1 394 ? 61.943 -13.398 61.072 1.00 51.81 394 ARG A O 1
ATOM 2882 N N . PRO A 1 395 ? 61.173 -11.778 62.445 1.00 51.03 395 PRO A N 1
ATOM 2883 C CA . PRO A 1 395 ? 62.060 -10.710 61.970 1.00 51.03 395 PRO A CA 1
ATOM 2884 C C . PRO A 1 395 ? 63.502 -10.846 62.486 1.00 51.03 395 PRO A C 1
ATOM 2886 O O . PRO A 1 395 ? 63.713 -11.339 63.595 1.00 51.03 395 PRO A O 1
ATOM 2889 N N . SER A 1 396 ? 64.463 -10.331 61.713 1.00 48.44 396 SER A N 1
ATOM 2890 C CA . SER A 1 396 ? 65.873 -10.152 62.099 1.00 48.44 396 SER A CA 1
ATOM 2891 C C . SER A 1 396 ? 66.074 -8.889 62.944 1.00 48.44 396 SER A C 1
ATOM 2893 O O . SER A 1 396 ? 65.492 -7.849 62.630 1.00 48.44 396 SER A O 1
ATOM 2895 N N . PRO A 1 397 ? 66.893 -8.966 64.005 1.00 46.50 397 PRO A N 1
ATOM 2896 C CA . PRO A 1 397 ? 67.966 -7.974 64.201 1.00 46.50 397 PRO A CA 1
ATOM 2897 C C . PRO A 1 397 ? 69.214 -8.599 64.886 1.00 46.50 397 PRO A C 1
ATOM 2899 O O . PRO A 1 397 ? 69.154 -9.746 65.327 1.00 46.50 397 PRO A O 1
ATOM 2902 N N . PRO A 1 398 ? 70.282 -7.839 65.168 1.00 52.28 398 PRO A N 1
ATOM 2903 C CA . PRO A 1 398 ? 71.160 -7.111 64.255 1.00 52.28 398 PRO A CA 1
ATOM 2904 C C . PRO A 1 398 ? 72.622 -7.611 64.370 1.00 52.28 398 PRO A C 1
ATOM 2906 O O . PRO A 1 398 ? 73.034 -8.091 65.423 1.00 52.28 398 PRO A O 1
ATOM 2909 N N . HIS A 1 399 ? 73.412 -7.435 63.312 1.00 42.59 399 HIS A N 1
ATOM 2910 C CA . HIS A 1 399 ? 74.805 -6.978 63.371 1.00 42.59 399 HIS A CA 1
ATOM 2911 C C . HIS A 1 399 ? 75.210 -6.448 62.002 1.00 42.59 399 HIS A C 1
ATOM 2913 O O . HIS A 1 399 ? 74.817 -7.088 60.998 1.00 42.59 399 HIS A O 1
#

pLDDT: mean 77.6, std 22.15, range [30.11, 98.81]

Secondary structure (DSSP, 8-state):
-EEE-TTSSSB-TT-----B-TTS--B---S-EEE-SSEEEE-TTSTT-EEEE-SHHHHHHHHHHHHHHHHHH-GGGTT-HHHHHHHHHHHSB-----SSS---SSBTTTBT-B--HHHHH-SPP-SS----------EEEEE-STTS-TTPPPTT-EEEEEESSS---EEESSSSSSSS-SSSS-EEEE---SS-EEEEEEPPPPSS-EEEEEEEEEEEEEE-B-SS-TTEESSEEEEEEESSSSS--EEPPGGGEEES---EEEPSSS--TTTTSEEB-EE-SS-EEEEEEEEE-TT-EEEEEEEE-SS----EEEEEEEEEE--PPPPPPTT-----PPPPPPP--------------PPPPPPPPPPPPPP----PPPP--PPPPPPPPPPP---

Radius of gyration: 33.56 Å; chains: 1; bounding box: 116×59×98 Å